Protein AF-A0A7W0KVX2-F1 (afdb_monomer)

Secondary structure (DSSP, 8-state):
-----EEEEHHHHHHHHHHHHHHHHHHHTT-GGGGHHHHHHHHHH-TTSTTHHHHHHHHHHHHHHTT-HHHHHHHHHHHHHHSTT-EETTEEHHHHHHHHHHHHHHHTT-HHHHHHHHHHHHHH--SSS-HHHHHHHHHHHHHHTT-HHHHHHHHHHHHHS---S--SSS-HHHHHHHHHHHHHS--TT-BSSHHHHHHHHHHHHHHT-HHHHHHHB-SSS-EEEETTEEEE--HHHHHHHHHHHHTT---EE-TT--B--TTEEEEEEEEEESSS-EEEEEEEEEEETTEEEEEEEEESS--HHHHHHH--S-PPP-PBP-S-BPPSS-TT-EEEE-BHHHHHHHHHHHHHHHTSTTTHHHHHHHHHHHHHTSTT--S--B--TT-TTTS-STTTTT-EEEE-B-TTSTT-B--TTPEEE-SS-EEEEEEE--SPTT-SS---EEEEEEEEEEEETTTEEEEEEEEEEEEEESBPPGGG----TT-EE-TTBEEEEBB--TTBSSSBEEEEEEEGGGTTEEEB--SBTTB---SS----EEEP--PPB-

Radius of gyration: 23.95 Å; Cα contacts (8 Å, |Δi|>4): 1329; chains: 1; bounding box: 67×44×77 Å

Structure (mmCIF, N/CA/C/O backbone):
data_AF-A0A7W0KVX2-F1
#
_entry.id   AF-A0A7W0KVX2-F1
#
loop_
_atom_site.group_PDB
_atom_site.id
_atom_site.type_symbol
_atom_site.label_atom_id
_atom_site.label_alt_id
_atom_site.label_comp_id
_atom_site.label_asym_id
_atom_site.label_entity_id
_atom_site.label_seq_id
_atom_site.pdbx_PDB_ins_code
_atom_site.Cartn_x
_atom_site.Cartn_y
_atom_site.Cartn_z
_atom_site.occupancy
_atom_site.B_iso_or_equiv
_atom_site.auth_seq_id
_atom_site.auth_comp_id
_atom_site.auth_asym_id
_atom_site.auth_atom_id
_atom_site.pdbx_PDB_model_num
ATOM 1 N N . MET A 1 1 ? -0.300 22.002 -28.749 1.00 34.28 1 MET A N 1
ATOM 2 C CA . MET A 1 1 ? 0.115 20.590 -28.669 1.00 34.28 1 MET A CA 1
ATOM 3 C C . MET A 1 1 ? 1.325 20.600 -27.766 1.00 34.28 1 MET A C 1
ATOM 5 O O . MET A 1 1 ? 2.244 21.333 -28.089 1.00 34.28 1 MET A O 1
ATOM 9 N N . ALA A 1 2 ? 1.251 19.981 -26.587 1.00 35.31 2 ALA A N 1
ATOM 10 C CA .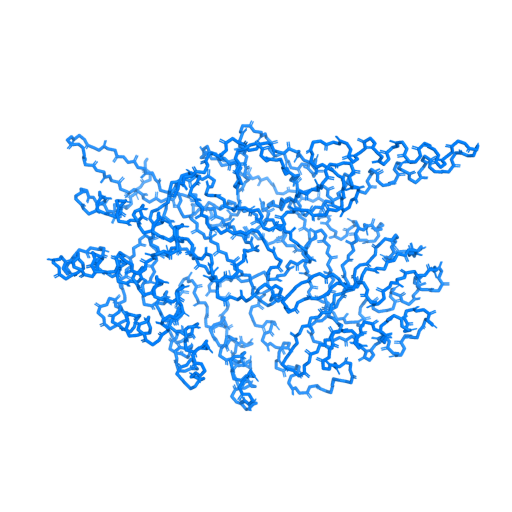 ALA A 1 2 ? 2.449 19.820 -25.768 1.00 35.31 2 ALA A CA 1
ATOM 11 C C . ALA A 1 2 ? 3.425 18.949 -26.565 1.00 35.31 2 ALA A C 1
ATOM 13 O O . ALA A 1 2 ? 2.970 18.001 -27.210 1.00 35.31 2 ALA A O 1
ATOM 14 N N . ASP A 1 3 ? 4.702 19.315 -26.570 1.00 39.50 3 ASP A N 1
ATOM 15 C CA . ASP A 1 3 ? 5.785 18.550 -27.182 1.00 39.50 3 ASP A CA 1
ATOM 16 C C . ASP A 1 3 ? 5.861 17.184 -26.487 1.00 39.50 3 ASP A C 1
ATOM 18 O O . ASP A 1 3 ? 6.514 17.011 -25.464 1.00 39.50 3 ASP A O 1
ATOM 22 N N . GLY A 1 4 ? 5.064 16.229 -26.968 1.00 54.75 4 GLY A N 1
ATOM 23 C CA . GLY A 1 4 ? 5.039 14.875 -26.442 1.00 54.75 4 GLY A CA 1
ATOM 24 C C . GLY A 1 4 ? 6.296 14.173 -26.911 1.00 54.75 4 GLY A C 1
ATOM 25 O O . GLY A 1 4 ? 6.394 13.836 -28.089 1.00 54.75 4 GLY A O 1
ATOM 26 N N . GLU A 1 5 ? 7.244 13.977 -26.001 1.00 64.38 5 GLU A N 1
ATOM 27 C CA . GLU A 1 5 ? 8.427 13.167 -26.257 1.00 64.38 5 GLU A CA 1
ATOM 28 C C . GLU A 1 5 ? 7.991 11.782 -26.754 1.00 64.38 5 GLU A C 1
ATOM 30 O O . GLU A 1 5 ? 7.102 11.138 -26.180 1.00 64.38 5 GLU A O 1
ATOM 35 N N . LEU A 1 6 ? 8.559 11.380 -27.890 1.00 62.22 6 LEU A N 1
ATOM 36 C CA . LEU A 1 6 ? 8.316 10.085 -28.502 1.00 62.22 6 LEU A CA 1
ATOM 37 C C . LEU A 1 6 ? 9.046 9.029 -27.677 1.00 62.22 6 LEU A C 1
ATOM 39 O O . LEU A 1 6 ? 10.269 8.964 -27.718 1.00 62.22 6 LEU A O 1
ATOM 43 N N . LEU A 1 7 ? 8.300 8.209 -26.938 1.00 77.06 7 LEU A N 1
ATOM 44 C CA . LEU A 1 7 ? 8.898 7.197 -26.063 1.00 77.06 7 LEU A CA 1
ATOM 45 C C . LEU A 1 7 ? 9.302 5.936 -26.829 1.00 77.06 7 LEU A C 1
ATOM 47 O O . LEU A 1 7 ? 10.381 5.395 -26.621 1.00 77.06 7 LEU A O 1
ATOM 51 N N . LEU A 1 8 ? 8.420 5.462 -27.709 1.00 83.50 8 LEU A N 1
ATOM 52 C CA . LEU A 1 8 ? 8.633 4.307 -28.577 1.00 83.50 8 LEU A CA 1
ATOM 53 C C . LEU A 1 8 ? 7.888 4.532 -29.891 1.00 83.50 8 LEU A C 1
ATOM 55 O O . LEU A 1 8 ? 6.769 5.062 -29.891 1.00 83.50 8 LEU A O 1
ATOM 59 N N . ASP A 1 9 ? 8.469 4.063 -30.991 1.00 82.38 9 ASP A N 1
ATOM 60 C CA . ASP A 1 9 ? 7.826 4.038 -32.296 1.00 82.38 9 ASP A CA 1
ATOM 61 C C . ASP A 1 9 ? 7.913 2.671 -32.983 1.00 82.38 9 ASP A C 1
ATOM 63 O O . ASP A 1 9 ? 8.680 1.770 -32.631 1.00 82.38 9 ASP A O 1
ATOM 67 N N . GLY A 1 10 ? 7.028 2.497 -33.961 1.00 86.69 10 GLY A N 1
ATOM 68 C CA . GLY A 1 10 ? 7.114 1.437 -34.953 1.00 86.69 10 GLY A CA 1
ATOM 69 C C . GLY A 1 10 ? 7.217 0.020 -34.393 1.00 86.69 10 GLY A C 1
ATOM 70 O O . GLY A 1 10 ? 6.385 -0.362 -33.566 1.00 86.69 10 GLY A O 1
ATOM 71 N N . PRO A 1 11 ? 8.170 -0.797 -34.884 1.00 88.19 11 PRO A N 1
ATOM 72 C CA . PRO A 1 11 ? 8.328 -2.177 -34.435 1.00 88.19 11 PRO A CA 1
ATOM 73 C C . PRO A 1 11 ? 8.564 -2.302 -32.927 1.00 88.19 11 PRO A C 1
ATOM 75 O O . PRO A 1 11 ? 8.039 -3.234 -32.322 1.00 88.19 11 PRO A O 1
ATOM 78 N N . ALA A 1 12 ? 9.283 -1.357 -32.311 1.00 88.75 12 ALA A N 1
ATOM 79 C CA . ALA A 1 12 ? 9.545 -1.378 -30.876 1.00 88.75 12 ALA A CA 1
ATOM 80 C C . ALA A 1 12 ? 8.257 -1.130 -30.079 1.00 88.75 12 ALA A C 1
ATOM 82 O O . ALA A 1 12 ? 7.934 -1.904 -29.186 1.00 88.75 12 ALA A O 1
ATOM 83 N N . ALA A 1 13 ? 7.448 -0.132 -30.448 1.00 88.00 13 ALA A N 1
ATOM 84 C CA . ALA A 1 13 ? 6.155 0.098 -29.794 1.00 88.00 13 ALA A CA 1
ATOM 85 C C . ALA A 1 13 ? 5.208 -1.115 -29.915 1.00 88.00 13 ALA A C 1
ATOM 87 O O . ALA A 1 13 ? 4.531 -1.480 -28.952 1.00 88.00 13 ALA A O 1
ATOM 88 N N . ALA A 1 14 ? 5.187 -1.775 -31.079 1.00 89.25 14 ALA A N 1
ATOM 89 C CA . ALA A 1 14 ? 4.385 -2.979 -31.293 1.00 89.25 14 ALA A CA 1
ATOM 90 C C . ALA A 1 14 ? 4.891 -4.178 -30.468 1.00 89.25 14 ALA A C 1
ATOM 92 O O . ALA A 1 14 ? 4.088 -4.886 -29.856 1.00 89.25 14 ALA A O 1
ATOM 93 N N . ALA A 1 15 ? 6.210 -4.393 -30.420 1.00 92.81 15 ALA A N 1
ATOM 94 C CA . ALA A 1 15 ? 6.830 -5.446 -29.618 1.00 92.81 15 ALA A CA 1
ATOM 95 C C . ALA A 1 15 ? 6.604 -5.220 -28.119 1.00 92.81 15 ALA A C 1
ATOM 97 O O . ALA A 1 15 ? 6.242 -6.154 -27.411 1.00 92.81 15 ALA A O 1
ATOM 98 N N . TRP A 1 16 ? 6.743 -3.981 -27.650 1.00 93.88 16 TRP A N 1
ATOM 99 C CA . TRP A 1 16 ? 6.494 -3.591 -26.265 1.00 93.88 16 TRP A CA 1
ATOM 100 C C . TRP A 1 16 ? 5.086 -3.962 -25.809 1.00 93.88 16 TRP A C 1
ATOM 102 O O . TRP A 1 16 ? 4.921 -4.635 -24.790 1.00 93.88 16 TRP A O 1
ATOM 112 N N . GLN A 1 17 ? 4.076 -3.574 -26.591 1.00 92.38 17 GLN A N 1
ATOM 113 C CA . GLN A 1 17 ? 2.685 -3.901 -26.305 1.00 92.38 17 GLN A CA 1
ATOM 114 C C . GLN A 1 17 ? 2.455 -5.419 -26.308 1.00 92.38 17 GLN A C 1
ATOM 116 O O . GLN A 1 17 ? 1.897 -5.954 -25.351 1.00 92.38 17 GLN A O 1
ATOM 121 N N . LEU A 1 18 ? 2.910 -6.114 -27.356 1.00 94.38 18 LEU A N 1
ATOM 122 C CA . LEU A 1 18 ? 2.714 -7.557 -27.500 1.00 94.38 18 LEU A CA 1
ATOM 123 C C . LEU A 1 18 ? 3.368 -8.344 -26.358 1.00 94.38 18 LEU A C 1
ATOM 125 O O . LEU A 1 18 ? 2.718 -9.188 -25.746 1.00 94.38 18 LEU A O 1
ATOM 129 N N . LEU A 1 19 ? 4.639 -8.065 -26.058 1.00 96.62 19 LEU A N 1
ATOM 130 C CA . LEU A 1 19 ? 5.380 -8.751 -25.001 1.00 96.62 19 LEU A CA 1
ATOM 131 C C . LEU A 1 19 ? 4.786 -8.446 -23.622 1.00 96.62 19 LEU A C 1
ATOM 133 O O . LEU A 1 19 ? 4.645 -9.363 -22.817 1.00 96.62 19 LEU A O 1
ATOM 137 N N . SER A 1 20 ? 4.373 -7.200 -23.363 1.00 95.94 20 SER A N 1
ATOM 138 C CA . SER A 1 20 ? 3.705 -6.847 -22.102 1.00 95.94 20 SER A CA 1
ATOM 139 C C . SER A 1 20 ? 2.419 -7.650 -21.903 1.00 95.94 20 SER A C 1
ATOM 141 O O . SER A 1 20 ? 2.188 -8.172 -20.814 1.00 95.94 20 SER A O 1
ATOM 143 N N . GLU A 1 21 ? 1.581 -7.764 -22.940 1.00 95.06 21 GLU A N 1
ATOM 144 C CA . GLU A 1 21 ? 0.323 -8.523 -22.886 1.00 95.06 21 GLU A CA 1
ATOM 145 C C . GLU A 1 21 ? 0.582 -10.021 -22.682 1.00 95.06 21 GLU A C 1
ATOM 147 O O . GLU A 1 21 ? -0.037 -10.643 -21.822 1.00 95.06 21 GLU A O 1
ATOM 152 N N . GLN A 1 22 ? 1.552 -10.596 -23.399 1.00 95.50 22 GLN A N 1
ATOM 153 C CA . GLN A 1 22 ? 1.912 -12.008 -23.244 1.00 95.50 22 GLN A CA 1
ATOM 154 C C . GLN A 1 22 ? 2.429 -12.330 -21.838 1.00 95.50 22 GLN A C 1
ATOM 156 O O . GLN A 1 22 ? 2.059 -13.360 -21.273 1.00 95.50 22 GLN A O 1
ATOM 161 N N . VAL A 1 23 ? 3.253 -11.455 -21.249 1.00 95.50 23 VAL A N 1
ATOM 162 C CA . VAL A 1 23 ? 3.746 -11.648 -19.879 1.00 95.50 23 VAL A CA 1
ATOM 163 C C . VAL A 1 23 ? 2.613 -11.523 -18.859 1.00 95.50 23 VAL A C 1
ATOM 165 O O . VAL A 1 23 ? 2.540 -12.347 -17.948 1.00 95.50 23 VAL A O 1
ATOM 168 N N . GLN A 1 24 ? 1.700 -10.560 -19.022 1.00 94.38 24 GLN A N 1
ATOM 169 C CA . GLN A 1 24 ? 0.514 -10.435 -18.164 1.00 94.38 24 GLN A CA 1
ATOM 170 C C . GLN A 1 24 ? -0.342 -11.704 -18.199 1.00 94.38 24 GLN A C 1
ATOM 172 O O . GLN A 1 24 ? -0.636 -12.267 -17.144 1.00 94.38 24 GLN A O 1
ATOM 177 N N . THR A 1 25 ? -0.652 -12.219 -19.392 1.00 93.12 25 THR A N 1
ATOM 178 C CA . THR A 1 25 ? -1.404 -13.471 -19.546 1.00 93.12 25 THR A CA 1
ATOM 179 C C . THR A 1 25 ? -0.655 -14.664 -18.932 1.00 93.12 25 THR A C 1
ATOM 181 O O . THR A 1 25 ? -1.250 -15.479 -18.225 1.00 93.12 25 THR A O 1
ATOM 184 N N . ALA A 1 26 ? 0.665 -14.771 -19.123 1.00 93.50 26 ALA A N 1
ATOM 185 C CA . ALA A 1 26 ? 1.466 -15.838 -18.514 1.00 93.50 26 ALA A CA 1
ATOM 186 C C . ALA A 1 26 ? 1.455 -15.772 -16.974 1.00 93.50 26 ALA A C 1
ATOM 188 O O . ALA A 1 26 ? 1.300 -16.800 -16.307 1.00 93.50 26 ALA A O 1
ATOM 189 N N . ARG A 1 27 ? 1.552 -14.567 -16.397 1.00 91.38 27 ARG A N 1
ATOM 190 C CA . ARG A 1 27 ? 1.455 -14.330 -14.946 1.00 91.38 27 ARG A CA 1
ATOM 191 C C . ARG A 1 27 ? 0.062 -14.633 -14.410 1.00 91.38 27 ARG A C 1
ATOM 193 O O . ARG A 1 27 ? -0.056 -15.272 -13.366 1.00 91.38 27 ARG A O 1
ATOM 200 N N . HIS A 1 28 ? -0.990 -14.272 -15.145 1.00 88.94 28 HIS A N 1
ATOM 201 C CA . HIS A 1 28 ? -2.366 -14.635 -14.807 1.00 88.94 28 HIS A CA 1
ATOM 202 C C . HIS A 1 28 ? -2.537 -16.156 -14.675 1.00 88.94 28 HIS A C 1
ATOM 204 O O . HIS A 1 28 ? -3.182 -16.639 -13.743 1.00 88.94 28 HIS A O 1
ATOM 210 N N . HIS A 1 29 ? -1.901 -16.918 -15.567 1.00 89.62 29 HIS A N 1
ATOM 211 C CA . HIS A 1 29 ? -1.910 -18.381 -15.556 1.00 89.62 29 HIS A CA 1
ATOM 212 C C . HIS A 1 29 ? -0.854 -19.023 -14.641 1.00 89.62 29 HIS A C 1
ATOM 214 O O . HIS A 1 29 ? -0.746 -20.248 -14.627 1.00 89.62 29 HIS A O 1
ATOM 220 N N . ARG A 1 30 ? -0.110 -18.233 -13.850 1.00 88.69 30 ARG A N 1
ATOM 221 C CA . ARG A 1 30 ? 0.950 -18.702 -12.935 1.00 88.69 30 ARG A CA 1
ATOM 222 C C . ARG A 1 30 ? 2.047 -19.521 -13.630 1.00 88.69 30 ARG A C 1
ATOM 224 O O . ARG A 1 30 ? 2.542 -20.501 -13.082 1.00 88.69 30 ARG A O 1
ATOM 231 N N . VAL A 1 31 ? 2.409 -19.116 -14.845 1.00 90.69 31 VAL A N 1
ATOM 232 C CA . VAL A 1 31 ? 3.482 -19.713 -15.661 1.00 90.69 31 VAL A CA 1
ATOM 233 C C . VAL A 1 31 ? 4.408 -18.620 -16.202 1.00 90.69 31 VAL A C 1
ATOM 235 O O . VAL A 1 31 ? 4.822 -18.646 -17.361 1.00 90.69 31 VAL A O 1
ATOM 238 N N . ALA A 1 32 ? 4.695 -17.614 -15.376 1.00 88.81 32 ALA A N 1
ATOM 239 C CA . ALA A 1 32 ? 5.360 -16.379 -15.775 1.00 88.81 32 ALA A CA 1
ATOM 240 C C . ALA A 1 32 ? 6.725 -16.634 -16.437 1.00 88.81 32 ALA A C 1
ATOM 242 O O . ALA A 1 32 ? 7.014 -16.073 -17.495 1.00 88.81 32 ALA A O 1
ATOM 243 N N . SER A 1 33 ? 7.537 -17.534 -15.873 1.00 92.62 33 SER A N 1
ATOM 244 C CA . SER A 1 33 ? 8.886 -17.812 -16.373 1.00 92.62 33 SER A CA 1
ATOM 245 C C . SER A 1 33 ? 8.920 -18.543 -17.716 1.00 92.62 33 SER A C 1
ATOM 247 O O . SER A 1 33 ? 9.963 -18.551 -18.371 1.00 92.62 33 SER A O 1
ATOM 249 N N . THR A 1 34 ? 7.795 -19.090 -18.195 1.00 94.94 34 THR A N 1
ATOM 250 C CA . THR A 1 34 ? 7.719 -19.698 -19.539 1.00 94.94 34 THR A CA 1
ATOM 251 C C . THR A 1 34 ? 7.959 -18.680 -20.657 1.00 94.94 34 THR A C 1
ATOM 253 O O . THR A 1 34 ? 8.422 -19.046 -21.735 1.00 94.94 34 THR A O 1
ATOM 256 N N . MET A 1 35 ? 7.727 -17.391 -20.388 1.00 96.44 35 MET A N 1
ATOM 257 C CA . MET A 1 35 ? 8.021 -16.308 -21.327 1.00 96.44 35 MET A CA 1
ATOM 258 C C . MET A 1 35 ? 9.491 -15.874 -21.316 1.00 96.44 35 MET A C 1
ATOM 260 O O . MET A 1 35 ? 9.917 -15.192 -22.249 1.00 96.44 35 MET A O 1
ATOM 264 N N . ASN A 1 36 ? 10.291 -16.272 -20.321 1.00 97.75 36 ASN A N 1
ATOM 265 C CA . ASN A 1 36 ? 11.648 -15.747 -20.148 1.00 97.75 36 ASN A CA 1
ATOM 266 C C . ASN A 1 36 ? 12.559 -16.057 -21.336 1.00 97.75 36 ASN A C 1
ATOM 268 O O . ASN A 1 36 ? 13.309 -15.183 -21.756 1.00 97.75 36 ASN A O 1
ATOM 272 N N . GLU A 1 37 ? 12.465 -17.249 -21.932 1.00 97.81 37 GLU A N 1
ATOM 273 C CA . GLU A 1 37 ? 13.243 -17.573 -23.136 1.00 97.81 37 GLU A CA 1
ATOM 274 C C . GLU A 1 37 ? 12.918 -16.608 -24.286 1.00 97.81 37 GLU A C 1
ATOM 276 O O . GLU A 1 37 ? 13.822 -16.110 -24.959 1.00 97.81 37 GLU A O 1
ATOM 281 N N . THR A 1 38 ? 11.636 -16.281 -24.472 1.00 97.81 38 THR A N 1
ATOM 282 C CA . THR A 1 38 ? 11.186 -15.333 -25.501 1.00 97.81 38 THR A CA 1
ATOM 283 C C . THR A 1 38 ? 11.702 -13.921 -25.216 1.00 97.81 38 THR A C 1
ATOM 285 O O . THR A 1 38 ? 12.260 -13.284 -26.112 1.00 97.81 38 THR A O 1
ATOM 288 N N . LEU A 1 39 ? 11.574 -13.450 -23.970 1.00 97.94 39 LEU A N 1
ATOM 289 C CA . LEU A 1 39 ? 12.035 -12.124 -23.544 1.00 97.94 39 LEU A CA 1
ATOM 290 C C . LEU A 1 39 ? 13.554 -11.972 -23.711 1.00 97.94 39 LEU A C 1
ATOM 292 O O . LEU A 1 39 ? 14.019 -11.028 -24.349 1.00 97.94 39 LEU A O 1
ATOM 296 N N . LEU A 1 40 ? 14.334 -12.933 -23.209 1.00 97.94 40 LEU A N 1
ATOM 297 C CA . LEU A 1 40 ? 15.798 -12.912 -23.285 1.00 97.94 40 LEU A CA 1
ATOM 298 C C . LEU A 1 40 ? 16.306 -13.088 -24.722 1.00 97.94 40 LEU A C 1
ATOM 300 O O . LEU A 1 40 ? 17.307 -12.478 -25.107 1.00 97.94 40 LEU A O 1
ATOM 304 N N . THR A 1 41 ? 15.594 -13.862 -25.548 1.00 97.81 41 THR A N 1
ATOM 305 C CA . THR A 1 41 ? 15.885 -13.975 -26.984 1.00 97.81 41 THR A CA 1
ATOM 306 C C . THR A 1 41 ? 15.666 -12.644 -27.696 1.00 97.81 41 THR A C 1
ATOM 308 O O . THR A 1 41 ? 16.513 -12.247 -28.497 1.00 97.81 41 THR A O 1
ATOM 311 N N . HIS A 1 42 ? 14.574 -11.929 -27.402 1.00 96.31 42 HIS A N 1
ATOM 312 C CA . HIS A 1 42 ? 14.340 -10.588 -27.947 1.00 96.31 42 HIS A CA 1
ATOM 313 C C . HIS A 1 42 ? 15.468 -9.628 -27.539 1.00 96.31 42 HIS A C 1
ATOM 315 O O . HIS A 1 42 ? 16.113 -9.029 -28.399 1.00 96.31 42 HIS A O 1
ATOM 321 N N . ALA A 1 43 ? 15.792 -9.589 -26.245 1.00 96.50 43 ALA A N 1
ATOM 322 C CA . ALA A 1 43 ? 16.824 -8.723 -25.678 1.00 96.50 43 ALA A CA 1
ATOM 323 C C . ALA A 1 43 ? 18.241 -9.001 -26.217 1.00 96.50 43 ALA A C 1
ATOM 325 O O . ALA A 1 43 ? 19.102 -8.120 -26.212 1.00 96.50 43 ALA A O 1
ATOM 326 N N . THR A 1 44 ? 18.510 -10.241 -26.634 1.00 97.00 44 THR A N 1
ATOM 327 C CA . THR A 1 44 ? 19.790 -10.658 -27.230 1.00 97.00 44 THR A CA 1
ATOM 328 C C . THR A 1 44 ? 19.848 -10.375 -28.730 1.00 97.00 44 THR A C 1
ATOM 330 O O . THR A 1 44 ? 20.905 -10.015 -29.243 1.00 97.00 44 THR A O 1
ATOM 333 N N . ARG A 1 45 ? 18.730 -10.536 -29.451 1.00 96.88 45 ARG A N 1
ATOM 334 C CA . ARG A 1 45 ? 18.656 -10.265 -30.898 1.00 96.88 45 ARG A CA 1
ATOM 335 C C . ARG A 1 45 ? 18.720 -8.775 -31.212 1.00 96.88 45 ARG A C 1
ATOM 337 O O . ARG A 1 45 ? 19.308 -8.401 -32.222 1.00 96.88 45 ARG A O 1
ATOM 344 N N . GLU A 1 46 ? 18.139 -7.946 -30.351 1.00 94.25 46 GLU A N 1
ATOM 345 C CA . GLU A 1 46 ? 18.071 -6.496 -30.525 1.00 94.25 46 GLU A CA 1
ATOM 346 C C . GLU A 1 46 ? 18.665 -5.772 -29.303 1.00 94.25 46 GLU A C 1
ATOM 348 O O . GLU A 1 46 ? 17.950 -5.082 -28.581 1.00 94.25 46 GLU A O 1
ATOM 353 N N . PRO A 1 47 ? 19.980 -5.896 -29.040 1.00 93.38 47 PRO A N 1
ATOM 354 C CA . PRO A 1 47 ? 20.591 -5.359 -27.821 1.00 93.38 47 PRO A CA 1
ATOM 355 C C . PRO A 1 47 ? 20.574 -3.825 -27.748 1.00 93.38 47 PRO A C 1
ATOM 357 O O . PRO A 1 47 ? 20.738 -3.275 -26.670 1.00 93.38 47 PRO A O 1
ATOM 360 N N . GLN A 1 48 ? 20.388 -3.149 -28.886 1.00 92.56 48 GLN A N 1
ATOM 361 C CA . GLN A 1 48 ? 20.265 -1.689 -28.987 1.00 92.56 48 GLN A CA 1
ATOM 362 C C . GLN A 1 48 ? 18.805 -1.212 -28.926 1.00 92.56 48 GLN A C 1
ATOM 364 O O . GLN A 1 48 ? 18.541 -0.019 -29.042 1.00 92.56 48 GLN A O 1
ATOM 369 N N . SER A 1 49 ? 17.842 -2.136 -28.825 1.00 92.44 49 SER A N 1
ATOM 370 C CA . SER A 1 49 ? 16.435 -1.775 -28.681 1.00 92.44 49 SER A CA 1
ATOM 371 C C . SER A 1 49 ? 16.209 -1.139 -27.308 1.00 92.44 49 SER A C 1
ATOM 373 O O . SER A 1 49 ? 16.690 -1.692 -26.317 1.00 92.44 49 SER A O 1
ATOM 375 N N . PRO A 1 50 ? 15.396 -0.070 -27.202 1.00 91.69 50 PRO A N 1
ATOM 376 C CA . PRO A 1 50 ? 14.992 0.491 -25.908 1.00 91.69 50 PRO A CA 1
ATOM 377 C C . PRO A 1 50 ? 14.211 -0.506 -25.031 1.00 91.69 50 PRO A C 1
ATOM 379 O O . PRO A 1 50 ? 13.952 -0.240 -23.862 1.00 91.69 50 PRO A O 1
ATOM 382 N N . LEU A 1 51 ? 13.820 -1.665 -25.578 1.00 94.75 51 LEU A N 1
ATOM 383 C CA . LEU A 1 51 ? 13.170 -2.745 -24.837 1.00 94.75 51 LEU A CA 1
ATOM 384 C C . LEU A 1 51 ? 14.132 -3.772 -24.249 1.00 94.75 51 LEU A C 1
ATOM 386 O O . LEU A 1 51 ? 13.694 -4.581 -23.436 1.00 94.75 51 LEU A O 1
ATOM 390 N N . ALA A 1 52 ? 15.413 -3.753 -24.620 1.00 96.06 52 ALA A N 1
ATOM 391 C CA . ALA A 1 52 ? 16.374 -4.765 -24.197 1.00 96.06 52 ALA A CA 1
ATOM 392 C C . ALA A 1 52 ? 16.510 -4.836 -22.662 1.00 96.06 52 ALA A C 1
ATOM 394 O O . ALA A 1 52 ? 16.451 -5.930 -22.097 1.00 96.06 52 ALA A O 1
ATOM 395 N N . GLY A 1 53 ? 16.628 -3.693 -21.984 1.00 96.31 53 GLY A N 1
ATOM 396 C CA . GLY A 1 53 ? 16.630 -3.617 -20.521 1.00 96.31 53 GLY A CA 1
ATOM 397 C C . GLY A 1 53 ? 15.279 -3.990 -19.884 1.00 96.31 53 GLY A C 1
ATOM 398 O O . GLY A 1 53 ? 15.237 -4.916 -19.070 1.00 96.31 53 GLY A O 1
ATOM 399 N N . PRO A 1 54 ? 14.151 -3.362 -20.279 1.00 96.25 54 PRO A N 1
ATOM 400 C CA . PRO A 1 54 ? 12.832 -3.653 -19.713 1.00 96.25 54 PRO A CA 1
ATOM 401 C C . PRO A 1 54 ? 12.423 -5.128 -19.787 1.00 96.25 54 PRO A C 1
ATOM 403 O O . PRO A 1 54 ? 11.957 -5.682 -18.797 1.00 96.25 54 PRO A O 1
ATOM 406 N N . VAL A 1 55 ? 12.633 -5.814 -20.915 1.00 97.44 55 VAL A N 1
ATOM 407 C CA . VAL A 1 55 ? 12.227 -7.229 -21.021 1.00 97.44 55 VAL A CA 1
ATOM 408 C C . VAL A 1 55 ? 13.094 -8.156 -20.159 1.00 97.44 55 VAL A C 1
ATOM 410 O O . VAL A 1 55 ? 12.597 -9.186 -19.702 1.00 97.44 55 VAL A O 1
ATOM 413 N N . ARG A 1 56 ? 14.361 -7.797 -19.888 1.00 97.81 56 ARG A N 1
ATOM 414 C CA . ARG A 1 56 ? 15.211 -8.505 -18.912 1.00 97.81 56 ARG A CA 1
ATOM 415 C C . ARG A 1 56 ? 14.696 -8.301 -17.492 1.00 97.81 56 ARG A C 1
ATOM 417 O O . ARG A 1 56 ? 14.549 -9.282 -16.765 1.00 97.81 56 ARG A O 1
ATOM 424 N N . LEU A 1 57 ? 14.331 -7.067 -17.138 1.00 96.88 57 LEU A N 1
ATOM 425 C CA . LEU A 1 57 ? 13.686 -6.757 -15.860 1.00 96.88 57 LEU A CA 1
ATOM 426 C C . LEU A 1 57 ? 12.400 -7.583 -15.673 1.00 96.88 57 LEU A C 1
ATOM 428 O O . LEU A 1 57 ? 12.183 -8.176 -14.620 1.00 96.88 57 LEU A O 1
ATOM 432 N N . TRP A 1 58 ? 11.565 -7.703 -16.708 1.00 97.12 58 TRP A N 1
ATOM 433 C CA . TRP A 1 58 ? 10.328 -8.493 -16.636 1.00 97.12 58 TRP A CA 1
ATOM 434 C C . TRP A 1 58 ? 10.580 -9.996 -16.497 1.00 97.12 58 TRP A C 1
ATOM 436 O O . TRP A 1 58 ? 9.799 -10.693 -15.840 1.00 97.12 58 TRP A O 1
ATOM 446 N N . ALA A 1 59 ? 11.652 -10.503 -17.109 1.00 97.75 59 ALA A N 1
ATOM 447 C CA . ALA A 1 59 ? 12.077 -11.887 -16.946 1.00 97.75 59 ALA A CA 1
ATOM 448 C C . ALA A 1 59 ? 12.559 -12.158 -15.509 1.00 97.75 59 ALA A C 1
ATOM 450 O O . ALA A 1 59 ? 12.189 -13.185 -14.932 1.00 97.75 59 ALA A O 1
ATOM 451 N N . ALA A 1 60 ? 13.308 -11.220 -14.917 1.00 96.69 60 ALA A N 1
ATOM 452 C CA . ALA A 1 60 ? 13.739 -11.268 -13.520 1.00 96.69 60 ALA A CA 1
ATOM 453 C C . ALA A 1 60 ? 12.540 -11.251 -12.556 1.00 96.69 60 ALA A C 1
ATOM 455 O O . ALA A 1 60 ? 12.394 -12.162 -11.744 1.00 96.69 60 ALA A O 1
ATOM 456 N N . ASP A 1 61 ? 11.604 -10.312 -12.736 1.00 95.00 61 ASP A N 1
ATOM 457 C CA . ASP A 1 61 ? 10.364 -10.238 -11.948 1.00 95.00 61 ASP A CA 1
ATOM 458 C C . ASP A 1 61 ? 9.528 -11.525 -12.053 1.00 95.00 61 ASP A C 1
ATOM 460 O O . ASP A 1 61 ? 8.927 -11.973 -11.077 1.00 95.00 61 ASP A O 1
ATOM 464 N N . SER A 1 62 ? 9.503 -12.161 -13.229 1.00 94.44 62 SER A N 1
ATOM 465 C CA . SER A 1 62 ? 8.791 -13.431 -13.420 1.00 94.44 62 SER A CA 1
ATOM 466 C C . SER A 1 62 ? 9.433 -14.570 -12.618 1.00 94.44 62 SER A C 1
ATOM 468 O O . SER A 1 62 ? 8.712 -15.352 -12.000 1.00 94.44 62 SER A O 1
ATOM 470 N N . LEU A 1 63 ? 10.769 -14.630 -12.542 1.00 94.38 63 LEU A N 1
ATOM 471 C CA . LEU A 1 63 ? 11.482 -15.578 -11.672 1.00 94.38 63 LEU A CA 1
ATOM 472 C C . LEU A 1 63 ? 11.229 -15.289 -10.191 1.00 94.38 63 LEU A C 1
ATOM 474 O O . LEU A 1 63 ? 10.951 -16.217 -9.432 1.00 94.38 63 LEU A O 1
ATOM 478 N N . ALA A 1 64 ? 11.280 -14.017 -9.787 1.00 92.19 64 ALA A N 1
ATOM 479 C CA . ALA A 1 64 ? 11.019 -13.602 -8.412 1.00 92.19 64 ALA A CA 1
ATOM 480 C C . ALA A 1 64 ? 9.594 -13.978 -7.965 1.00 92.19 64 ALA A C 1
ATOM 482 O O . ALA A 1 64 ? 9.409 -14.499 -6.865 1.00 92.19 64 ALA A O 1
ATOM 483 N N . SER A 1 65 ? 8.594 -13.805 -8.840 1.00 89.06 65 SER A N 1
ATOM 484 C CA . SER A 1 65 ? 7.199 -14.194 -8.569 1.00 89.06 65 SER A CA 1
ATOM 485 C C . SER A 1 65 ? 7.007 -15.706 -8.372 1.00 89.06 65 SER A C 1
ATOM 487 O O . SER A 1 65 ? 6.087 -16.132 -7.677 1.00 89.06 65 SER A O 1
ATOM 489 N N . GLU A 1 66 ? 7.910 -16.517 -8.930 1.00 90.56 66 GLU A N 1
ATOM 490 C CA . GLU A 1 66 ? 7.953 -17.978 -8.789 1.00 90.56 66 GLU A CA 1
ATOM 491 C C . GLU A 1 66 ? 8.951 -18.440 -7.711 1.00 90.56 66 GLU A C 1
ATOM 493 O O . GLU A 1 66 ? 9.305 -19.618 -7.657 1.00 90.56 66 GLU A O 1
ATOM 498 N N . ALA A 1 67 ? 9.420 -17.522 -6.857 1.00 91.19 67 ALA A N 1
ATOM 499 C CA . ALA A 1 67 ? 10.395 -17.769 -5.793 1.00 91.19 67 ALA A CA 1
ATOM 500 C C . ALA A 1 67 ? 11.752 -18.334 -6.270 1.00 91.19 67 ALA A C 1
ATOM 502 O O . ALA A 1 67 ? 12.465 -18.997 -5.519 1.00 91.19 67 ALA A O 1
ATOM 503 N N . ARG A 1 68 ? 12.153 -18.049 -7.516 1.00 93.12 68 ARG A N 1
ATOM 504 C CA . ARG A 1 68 ? 13.471 -18.405 -8.078 1.00 93.12 68 ARG A CA 1
ATOM 505 C C . ARG A 1 68 ? 14.477 -17.271 -7.854 1.00 93.12 68 ARG A C 1
ATOM 507 O O . ARG A 1 68 ? 15.035 -16.740 -8.813 1.00 93.12 68 ARG A O 1
ATOM 514 N N . PHE A 1 69 ? 14.671 -16.889 -6.591 1.00 93.44 69 PHE A N 1
ATOM 515 C CA . PHE A 1 69 ? 15.358 -15.651 -6.198 1.00 93.44 69 PHE A CA 1
ATOM 516 C C . PHE A 1 69 ? 16.806 -15.549 -6.691 1.00 93.44 69 PHE A C 1
ATOM 518 O O . PHE A 1 69 ? 17.149 -14.528 -7.268 1.00 93.44 69 PHE A O 1
ATOM 525 N N . GLU A 1 70 ? 17.610 -16.611 -6.593 1.00 94.56 70 GLU A N 1
ATOM 526 C CA . GLU A 1 70 ? 19.006 -16.619 -7.080 1.00 94.56 70 GLU A CA 1
ATOM 527 C C . GLU A 1 70 ? 19.105 -16.294 -8.586 1.00 94.56 70 GLU A C 1
ATOM 529 O O . GLU A 1 70 ? 19.952 -15.526 -9.038 1.00 94.56 70 GLU A O 1
ATOM 534 N N . GLN A 1 71 ? 18.194 -16.848 -9.390 1.00 96.25 71 GLN A N 1
ATOM 535 C CA . GLN A 1 71 ? 18.176 -16.603 -10.834 1.00 96.25 71 GLN A CA 1
ATOM 536 C C . GLN A 1 71 ? 17.602 -15.223 -11.171 1.00 96.25 71 GLN A C 1
ATOM 538 O O . GLN A 1 71 ? 18.016 -14.611 -12.154 1.00 96.25 71 GLN A O 1
ATOM 543 N N . ALA A 1 72 ? 16.644 -14.744 -10.373 1.00 96.06 72 ALA A N 1
ATOM 544 C CA . ALA A 1 72 ? 16.117 -13.392 -10.495 1.00 96.06 72 ALA A CA 1
ATOM 545 C C . ALA A 1 72 ? 17.210 -12.356 -10.191 1.00 96.06 72 ALA A C 1
ATOM 547 O O . ALA A 1 72 ? 17.420 -11.458 -10.998 1.00 96.06 72 ALA A O 1
ATOM 548 N N . GLU A 1 73 ? 17.949 -12.533 -9.091 1.00 96.69 73 GLU A N 1
ATOM 549 C CA . GLU A 1 73 ? 19.091 -11.705 -8.688 1.00 96.69 73 GLU A CA 1
ATOM 550 C C . GLU A 1 73 ? 20.131 -11.599 -9.805 1.00 96.69 73 GLU A C 1
ATOM 552 O O . GLU A 1 73 ? 20.495 -10.491 -10.193 1.00 96.69 73 GLU A O 1
ATOM 557 N N . ALA A 1 74 ? 20.531 -12.726 -10.403 1.00 97.06 74 ALA A N 1
ATOM 558 C CA . ALA A 1 74 ? 21.470 -12.722 -11.522 1.00 97.06 74 ALA A CA 1
ATOM 559 C C . ALA A 1 74 ? 20.971 -11.889 -12.722 1.00 97.06 74 ALA A C 1
ATOM 561 O O . ALA A 1 74 ? 21.755 -11.173 -13.347 1.00 97.06 74 ALA A O 1
ATOM 562 N N . LEU A 1 75 ? 19.670 -11.948 -13.041 1.00 97.94 75 LEU A N 1
ATOM 563 C CA . LEU A 1 75 ? 19.093 -11.134 -14.115 1.00 97.94 75 LEU A CA 1
ATOM 564 C C . LEU A 1 75 ? 18.955 -9.656 -13.733 1.00 97.94 75 LEU A C 1
ATOM 566 O O . LEU A 1 75 ? 19.193 -8.805 -14.588 1.00 97.94 75 LEU A O 1
ATOM 570 N N . TYR A 1 76 ? 18.602 -9.325 -12.487 1.00 98.00 76 TYR A N 1
ATOM 571 C CA . TYR A 1 76 ? 18.601 -7.930 -12.034 1.00 98.00 76 TYR A CA 1
ATOM 572 C C . TYR A 1 76 ? 20.007 -7.336 -12.105 1.00 98.00 76 TYR A C 1
ATOM 574 O O . TYR A 1 76 ? 20.168 -6.230 -12.616 1.00 98.00 76 TYR A O 1
ATOM 582 N N . GLN A 1 77 ? 21.025 -8.088 -11.680 1.00 98.06 77 GLN A N 1
ATOM 583 C CA . GLN A 1 77 ? 22.418 -7.670 -11.796 1.00 98.06 77 GLN A CA 1
ATOM 584 C C . GLN A 1 77 ? 22.821 -7.460 -13.264 1.00 98.06 77 GLN A C 1
ATOM 586 O O . GLN A 1 77 ? 23.460 -6.462 -13.578 1.00 98.06 77 GLN A O 1
ATOM 591 N N . GLU A 1 78 ? 22.384 -8.324 -14.191 1.00 97.44 78 GLU A N 1
ATOM 592 C CA . GLU A 1 78 ? 22.617 -8.115 -15.629 1.00 97.44 78 GLU A CA 1
ATOM 593 C C . GLU A 1 78 ? 21.989 -6.805 -16.136 1.00 97.44 78 GLU A C 1
ATOM 595 O O . GLU A 1 78 ? 22.602 -6.113 -16.953 1.00 97.44 78 GLU A O 1
ATOM 600 N N . VAL A 1 79 ? 20.787 -6.448 -15.665 1.00 97.44 79 VAL A N 1
ATOM 601 C CA . VAL A 1 79 ? 20.155 -5.164 -16.011 1.00 97.44 79 VAL A CA 1
ATOM 602 C C . VAL A 1 79 ? 20.972 -4.001 -15.460 1.00 97.44 79 VAL A C 1
ATOM 604 O O . VAL A 1 79 ? 21.282 -3.079 -16.208 1.00 97.44 79 VAL A O 1
ATOM 607 N N . VAL A 1 80 ? 21.378 -4.071 -14.193 1.00 97.19 80 VAL A N 1
ATOM 608 C CA . VAL A 1 80 ? 22.214 -3.048 -13.550 1.00 97.19 80 VAL A CA 1
ATOM 609 C C . VAL A 1 80 ? 23.550 -2.872 -14.280 1.00 97.19 80 VAL A C 1
ATOM 611 O O . VAL A 1 80 ? 23.978 -1.747 -14.502 1.00 97.19 80 VAL A O 1
ATOM 614 N N . ASP A 1 81 ? 24.200 -3.955 -14.701 1.00 96.81 81 ASP A N 1
ATOM 615 C CA . ASP A 1 81 ? 25.522 -3.887 -15.333 1.00 96.81 81 ASP A CA 1
ATOM 616 C C . ASP A 1 81 ? 25.477 -3.370 -16.776 1.00 96.81 81 ASP A C 1
ATOM 618 O O . ASP A 1 81 ? 26.427 -2.740 -17.244 1.00 96.81 81 ASP A O 1
ATOM 622 N N . ARG A 1 82 ? 24.404 -3.678 -17.517 1.00 95.94 82 ARG A N 1
ATOM 623 C CA . ARG A 1 82 ? 24.322 -3.407 -18.964 1.00 95.94 82 ARG A CA 1
ATOM 624 C C . ARG A 1 82 ? 23.463 -2.213 -19.334 1.00 95.94 82 ARG A C 1
ATOM 626 O O . ARG A 1 82 ? 23.670 -1.660 -20.408 1.00 95.94 82 ARG A O 1
ATOM 633 N N . HIS A 1 83 ? 22.514 -1.861 -18.478 1.00 93.88 83 HIS A N 1
ATOM 634 C CA . HIS A 1 83 ? 21.473 -0.875 -18.750 1.00 93.88 83 HIS A CA 1
ATOM 635 C C . HIS A 1 83 ? 21.429 0.217 -17.664 1.00 93.88 83 HIS A C 1
ATOM 637 O O . HIS A 1 83 ? 20.403 0.870 -17.476 1.00 93.88 83 HIS A O 1
ATOM 643 N N . ALA A 1 84 ? 22.538 0.427 -16.940 1.00 92.06 84 ALA A N 1
ATOM 644 C CA . ALA A 1 84 ? 22.685 1.545 -16.009 1.00 92.06 84 ALA A CA 1
ATOM 645 C C . ALA A 1 84 ? 22.447 2.890 -16.712 1.00 92.06 84 ALA A C 1
ATOM 647 O O . ALA A 1 84 ? 22.984 3.145 -17.793 1.00 92.06 84 ALA A O 1
ATOM 648 N N . GLY A 1 85 ? 21.645 3.755 -16.088 1.00 88.19 85 GLY A N 1
ATOM 649 C CA . GLY A 1 85 ? 21.258 5.055 -16.641 1.00 88.19 85 GLY A CA 1
ATOM 650 C C . GLY A 1 85 ? 20.269 5.007 -17.814 1.00 88.19 85 GLY A C 1
ATOM 651 O O . GLY A 1 85 ? 19.881 6.066 -18.311 1.00 88.19 85 GLY A O 1
ATOM 652 N N . GLU A 1 86 ? 19.835 3.825 -18.265 1.00 91.88 86 GLU A N 1
ATOM 653 C CA . GLU A 1 86 ? 18.737 3.717 -19.225 1.00 91.88 86 GLU A CA 1
ATOM 654 C C . GLU A 1 86 ? 17.388 3.942 -18.537 1.00 91.88 86 GLU A C 1
ATOM 656 O O . GLU A 1 86 ? 17.137 3.467 -17.424 1.00 91.88 86 GLU A O 1
ATOM 661 N N . ALA A 1 87 ? 16.479 4.619 -19.241 1.00 88.62 87 ALA A N 1
ATOM 662 C CA . ALA A 1 87 ? 15.119 4.819 -18.775 1.00 88.62 87 ALA A CA 1
ATOM 663 C C . ALA A 1 87 ? 14.090 4.580 -19.882 1.00 88.62 87 ALA A C 1
ATOM 665 O O . ALA A 1 87 ? 14.291 4.970 -21.032 1.00 88.62 87 ALA A O 1
ATOM 666 N N . LEU A 1 88 ? 12.945 3.997 -19.517 1.00 88.38 88 LEU A N 1
ATOM 667 C CA . LEU A 1 88 ? 11.783 3.874 -20.401 1.00 88.38 88 LEU A CA 1
ATOM 668 C C . LEU A 1 88 ? 10.579 4.577 -19.772 1.00 88.38 88 LEU A C 1
ATOM 670 O O . LEU A 1 88 ? 10.067 4.144 -18.743 1.00 88.38 88 LEU A O 1
ATOM 674 N N . GLY A 1 89 ? 10.144 5.688 -20.376 1.00 79.44 89 GLY A N 1
ATOM 675 C CA . GLY A 1 89 ? 8.994 6.481 -19.916 1.00 79.44 89 GLY A CA 1
ATOM 676 C C . GLY A 1 89 ? 9.080 6.914 -18.445 1.00 79.44 89 GLY A C 1
ATOM 677 O O . GLY A 1 89 ? 8.097 6.857 -17.705 1.00 79.44 89 GLY A O 1
ATOM 678 N N . GLY A 1 90 ? 10.278 7.309 -18.010 1.00 81.62 90 GLY A N 1
ATOM 679 C CA . GLY A 1 90 ? 10.561 7.704 -16.628 1.00 81.62 90 GLY A CA 1
ATOM 680 C C . GLY A 1 90 ? 10.742 6.532 -15.659 1.00 81.62 90 GLY A C 1
ATOM 681 O O . GLY A 1 90 ? 10.766 6.741 -14.449 1.00 81.62 90 GLY A O 1
ATOM 682 N N . VAL A 1 91 ? 10.812 5.284 -16.133 1.00 88.44 91 VAL A N 1
ATOM 683 C CA . VAL A 1 91 ? 11.295 4.140 -15.340 1.00 88.44 91 VAL A CA 1
ATOM 684 C C . VAL A 1 91 ? 12.804 4.070 -15.484 1.00 88.44 91 VAL A C 1
ATOM 686 O O . VAL A 1 91 ? 13.274 3.666 -16.539 1.00 88.44 91 VAL A O 1
ATOM 689 N N . ASP A 1 92 ? 13.537 4.438 -14.438 1.00 92.50 92 ASP A N 1
ATOM 690 C CA . ASP A 1 92 ? 14.972 4.168 -14.334 1.00 92.50 92 ASP A CA 1
ATOM 691 C C . ASP A 1 92 ? 15.190 2.679 -14.031 1.00 92.50 92 ASP A C 1
ATOM 693 O O . ASP A 1 92 ? 14.724 2.158 -13.011 1.00 92.50 92 ASP A O 1
ATOM 697 N N . LEU A 1 93 ? 15.847 1.983 -14.959 1.00 93.62 93 LEU A N 1
ATOM 698 C CA . LEU A 1 93 ? 16.019 0.536 -14.890 1.00 93.62 93 LEU A CA 1
ATOM 699 C C . LEU A 1 93 ? 17.038 0.119 -13.835 1.00 93.62 93 LEU A C 1
ATOM 701 O O . LEU A 1 93 ? 16.886 -0.966 -13.270 1.00 93.62 93 LEU A O 1
ATOM 705 N N . GLU A 1 94 ? 18.037 0.955 -13.542 1.00 95.12 94 GLU A N 1
ATOM 706 C CA . GLU A 1 94 ? 19.046 0.640 -12.532 1.00 95.12 94 GLU A CA 1
ATOM 707 C C . GLU A 1 94 ? 18.398 0.606 -11.153 1.00 95.12 94 GLU A C 1
ATOM 709 O O . GLU A 1 94 ? 18.428 -0.421 -10.474 1.00 95.12 94 GLU A O 1
ATOM 714 N N . SER A 1 95 ? 17.730 1.690 -10.761 1.00 93.56 95 SER A N 1
ATOM 715 C CA . SER A 1 95 ? 17.098 1.762 -9.445 1.00 93.56 95 SER A CA 1
ATOM 716 C C . SER A 1 95 ? 15.931 0.791 -9.279 1.00 93.56 95 SER A C 1
ATOM 718 O O . SER A 1 95 ? 15.795 0.179 -8.216 1.00 93.56 95 SER A O 1
ATOM 720 N N . ALA A 1 96 ? 15.125 0.576 -10.326 1.00 93.25 96 ALA A N 1
ATOM 721 C CA . ALA A 1 96 ? 14.073 -0.438 -10.304 1.00 93.25 96 ALA A CA 1
ATOM 722 C C . ALA A 1 96 ? 14.646 -1.848 -10.082 1.00 93.25 96 ALA A C 1
ATOM 724 O O . ALA A 1 96 ? 14.106 -2.606 -9.273 1.00 93.25 96 ALA A O 1
ATOM 725 N N . SER A 1 97 ? 15.754 -2.182 -10.753 1.00 95.81 97 SER A N 1
ATOM 726 C CA . SER A 1 97 ? 16.413 -3.486 -10.616 1.00 95.81 97 SER A CA 1
ATOM 727 C C . SER A 1 97 ? 17.089 -3.642 -9.258 1.00 95.81 97 SER A C 1
ATOM 729 O O . SER A 1 97 ? 16.904 -4.674 -8.626 1.00 95.81 97 SER A O 1
ATOM 731 N N . LEU A 1 98 ? 17.795 -2.620 -8.759 1.00 96.50 98 LEU A N 1
ATOM 732 C CA . LEU A 1 98 ? 18.405 -2.635 -7.423 1.00 96.50 98 LEU A CA 1
ATOM 733 C C . LEU A 1 98 ? 17.351 -2.842 -6.328 1.00 96.50 98 LEU A C 1
ATOM 735 O O . LEU A 1 98 ? 17.530 -3.688 -5.457 1.00 96.50 98 LEU A O 1
ATOM 739 N N . CYS A 1 99 ? 16.220 -2.130 -6.394 1.00 93.75 99 CYS A N 1
ATOM 740 C CA . CYS A 1 99 ? 15.133 -2.306 -5.429 1.00 93.75 99 CYS A CA 1
ATOM 741 C C . CYS A 1 99 ? 14.610 -3.752 -5.415 1.00 93.75 99 CYS A C 1
ATOM 743 O O . CYS A 1 99 ? 14.417 -4.327 -4.345 1.00 93.75 99 CYS A O 1
ATOM 745 N N . ARG A 1 100 ? 14.387 -4.350 -6.593 1.00 93.62 100 ARG A N 1
ATOM 746 C CA . ARG A 1 100 ? 13.876 -5.726 -6.713 1.00 93.62 100 ARG A CA 1
ATOM 747 C C . ARG A 1 100 ? 14.911 -6.786 -6.355 1.00 93.62 100 ARG A C 1
ATOM 749 O O . ARG A 1 100 ? 14.556 -7.825 -5.803 1.00 93.62 100 ARG A O 1
ATOM 756 N N . MET A 1 101 ? 16.177 -6.514 -6.644 1.00 96.12 101 MET A N 1
ATOM 757 C CA . MET A 1 101 ? 17.298 -7.357 -6.259 1.00 96.12 101 MET A CA 1
ATOM 758 C C . MET A 1 101 ? 17.427 -7.418 -4.737 1.00 96.12 101 MET A C 1
ATOM 760 O O . MET A 1 101 ? 17.483 -8.515 -4.191 1.00 96.12 101 MET A O 1
ATOM 764 N N . ALA A 1 102 ? 17.352 -6.270 -4.054 1.00 95.38 102 ALA A N 1
ATOM 765 C CA . ALA A 1 102 ? 17.339 -6.218 -2.596 1.00 95.38 102 ALA A CA 1
ATOM 766 C C . ALA A 1 102 ? 16.138 -6.982 -2.009 1.00 95.38 102 ALA A C 1
ATOM 768 O O . ALA A 1 102 ? 16.323 -7.808 -1.122 1.00 95.38 102 ALA A O 1
ATOM 769 N N . ASP A 1 103 ? 14.929 -6.804 -2.567 1.00 91.31 103 ASP A N 1
ATOM 770 C CA . ASP A 1 103 ? 13.742 -7.572 -2.150 1.00 91.31 103 ASP A CA 1
ATOM 771 C C . ASP A 1 103 ? 13.959 -9.104 -2.304 1.00 91.31 103 ASP A C 1
ATOM 773 O O . ASP A 1 103 ? 13.450 -9.893 -1.505 1.00 91.31 103 ASP A O 1
ATOM 777 N N . CYS A 1 104 ? 14.689 -9.551 -3.337 1.00 92.62 104 CYS A N 1
ATOM 778 C CA . CYS A 1 104 ? 15.029 -10.967 -3.533 1.00 92.62 104 CYS A CA 1
ATOM 779 C C . CYS A 1 104 ? 16.074 -11.457 -2.527 1.00 92.62 104 CYS A C 1
ATOM 781 O O . CYS A 1 104 ? 15.914 -12.551 -1.994 1.00 92.62 104 CYS A O 1
ATOM 783 N N . GLN A 1 105 ? 17.100 -10.652 -2.251 1.00 95.12 105 GLN A N 1
ATOM 784 C CA . GLN A 1 105 ? 18.155 -10.953 -1.278 1.00 95.12 105 GLN A CA 1
ATOM 785 C C . GLN A 1 105 ? 17.590 -11.049 0.150 1.00 95.12 105 GLN A C 1
ATOM 787 O O . GLN A 1 105 ? 17.904 -11.996 0.867 1.00 95.12 105 GLN A O 1
ATOM 792 N N . GLU A 1 106 ? 16.659 -10.160 0.528 1.00 91.06 106 GLU A N 1
ATOM 793 C CA . GLU A 1 106 ? 15.899 -10.269 1.786 1.00 91.06 106 GLU A CA 1
ATOM 794 C C . GLU A 1 106 ? 15.192 -11.632 1.897 1.00 91.06 106 GLU A C 1
ATOM 796 O O . GLU A 1 106 ? 15.256 -12.314 2.917 1.00 91.06 106 GLU A O 1
ATOM 801 N N . ARG A 1 107 ? 14.517 -12.064 0.825 1.00 88.06 107 ARG A N 1
ATOM 802 C CA . ARG A 1 107 ? 13.740 -13.318 0.807 1.00 88.06 107 ARG A CA 1
ATOM 803 C C . ARG A 1 107 ? 14.598 -14.572 0.701 1.00 88.06 107 ARG A C 1
ATOM 805 O O . ARG A 1 107 ? 14.125 -15.653 1.051 1.00 88.06 107 ARG A O 1
ATOM 812 N N . PHE A 1 108 ? 15.813 -14.436 0.183 1.00 88.56 108 PHE A N 1
ATOM 813 C CA . PHE A 1 108 ? 16.793 -15.508 0.073 1.00 88.56 108 PHE A CA 1
ATOM 814 C C . PHE A 1 108 ? 17.722 -15.587 1.295 1.00 88.56 108 PHE A C 1
ATOM 816 O O . PHE A 1 108 ? 18.628 -16.415 1.300 1.00 88.56 108 PHE A O 1
ATOM 823 N N . ASP A 1 109 ? 17.463 -14.782 2.336 1.00 89.88 109 ASP A N 1
ATOM 824 C CA . ASP A 1 109 ? 18.214 -14.763 3.598 1.00 89.88 109 ASP A CA 1
ATOM 825 C C . ASP A 1 109 ? 19.705 -14.416 3.395 1.00 89.88 109 ASP A C 1
ATOM 827 O O . ASP A 1 109 ? 20.601 -15.006 3.996 1.00 89.88 109 ASP A O 1
ATOM 831 N N . THR A 1 110 ? 19.983 -13.445 2.511 1.00 94.62 110 THR A N 1
ATOM 832 C CA . THR A 1 110 ? 21.330 -12.903 2.250 1.00 94.62 110 THR A CA 1
ATOM 833 C C . THR A 1 110 ? 21.439 -11.437 2.696 1.00 94.62 110 THR A C 1
ATOM 835 O O . THR A 1 110 ? 21.600 -10.538 1.863 1.00 94.62 110 THR A O 1
ATOM 838 N N . PRO A 1 111 ? 21.372 -11.155 4.016 1.00 95.50 111 PRO A N 1
ATOM 839 C CA . PRO A 1 111 ? 21.285 -9.791 4.536 1.00 95.50 111 PRO A CA 1
ATOM 840 C C . PRO A 1 111 ? 22.440 -8.899 4.083 1.00 95.50 111 PRO A C 1
ATOM 842 O O . PRO A 1 111 ? 22.188 -7.789 3.633 1.00 95.50 111 PRO A O 1
ATOM 845 N N . ASP A 1 112 ? 23.686 -9.378 4.092 1.00 97.44 112 ASP A N 1
ATOM 846 C CA . ASP A 1 112 ? 24.843 -8.575 3.663 1.00 97.44 112 ASP A CA 1
ATOM 847 C C . ASP A 1 112 ? 24.708 -8.063 2.220 1.00 97.44 112 ASP A C 1
ATOM 849 O O . ASP A 1 112 ? 25.054 -6.918 1.919 1.00 97.44 112 ASP A O 1
ATOM 853 N N . ALA A 1 113 ? 24.165 -8.898 1.327 1.00 97.56 113 ALA A N 1
ATOM 854 C CA . ALA A 1 113 ? 23.920 -8.527 -0.061 1.00 97.56 113 ALA A CA 1
ATOM 855 C C . ALA A 1 113 ? 22.784 -7.498 -0.161 1.00 97.56 113 ALA A C 1
ATOM 857 O O . ALA A 1 113 ? 22.944 -6.479 -0.833 1.00 97.56 113 ALA A O 1
ATOM 858 N N . ALA A 1 114 ? 21.682 -7.710 0.569 1.00 97.19 114 ALA A N 1
ATOM 859 C CA . ALA A 1 114 ? 20.565 -6.767 0.630 1.00 97.19 114 ALA A CA 1
ATOM 860 C C . ALA A 1 114 ? 20.997 -5.393 1.172 1.00 97.19 114 ALA A C 1
ATOM 862 O O . ALA A 1 114 ? 20.661 -4.363 0.584 1.00 97.19 114 ALA A O 1
ATOM 863 N N . LEU A 1 115 ? 21.789 -5.367 2.250 1.00 98.06 115 LEU A N 1
ATOM 864 C CA . LEU A 1 115 ? 22.336 -4.141 2.836 1.00 98.06 115 LEU A CA 1
ATOM 865 C C . LEU A 1 115 ? 23.219 -3.394 1.828 1.00 98.06 115 LEU A C 1
ATOM 867 O O . LEU A 1 115 ? 23.041 -2.192 1.633 1.00 98.06 115 LEU A O 1
ATOM 871 N N . ALA A 1 116 ? 24.120 -4.097 1.132 1.00 98.19 116 ALA A N 1
ATOM 872 C CA . ALA A 1 116 ? 24.966 -3.498 0.099 1.00 98.19 116 ALA A CA 1
ATOM 873 C C . ALA A 1 116 ? 24.143 -2.929 -1.072 1.00 98.19 116 ALA A C 1
ATOM 875 O O . ALA A 1 116 ? 24.424 -1.832 -1.563 1.00 98.19 116 ALA A O 1
ATOM 876 N N . THR A 1 117 ? 23.097 -3.640 -1.498 1.00 98.19 117 THR A N 1
ATOM 877 C CA . THR A 1 117 ? 22.203 -3.194 -2.572 1.00 98.19 117 THR A CA 1
ATOM 878 C C . THR A 1 117 ? 21.402 -1.954 -2.170 1.00 98.19 117 THR A C 1
ATOM 880 O O . THR A 1 117 ? 21.318 -1.004 -2.953 1.00 98.19 117 THR A O 1
ATOM 883 N N . TYR A 1 118 ? 20.854 -1.904 -0.949 1.00 97.56 118 TYR A N 1
ATOM 884 C CA . TYR A 1 118 ? 20.156 -0.713 -0.452 1.00 97.56 118 TYR A CA 1
ATOM 885 C C . TYR A 1 118 ? 21.090 0.477 -0.250 1.00 97.56 118 TYR A C 1
ATOM 887 O O . TYR A 1 118 ? 20.702 1.598 -0.575 1.00 97.56 118 TYR A O 1
ATOM 895 N N . GLN A 1 119 ? 22.321 0.249 0.208 1.00 97.94 119 GLN A N 1
ATOM 896 C CA . GLN A 1 119 ? 23.338 1.295 0.295 1.00 97.94 119 GLN A CA 1
ATOM 897 C C . GLN A 1 119 ? 23.622 1.903 -1.088 1.00 97.94 119 GLN A C 1
ATOM 899 O O . GLN A 1 119 ? 23.571 3.122 -1.245 1.00 97.94 119 GLN A O 1
ATOM 904 N N . ARG A 1 120 ? 23.817 1.067 -2.119 1.00 97.19 120 ARG A N 1
ATOM 905 C CA . ARG A 1 120 ? 23.987 1.539 -3.505 1.00 97.19 120 ARG A CA 1
ATOM 906 C C . ARG A 1 120 ? 22.771 2.326 -3.996 1.00 97.19 120 ARG A C 1
ATOM 908 O O . ARG A 1 120 ? 22.926 3.351 -4.653 1.00 97.19 120 ARG A O 1
ATOM 915 N N . LEU A 1 121 ? 21.559 1.870 -3.680 1.00 95.12 121 LEU A N 1
ATOM 916 C CA . LEU A 1 121 ? 20.332 2.573 -4.058 1.00 95.12 121 LEU A CA 1
ATOM 917 C C . LEU A 1 121 ? 20.202 3.936 -3.353 1.00 95.12 121 LEU A C 1
ATOM 919 O O . LEU A 1 121 ? 19.754 4.900 -3.973 1.00 95.12 121 LEU A O 1
ATOM 923 N N . ALA A 1 122 ? 20.620 4.028 -2.087 1.00 95.88 122 ALA A N 1
ATOM 924 C CA . ALA A 1 122 ? 20.654 5.279 -1.335 1.00 95.88 122 ALA A CA 1
ATOM 925 C C . ALA A 1 122 ? 21.654 6.282 -1.928 1.00 95.88 122 ALA A C 1
ATOM 927 O O . ALA A 1 122 ? 21.344 7.468 -2.025 1.00 95.88 122 ALA A O 1
ATOM 928 N N . GLU A 1 123 ? 22.829 5.806 -2.349 1.00 95.44 123 GLU A N 1
ATOM 929 C CA . GLU A 1 123 ? 23.857 6.611 -3.019 1.00 95.44 123 GLU A CA 1
ATOM 930 C C . GLU A 1 123 ? 23.415 7.090 -4.403 1.00 95.44 123 GLU A C 1
ATOM 932 O O . GLU A 1 123 ? 23.728 8.217 -4.787 1.00 95.44 123 GLU A O 1
ATOM 937 N N . LEU A 1 124 ? 22.677 6.249 -5.136 1.00 93.06 124 LEU A N 1
ATOM 938 C CA . LEU A 1 124 ? 22.173 6.580 -6.465 1.00 93.06 124 LEU A CA 1
ATOM 939 C C . LEU A 1 124 ? 21.171 7.740 -6.421 1.00 93.06 124 LEU A C 1
ATOM 941 O O . LEU A 1 124 ? 21.237 8.600 -7.291 1.00 93.06 124 LEU A O 1
ATOM 945 N N . GLY A 1 125 ? 20.274 7.763 -5.423 1.00 84.06 125 GLY A N 1
ATOM 946 C CA . GLY A 1 125 ? 19.313 8.846 -5.174 1.00 84.06 125 GLY A CA 1
ATOM 947 C C . GLY A 1 125 ? 18.496 9.243 -6.410 1.00 84.06 125 GLY A C 1
ATOM 948 O O . GLY A 1 125 ? 18.901 10.095 -7.194 1.00 84.06 125 GLY A O 1
ATOM 949 N N . THR A 1 126 ? 17.309 8.664 -6.585 1.00 83.44 126 THR A N 1
ATOM 950 C CA . THR A 1 126 ? 16.555 8.810 -7.846 1.00 83.44 126 THR A CA 1
ATOM 951 C C . THR A 1 126 ? 15.247 9.565 -7.673 1.00 83.44 126 THR A C 1
ATOM 953 O O . THR A 1 126 ? 14.737 9.715 -6.566 1.00 83.44 126 THR A O 1
ATOM 956 N N . GLU A 1 127 ? 14.623 9.948 -8.791 1.00 74.06 127 GLU A N 1
ATOM 957 C CA . GLU A 1 127 ? 13.270 10.527 -8.823 1.00 74.06 127 GLU A CA 1
ATOM 958 C C . GLU A 1 127 ? 12.170 9.590 -8.287 1.00 74.06 127 GLU A C 1
ATOM 960 O O . GLU A 1 127 ? 10.997 9.953 -8.309 1.00 74.06 127 GLU A O 1
ATOM 965 N N . ARG A 1 128 ? 12.517 8.375 -7.842 1.00 78.62 128 ARG A N 1
ATOM 966 C CA . ARG A 1 128 ? 11.588 7.342 -7.354 1.00 78.62 128 ARG A CA 1
ATOM 967 C C . ARG A 1 128 ? 11.954 6.789 -5.988 1.00 78.62 128 ARG A C 1
ATOM 969 O O . ARG A 1 128 ? 11.066 6.432 -5.218 1.00 78.62 128 ARG A O 1
ATOM 976 N N . PHE A 1 129 ? 13.247 6.692 -5.709 1.00 87.44 129 PHE A N 1
ATOM 977 C CA . PHE A 1 129 ? 13.777 6.142 -4.473 1.00 87.44 129 PHE A CA 1
ATOM 978 C C . PHE A 1 129 ? 14.607 7.222 -3.788 1.00 87.44 129 PHE A C 1
ATOM 980 O O . PHE A 1 129 ? 15.721 7.521 -4.225 1.00 87.44 129 PHE A O 1
ATOM 987 N N . SER A 1 130 ? 14.040 7.808 -2.730 1.00 91.38 130 SER A N 1
ATOM 988 C CA . SER A 1 130 ? 14.759 8.757 -1.888 1.00 91.38 130 SER A CA 1
ATOM 989 C C . SER A 1 130 ? 15.870 8.035 -1.109 1.00 91.38 130 SER A C 1
ATOM 991 O O . SER A 1 130 ? 15.700 6.866 -0.733 1.00 91.38 130 SER A O 1
ATOM 993 N N . PRO A 1 131 ? 16.998 8.707 -0.817 1.00 94.88 131 PRO A N 1
ATOM 994 C CA . PRO A 1 131 ? 18.024 8.152 0.062 1.00 94.88 131 PRO A CA 1
ATOM 995 C C . PRO A 1 131 ? 17.464 7.746 1.432 1.00 94.88 131 PRO A C 1
ATOM 997 O O . PRO A 1 131 ? 17.793 6.670 1.930 1.00 94.88 131 PRO A O 1
ATOM 1000 N N . ALA A 1 132 ? 16.555 8.551 2.002 1.00 94.81 132 ALA A N 1
ATOM 1001 C CA . ALA A 1 132 ? 15.885 8.234 3.263 1.00 94.81 132 ALA A CA 1
ATOM 1002 C C . ALA A 1 132 ? 15.115 6.907 3.197 1.00 94.81 132 ALA A C 1
ATOM 1004 O O . ALA A 1 132 ? 15.225 6.085 4.106 1.00 94.81 132 ALA A O 1
ATOM 1005 N N . TRP A 1 133 ? 14.388 6.653 2.103 1.00 92.44 133 TRP A N 1
ATOM 1006 C CA . TRP A 1 133 ? 13.668 5.394 1.914 1.00 92.44 133 TRP A CA 1
ATOM 1007 C C . TRP A 1 133 ? 14.611 4.188 1.865 1.00 92.44 133 TRP A C 1
ATOM 1009 O O . TRP A 1 133 ? 14.360 3.193 2.546 1.00 92.44 133 TRP A O 1
ATOM 1019 N N . ALA A 1 134 ? 15.685 4.263 1.074 1.00 94.56 134 ALA A N 1
ATOM 1020 C CA . ALA A 1 134 ? 16.616 3.148 0.898 1.00 94.56 134 ALA A CA 1
ATOM 1021 C C . ALA A 1 134 ? 17.383 2.831 2.195 1.00 94.56 134 ALA A C 1
ATOM 1023 O O . ALA A 1 134 ? 17.481 1.668 2.582 1.00 94.56 134 ALA A O 1
ATOM 1024 N N . LEU A 1 135 ? 17.837 3.859 2.919 1.00 96.75 135 LEU A N 1
ATOM 1025 C CA . LEU A 1 135 ? 18.482 3.703 4.228 1.00 96.75 135 LEU A CA 1
ATOM 1026 C C . LEU A 1 135 ? 17.515 3.157 5.287 1.00 96.75 135 LEU A C 1
ATOM 1028 O O . LEU A 1 135 ? 17.906 2.330 6.109 1.00 96.75 135 LEU A O 1
ATOM 1032 N N . TYR A 1 136 ? 16.239 3.555 5.248 1.00 94.50 136 TYR A N 1
ATOM 1033 C CA . TYR A 1 136 ? 15.223 2.977 6.125 1.00 94.50 136 TYR A CA 1
ATOM 1034 C C . TYR A 1 136 ? 15.017 1.482 5.839 1.00 94.50 136 TYR A C 1
ATOM 1036 O O . TYR A 1 136 ? 14.941 0.690 6.779 1.00 94.50 136 TYR A O 1
ATOM 1044 N N . GLN A 1 137 ? 14.991 1.065 4.563 1.00 93.50 137 GLN A N 1
ATOM 1045 C CA . GLN A 1 137 ? 14.944 -0.365 4.227 1.00 93.50 137 GLN A CA 1
ATOM 1046 C C . GLN A 1 137 ? 16.178 -1.107 4.733 1.00 93.50 137 GLN A C 1
ATOM 1048 O O . GLN A 1 137 ? 16.036 -2.171 5.326 1.00 93.50 137 GLN A O 1
ATOM 1053 N N . MET A 1 138 ? 17.366 -0.522 4.570 1.00 96.38 138 MET A N 1
ATOM 1054 C CA . MET A 1 138 ? 18.609 -1.082 5.097 1.00 96.38 138 MET A CA 1
ATOM 1055 C C . MET A 1 138 ? 18.530 -1.303 6.616 1.00 96.38 138 MET A C 1
ATOM 1057 O O . MET A 1 138 ? 18.886 -2.376 7.097 1.00 96.38 138 MET A O 1
ATOM 1061 N N . GLY A 1 139 ? 17.995 -0.332 7.365 1.00 96.06 139 GLY A N 1
ATOM 1062 C CA . GLY A 1 139 ? 17.785 -0.464 8.808 1.00 96.06 139 GLY A CA 1
ATOM 1063 C C . GLY A 1 139 ? 16.812 -1.580 9.174 1.00 96.06 139 GLY A C 1
ATOM 1064 O O . GLY A 1 139 ? 17.091 -2.359 10.081 1.00 96.06 139 GLY A O 1
ATOM 1065 N N . ARG A 1 140 ? 15.720 -1.716 8.415 1.00 93.75 140 ARG A N 1
ATOM 1066 C CA . ARG A 1 140 ? 14.726 -2.782 8.594 1.00 93.75 140 ARG A CA 1
ATOM 1067 C C . ARG A 1 140 ? 15.307 -4.168 8.344 1.00 93.75 140 ARG A C 1
ATOM 1069 O O . ARG A 1 140 ? 15.051 -5.069 9.135 1.00 93.75 140 ARG A O 1
ATOM 1076 N N . VAL A 1 141 ? 16.083 -4.340 7.272 1.00 94.38 141 VAL A N 1
ATOM 1077 C CA . VAL A 1 141 ? 16.774 -5.607 6.989 1.00 94.38 141 VAL A CA 1
ATOM 1078 C C . VAL A 1 141 ? 17.731 -5.933 8.123 1.00 94.38 141 VAL A C 1
ATOM 1080 O O . VAL A 1 141 ? 17.635 -7.003 8.709 1.00 94.38 141 VAL A O 1
ATOM 1083 N N . ALA A 1 142 ? 18.606 -4.999 8.489 1.00 96.06 142 ALA A N 1
ATOM 1084 C CA . ALA A 1 142 ? 19.547 -5.219 9.578 1.00 96.06 142 ALA A CA 1
ATOM 1085 C C . ALA A 1 142 ? 18.835 -5.583 10.895 1.00 96.06 142 ALA A C 1
ATOM 1087 O O . ALA A 1 142 ? 19.253 -6.519 11.570 1.00 96.06 142 ALA A O 1
ATOM 1088 N N . GLU A 1 143 ? 17.729 -4.909 11.229 1.00 94.00 143 GLU A N 1
ATOM 1089 C CA . GLU A 1 143 ? 16.937 -5.216 12.424 1.00 94.00 143 GLU A CA 1
ATOM 1090 C C . GLU A 1 143 ? 16.376 -6.641 12.367 1.00 94.00 143 GLU A C 1
ATOM 1092 O O . GLU A 1 143 ? 16.484 -7.356 13.352 1.00 94.00 143 GLU A O 1
ATOM 1097 N N . TRP A 1 144 ? 15.845 -7.077 11.219 1.00 91.19 144 TRP A N 1
ATOM 1098 C CA . TRP A 1 144 ? 15.262 -8.417 11.037 1.00 91.19 144 TRP A CA 1
ATOM 1099 C C . TRP A 1 144 ? 16.267 -9.569 11.084 1.00 91.19 144 TRP A C 1
ATOM 1101 O O . TRP A 1 144 ? 15.861 -10.714 11.272 1.00 91.19 144 TRP A O 1
ATOM 1111 N N . HIS A 1 145 ? 17.553 -9.275 10.899 1.00 93.62 145 HIS A N 1
ATOM 1112 C CA . HIS A 1 145 ? 18.639 -10.252 10.954 1.00 93.62 145 HIS A CA 1
ATOM 1113 C C . HIS A 1 145 ? 19.532 -10.059 12.192 1.00 93.62 145 HIS A C 1
ATOM 1115 O O . HIS A 1 145 ? 20.699 -10.447 12.171 1.00 93.62 145 HIS A O 1
ATOM 1121 N N . ASP A 1 146 ? 19.003 -9.457 13.265 1.00 94.56 146 ASP A N 1
ATOM 1122 C CA . ASP A 1 146 ? 19.699 -9.253 14.546 1.00 94.56 146 ASP A CA 1
ATOM 1123 C C . ASP A 1 146 ? 21.003 -8.418 14.451 1.00 94.56 146 ASP A C 1
ATOM 1125 O O . ASP A 1 146 ? 21.867 -8.466 15.333 1.00 94.56 146 ASP A O 1
ATOM 1129 N N . LEU A 1 147 ? 21.154 -7.591 13.411 1.00 95.44 147 LEU A N 1
ATOM 1130 C CA . LEU A 1 147 ? 22.302 -6.701 13.191 1.00 95.44 147 LEU A CA 1
ATOM 1131 C C . LEU A 1 147 ? 22.042 -5.323 13.818 1.00 95.44 147 LEU A C 1
ATOM 1133 O O . LEU A 1 147 ? 21.853 -4.312 13.137 1.00 95.44 147 LEU A O 1
ATOM 1137 N N . ALA A 1 148 ? 21.969 -5.283 15.150 1.00 94.31 148 ALA A N 1
ATOM 1138 C CA . ALA A 1 148 ? 21.480 -4.114 15.884 1.00 94.31 148 ALA A CA 1
ATOM 1139 C C . ALA A 1 148 ? 22.306 -2.830 15.657 1.00 94.31 148 ALA A C 1
ATOM 1141 O O . ALA A 1 148 ? 21.744 -1.733 15.593 1.00 94.31 148 ALA A O 1
ATOM 1142 N N . GLU A 1 149 ? 23.632 -2.926 15.530 1.00 95.44 149 GLU A N 1
ATOM 1143 C CA . GLU A 1 149 ? 24.455 -1.736 15.295 1.00 95.44 149 GLU A CA 1
ATOM 1144 C C . GLU A 1 149 ? 24.249 -1.176 13.883 1.00 95.44 149 GLU A C 1
ATOM 1146 O O . GLU A 1 149 ? 24.101 0.036 13.709 1.00 95.44 149 GLU A O 1
ATOM 1151 N N . GLU A 1 150 ? 24.213 -2.048 12.876 1.00 97.06 150 GLU A N 1
ATOM 1152 C CA . GLU A 1 150 ? 23.922 -1.709 11.484 1.00 97.06 150 GLU A CA 1
ATOM 1153 C C . GLU A 1 150 ? 22.539 -1.071 11.360 1.00 97.06 150 GLU A C 1
ATOM 1155 O O . GLU A 1 150 ? 22.413 -0.006 10.753 1.00 97.06 150 GLU A O 1
ATOM 1160 N N . ALA A 1 151 ? 21.528 -1.669 11.994 1.00 96.75 151 ALA A N 1
ATOM 1161 C CA . ALA A 1 151 ? 20.159 -1.171 11.993 1.00 96.75 151 ALA A CA 1
ATOM 1162 C C . ALA A 1 151 ? 20.066 0.231 12.602 1.00 96.75 151 ALA A C 1
ATOM 1164 O O . ALA A 1 151 ? 19.530 1.150 11.979 1.00 96.75 151 ALA A O 1
ATOM 1165 N N . GLY A 1 152 ? 20.670 0.433 13.778 1.00 95.88 152 GLY A N 1
ATOM 1166 C CA . GLY A 1 152 ? 20.704 1.735 14.439 1.00 95.88 152 GLY A CA 1
ATOM 1167 C C . GLY A 1 152 ? 21.396 2.809 13.595 1.00 95.88 152 GLY A C 1
ATOM 1168 O O . GLY A 1 152 ? 20.881 3.923 13.477 1.00 95.88 152 GLY A O 1
ATOM 1169 N N . ARG A 1 153 ? 22.533 2.480 12.960 1.00 96.81 153 ARG A N 1
ATOM 1170 C CA . ARG A 1 153 ? 23.242 3.403 12.055 1.00 96.81 153 ARG A CA 1
ATOM 1171 C C . ARG A 1 153 ? 22.408 3.747 10.822 1.00 96.81 153 ARG A C 1
ATOM 1173 O O . ARG A 1 153 ? 22.332 4.916 10.457 1.00 96.81 153 ARG A O 1
ATOM 1180 N N . ALA A 1 154 ? 21.786 2.751 10.199 1.00 97.75 154 ALA A N 1
ATOM 1181 C CA . ALA A 1 154 ? 20.974 2.931 9.003 1.00 97.75 154 ALA A CA 1
ATOM 1182 C C . ALA A 1 154 ? 19.727 3.786 9.279 1.00 97.75 154 ALA A C 1
ATOM 1184 O O . ALA A 1 154 ? 19.454 4.724 8.532 1.00 97.75 154 ALA A O 1
ATOM 1185 N N . TYR A 1 155 ? 19.018 3.533 10.384 1.00 97.25 155 TYR A N 1
ATOM 1186 C CA . TYR A 1 155 ? 17.875 4.353 10.787 1.00 97.25 155 TYR A CA 1
ATOM 1187 C C . TYR A 1 155 ? 18.274 5.786 11.143 1.00 97.25 155 TYR A C 1
ATOM 1189 O O . TYR A 1 155 ? 17.596 6.721 10.726 1.00 97.25 155 TYR A O 1
ATOM 1197 N N . ALA A 1 156 ? 19.386 5.990 11.853 1.00 96.88 156 ALA A N 1
ATOM 1198 C CA . ALA A 1 156 ? 19.885 7.339 12.116 1.00 96.88 156 ALA A CA 1
ATOM 1199 C C . ALA A 1 156 ? 20.221 8.080 10.809 1.00 96.88 156 ALA A C 1
ATOM 1201 O O . ALA A 1 156 ? 19.797 9.214 10.616 1.00 96.88 156 ALA A O 1
ATOM 1202 N N . ALA A 1 157 ? 20.902 7.414 9.871 1.00 97.44 157 ALA A N 1
ATOM 1203 C CA . ALA A 1 157 ? 21.212 7.993 8.567 1.00 97.44 157 ALA A CA 1
ATOM 1204 C C . ALA A 1 157 ? 19.946 8.315 7.752 1.00 97.44 157 ALA A C 1
ATOM 1206 O O . ALA A 1 157 ? 19.878 9.362 7.114 1.00 97.44 157 ALA A O 1
ATOM 1207 N N . ALA A 1 158 ? 18.929 7.449 7.792 1.00 96.69 158 ALA A N 1
ATOM 1208 C CA . ALA A 1 158 ? 17.646 7.683 7.133 1.00 96.69 158 ALA A CA 1
ATOM 1209 C C . ALA A 1 158 ? 16.873 8.871 7.735 1.00 96.69 158 ALA A C 1
ATOM 1211 O O . ALA A 1 158 ? 16.227 9.607 6.992 1.00 96.69 158 ALA A O 1
ATOM 1212 N N . ALA A 1 159 ? 16.965 9.080 9.053 1.00 96.31 159 ALA A N 1
ATOM 1213 C CA . ALA A 1 159 ? 16.350 10.210 9.752 1.00 96.31 159 ALA A CA 1
ATOM 1214 C C . ALA A 1 159 ? 16.941 11.574 9.346 1.00 96.31 159 ALA A C 1
ATOM 1216 O O . ALA A 1 159 ? 16.242 12.583 9.386 1.00 96.31 159 ALA A O 1
ATOM 1217 N N . ASP A 1 160 ? 18.202 11.600 8.912 1.00 96.31 160 ASP A N 1
ATOM 1218 C CA . ASP A 1 160 ? 18.890 12.820 8.470 1.00 96.31 160 ASP A CA 1
ATOM 1219 C C . ASP A 1 160 ? 18.901 12.989 6.935 1.00 96.31 160 ASP A C 1
ATOM 1221 O O . ASP A 1 160 ? 19.338 14.020 6.413 1.00 96.31 160 ASP A O 1
ATOM 1225 N N . ALA A 1 161 ? 18.442 11.981 6.189 1.00 94.75 161 ALA A N 1
ATOM 1226 C CA . ALA A 1 161 ? 18.532 11.949 4.736 1.00 94.75 161 ALA A CA 1
ATOM 1227 C C . ALA A 1 161 ? 17.382 12.706 4.036 1.00 94.75 161 ALA A C 1
ATOM 1229 O O . ALA A 1 161 ? 16.265 12.789 4.554 1.00 94.75 161 ALA A O 1
ATOM 1230 N N . PRO A 1 162 ? 17.605 13.225 2.811 1.00 92.31 162 PRO A N 1
ATOM 1231 C CA . PRO A 1 162 ? 16.538 13.808 2.003 1.00 92.31 162 PRO A CA 1
ATOM 1232 C C . PRO A 1 162 ? 15.446 12.785 1.667 1.00 92.31 16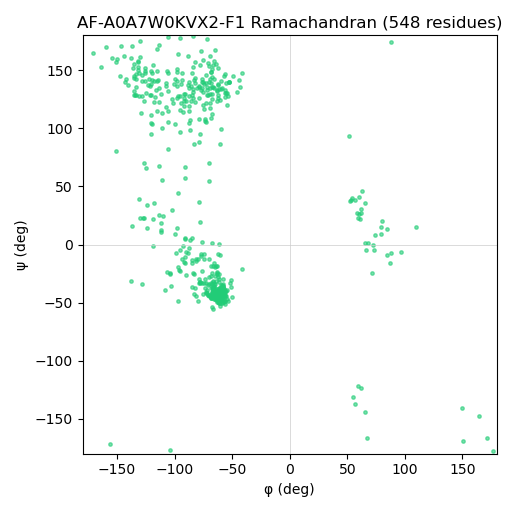2 PRO A C 1
ATOM 1234 O O . PRO A 1 162 ? 15.738 11.688 1.187 1.00 92.31 162 PRO A O 1
ATOM 1237 N N . ASP A 1 163 ? 14.185 13.188 1.840 1.00 85.94 163 ASP A N 1
ATOM 1238 C CA . ASP A 1 163 ? 13.006 12.370 1.531 1.00 85.94 163 ASP A CA 1
ATOM 1239 C C . ASP A 1 163 ? 12.230 12.907 0.325 1.00 85.94 163 ASP A C 1
ATOM 1241 O O . ASP A 1 163 ? 11.054 13.263 0.394 1.00 85.94 163 ASP A O 1
ATOM 1245 N N . GLN A 1 164 ? 12.941 13.059 -0.789 1.00 81.12 164 GLN A N 1
ATOM 1246 C CA . GLN A 1 164 ? 12.355 13.420 -2.073 1.00 81.12 164 GLN A CA 1
ATOM 1247 C C . GLN A 1 164 ? 12.758 12.371 -3.121 1.00 81.12 164 GLN A C 1
ATOM 1249 O O . GLN A 1 164 ? 13.947 12.057 -3.207 1.00 81.12 164 GLN A O 1
ATOM 1254 N N . PRO A 1 165 ? 11.801 11.835 -3.901 1.00 73.31 165 PRO A N 1
ATOM 1255 C CA . PRO A 1 165 ? 10.354 12.034 -3.752 1.00 73.31 165 PRO A CA 1
ATOM 1256 C C . PRO A 1 165 ? 9.812 11.384 -2.465 1.00 73.31 165 PRO A C 1
ATOM 1258 O O . PRO A 1 165 ? 10.320 10.360 -2.010 1.00 73.31 165 PRO A O 1
ATOM 1261 N N . VAL A 1 166 ? 8.733 11.944 -1.915 1.00 71.19 166 VAL A N 1
ATOM 1262 C CA . VAL A 1 166 ? 7.973 11.286 -0.843 1.00 71.19 166 VAL A CA 1
ATOM 1263 C C . VAL A 1 166 ? 7.267 10.070 -1.436 1.00 71.19 166 VAL A C 1
ATOM 1265 O O . VAL A 1 166 ? 6.444 10.205 -2.343 1.00 71.19 166 VAL A O 1
ATOM 1268 N N . ARG A 1 167 ? 7.613 8.876 -0.948 1.00 68.56 167 ARG A N 1
ATOM 1269 C CA . ARG A 1 167 ? 7.016 7.626 -1.427 1.00 68.56 167 ARG A CA 1
ATOM 1270 C C . ARG A 1 167 ? 5.881 7.161 -0.534 1.00 68.56 167 ARG A C 1
ATOM 1272 O O . ARG A 1 167 ? 4.823 6.831 -1.054 1.00 68.56 167 ARG A O 1
ATOM 1279 N N . ASN A 1 168 ? 6.065 7.114 0.779 1.00 67.31 168 ASN A N 1
ATOM 1280 C CA . ASN A 1 168 ? 5.024 6.593 1.665 1.00 67.31 168 ASN A CA 1
ATOM 1281 C C . ASN A 1 168 ? 4.195 7.731 2.244 1.00 67.31 168 ASN A C 1
ATOM 1283 O O . ASN A 1 168 ? 4.590 8.893 2.212 1.00 67.31 168 ASN A O 1
ATOM 1287 N N . HIS A 1 169 ? 3.039 7.365 2.790 1.00 68.75 169 HIS A N 1
ATOM 1288 C CA . HIS A 1 169 ? 2.177 8.320 3.463 1.00 68.75 169 HIS A CA 1
ATOM 1289 C C . HIS A 1 169 ? 2.901 9.035 4.619 1.00 68.75 169 HIS A C 1
ATOM 1291 O O . HIS A 1 169 ? 2.760 10.241 4.808 1.00 68.75 169 HIS A O 1
ATOM 1297 N N . PHE A 1 170 ? 3.735 8.287 5.344 1.00 75.12 170 PHE A N 1
ATOM 1298 C CA . PHE A 1 170 ? 4.613 8.827 6.369 1.00 75.12 170 PHE A CA 1
ATOM 1299 C C . PHE A 1 170 ? 5.958 9.260 5.779 1.00 75.12 170 PHE A C 1
ATOM 1301 O O . PHE A 1 170 ? 6.539 8.490 5.007 1.00 75.12 170 PHE A O 1
ATOM 1308 N N . PRO A 1 171 ? 6.495 10.428 6.181 1.00 83.56 171 PRO A N 1
ATOM 1309 C CA . PRO A 1 171 ? 7.866 10.806 5.861 1.00 83.56 171 PRO A CA 1
ATOM 1310 C C . PRO A 1 171 ? 8.853 9.738 6.347 1.00 83.56 171 PRO A C 1
ATOM 1312 O O . PRO A 1 171 ? 8.813 9.334 7.513 1.00 83.56 171 PRO A O 1
ATOM 1315 N N . MET A 1 172 ? 9.760 9.295 5.474 1.00 88.19 172 MET A N 1
ATOM 1316 C CA . MET A 1 172 ? 10.775 8.290 5.823 1.00 88.19 172 MET A CA 1
ATOM 1317 C C . MET A 1 172 ? 11.660 8.721 6.995 1.00 88.19 172 MET A C 1
ATOM 1319 O O . MET A 1 172 ? 11.920 7.878 7.854 1.00 88.19 172 MET A O 1
ATOM 1323 N N . PRO A 1 173 ? 12.074 9.998 7.105 1.00 91.44 173 PRO A N 1
ATOM 1324 C CA . PRO A 1 173 ? 12.874 10.448 8.231 1.00 91.44 173 PRO A CA 1
ATOM 1325 C C . PRO A 1 173 ? 12.184 10.282 9.588 1.00 91.44 173 PRO A C 1
ATOM 1327 O O . PRO A 1 173 ? 12.823 9.862 10.550 1.00 91.44 173 PRO A O 1
ATOM 1330 N N . ASP A 1 174 ? 10.876 10.553 9.667 1.00 89.06 174 ASP A N 1
ATOM 1331 C CA . ASP A 1 174 ? 10.112 10.387 10.912 1.00 89.06 174 ASP A CA 1
ATOM 1332 C C . ASP A 1 174 ? 9.987 8.905 11.285 1.00 89.06 174 ASP A C 1
ATOM 1334 O O . ASP A 1 174 ? 10.286 8.508 12.412 1.00 89.06 174 ASP A O 1
ATOM 1338 N N . LEU A 1 175 ? 9.649 8.055 10.308 1.00 88.81 175 LEU A N 1
ATOM 1339 C CA . LEU A 1 175 ? 9.626 6.602 10.493 1.00 88.81 175 LEU A CA 1
ATOM 1340 C C . LEU A 1 175 ? 10.979 6.054 10.962 1.00 88.81 175 LEU A C 1
ATOM 1342 O O . LEU A 1 175 ? 11.033 5.215 11.862 1.00 88.81 175 LEU A O 1
ATOM 1346 N N . ALA A 1 176 ? 12.071 6.533 10.373 1.00 93.12 176 ALA A N 1
ATOM 1347 C CA . ALA A 1 176 ? 13.417 6.129 10.737 1.00 93.12 176 ALA A CA 1
ATOM 1348 C C . ALA A 1 176 ? 13.804 6.598 12.145 1.00 93.12 176 ALA A C 1
ATOM 1350 O O . ALA A 1 176 ? 14.336 5.810 12.925 1.00 93.12 176 ALA A O 1
ATOM 1351 N N . ALA A 1 177 ? 13.471 7.836 12.518 1.00 93.75 177 ALA A N 1
ATOM 1352 C CA . ALA A 1 177 ? 13.694 8.348 13.868 1.00 93.75 177 ALA A CA 1
ATOM 1353 C C . ALA A 1 177 ? 12.916 7.535 14.919 1.00 93.75 177 ALA A C 1
ATOM 1355 O O . ALA A 1 177 ? 13.460 7.175 15.968 1.00 93.75 177 ALA A O 1
ATOM 1356 N N . ARG A 1 178 ? 11.660 7.176 14.619 1.00 91.88 178 ARG A N 1
ATOM 1357 C CA . ARG A 1 178 ? 10.827 6.304 15.464 1.00 91.88 178 ARG A CA 1
ATOM 1358 C C . ARG A 1 178 ? 11.416 4.900 15.586 1.00 91.88 178 ARG A C 1
ATOM 1360 O O . ARG A 1 178 ? 11.466 4.367 16.694 1.00 91.88 178 ARG A O 1
ATOM 1367 N N . ALA A 1 179 ? 11.906 4.315 14.493 1.00 92.44 179 ALA A N 1
ATOM 1368 C CA . ALA A 1 179 ? 12.579 3.017 14.506 1.00 92.44 179 ALA A CA 1
ATOM 1369 C C . ALA A 1 179 ? 13.891 3.053 15.313 1.00 92.44 179 ALA A C 1
ATOM 1371 O O . ALA A 1 179 ? 14.092 2.214 16.189 1.00 92.44 179 ALA A O 1
ATOM 1372 N N . ALA A 1 180 ? 14.726 4.081 15.138 1.00 93.19 180 ALA A N 1
ATOM 1373 C CA . ALA A 1 180 ? 15.935 4.275 15.939 1.00 93.19 180 ALA A CA 1
ATOM 1374 C C . ALA A 1 180 ? 15.619 4.411 17.442 1.00 93.19 180 ALA A C 1
ATOM 1376 O O . ALA A 1 180 ? 16.268 3.776 18.276 1.00 93.19 180 ALA A O 1
ATOM 1377 N N . LYS A 1 181 ? 14.578 5.182 17.799 1.00 92.00 181 LYS A N 1
ATOM 1378 C CA . LYS A 1 181 ? 14.081 5.292 19.183 1.00 92.00 181 LYS A CA 1
ATOM 1379 C C . LYS A 1 181 ? 13.583 3.938 19.703 1.00 92.00 181 LYS A C 1
ATOM 1381 O O . LYS A 1 181 ? 13.853 3.601 20.854 1.00 92.00 181 LYS A O 1
ATOM 1386 N N . ARG A 1 182 ? 12.901 3.141 18.868 1.00 90.06 182 ARG A N 1
ATOM 1387 C CA . ARG A 1 182 ? 12.371 1.811 19.229 1.00 90.06 182 ARG A CA 1
ATOM 1388 C C . ARG A 1 182 ? 13.489 0.865 19.644 1.00 90.06 182 ARG A C 1
ATOM 1390 O O . ARG A 1 182 ? 13.354 0.186 20.657 1.00 90.06 182 ARG A O 1
ATOM 1397 N N . MET A 1 183 ? 14.591 0.866 18.899 1.00 88.62 183 MET A N 1
ATOM 1398 C CA . MET A 1 183 ? 15.753 0.020 19.182 1.00 88.62 183 MET A CA 1
ATOM 1399 C C . MET A 1 183 ? 16.421 0.334 20.529 1.00 88.62 183 MET A C 1
ATOM 1401 O O . MET A 1 183 ? 17.053 -0.535 21.119 1.00 88.62 183 MET A O 1
ATOM 1405 N N . GLN A 1 184 ? 16.276 1.565 21.026 1.00 87.81 184 GLN A N 1
ATOM 1406 C CA . GLN A 1 184 ? 16.873 2.017 22.289 1.00 87.81 184 GLN A CA 1
ATOM 1407 C C . GLN A 1 184 ? 15.900 1.945 23.476 1.00 87.81 184 GLN A C 1
ATOM 1409 O O . GLN A 1 184 ? 16.325 1.977 24.633 1.00 87.81 184 GLN A O 1
ATOM 1414 N N . ALA A 1 185 ? 14.594 1.889 23.212 1.00 85.69 185 ALA A N 1
ATOM 1415 C CA . ALA A 1 185 ? 13.559 1.939 24.234 1.00 85.69 185 ALA A CA 1
ATOM 1416 C C . ALA A 1 185 ? 13.317 0.571 24.890 1.00 85.69 185 ALA A C 1
ATOM 1418 O O . ALA A 1 185 ? 13.279 -0.470 24.232 1.00 85.69 185 ALA A O 1
ATOM 1419 N N . SER A 1 186 ? 13.049 0.586 26.200 1.00 84.62 186 SER A N 1
ATOM 1420 C CA . SER A 1 186 ? 12.436 -0.561 26.872 1.00 84.62 186 SER A CA 1
ATOM 1421 C C . SER A 1 186 ? 11.014 -0.756 26.350 1.00 84.62 186 SER A C 1
ATOM 1423 O O . SER A 1 186 ? 10.255 0.209 26.243 1.00 84.62 186 SER A O 1
ATOM 1425 N N . ARG A 1 187 ? 10.649 -2.001 26.039 1.00 86.56 187 ARG A N 1
ATOM 1426 C CA . ARG A 1 187 ? 9.343 -2.349 25.466 1.00 86.56 187 ARG A CA 1
ATOM 1427 C C . ARG A 1 187 ? 8.647 -3.438 26.284 1.00 86.56 187 ARG A C 1
ATOM 1429 O O . ARG A 1 187 ? 8.513 -4.572 25.827 1.00 86.56 187 ARG A O 1
ATOM 1436 N N . PRO A 1 188 ? 8.186 -3.108 27.504 1.00 89.00 188 PRO A N 1
ATOM 1437 C CA . PRO A 1 188 ? 7.528 -4.074 28.382 1.00 89.00 188 PRO A CA 1
ATOM 1438 C C . PRO A 1 188 ? 6.185 -4.576 27.825 1.00 89.00 188 PRO A C 1
ATOM 1440 O O . PRO A 1 188 ? 5.681 -5.595 28.298 1.00 89.00 188 PRO A O 1
ATOM 1443 N N . GLY A 1 189 ? 5.609 -3.895 26.829 1.00 91.44 189 GLY A N 1
ATOM 1444 C CA . GLY A 1 189 ? 4.367 -4.277 26.154 1.00 91.44 189 GLY A CA 1
ATOM 1445 C C . GLY A 1 189 ? 4.499 -5.339 25.055 1.00 91.44 189 GLY A C 1
ATOM 1446 O O . GLY A 1 189 ? 3.482 -5.886 24.643 1.00 91.44 189 GLY A O 1
ATOM 1447 N N . VAL A 1 190 ? 5.714 -5.671 24.598 1.00 95.62 190 VAL A N 1
ATOM 1448 C CA . VAL A 1 190 ? 5.921 -6.629 23.492 1.00 95.62 190 VAL A CA 1
ATOM 1449 C C . VAL A 1 190 ? 5.622 -8.060 23.933 1.00 95.62 190 VAL A C 1
ATOM 1451 O O . VAL A 1 190 ? 6.121 -8.505 24.971 1.00 95.62 190 VAL A O 1
ATOM 1454 N N . ARG A 1 191 ? 4.861 -8.820 23.139 1.00 97.19 191 ARG A N 1
ATOM 1455 C CA . ARG A 1 191 ? 4.604 -10.251 23.389 1.00 97.19 191 ARG A CA 1
ATOM 1456 C C . ARG A 1 191 ? 4.950 -11.139 22.196 1.00 97.19 191 ARG A C 1
ATOM 1458 O O . ARG A 1 191 ? 4.828 -10.696 21.063 1.00 97.19 191 ARG A O 1
ATOM 1465 N N . PRO A 1 192 ? 5.313 -12.415 22.402 1.00 96.56 192 PRO A N 1
ATOM 1466 C CA . PRO A 1 192 ? 5.595 -13.325 21.291 1.00 96.56 192 PRO A CA 1
ATOM 1467 C C . PRO A 1 192 ? 4.386 -13.609 20.389 1.00 96.56 192 PRO A C 1
ATOM 1469 O O . PRO A 1 192 ? 4.567 -13.843 19.194 1.00 96.56 192 PRO A O 1
ATOM 1472 N N . GLN A 1 193 ? 3.168 -13.610 20.945 1.00 96.88 193 GLN A N 1
ATOM 1473 C CA . GLN A 1 193 ? 1.926 -13.868 20.212 1.00 96.88 193 GLN A CA 1
ATOM 1474 C C . GLN A 1 193 ? 0.970 -12.671 20.296 1.00 96.88 193 GLN A C 1
ATOM 1476 O O . GLN A 1 193 ? 0.930 -11.989 21.324 1.00 96.88 193 GLN A O 1
ATOM 1481 N N . PRO A 1 194 ? 0.166 -12.417 19.247 1.00 96.88 194 PRO A N 1
ATOM 1482 C CA . PRO A 1 194 ? -0.807 -11.330 19.268 1.00 96.88 194 PRO A CA 1
ATOM 1483 C C . PRO A 1 194 ? -1.929 -11.585 20.282 1.00 96.88 194 PRO A C 1
ATOM 1485 O O . PRO A 1 194 ? -2.419 -10.637 20.890 1.00 96.88 194 PRO A O 1
ATOM 1488 N N . ASP A 1 195 ? -2.301 -12.849 20.504 1.00 97.56 195 ASP A N 1
ATOM 1489 C CA . ASP A 1 195 ? -3.311 -13.262 21.483 1.00 97.56 195 ASP A CA 1
ATOM 1490 C C . ASP A 1 195 ? -2.938 -12.844 22.913 1.00 97.56 195 ASP A C 1
ATOM 1492 O O . ASP A 1 195 ? -3.809 -12.444 23.684 1.00 97.56 195 ASP A O 1
ATOM 1496 N N . ASP A 1 196 ? -1.644 -12.855 23.251 1.00 98.00 196 ASP A N 1
ATOM 1497 C CA . ASP A 1 196 ? -1.155 -12.412 24.560 1.00 98.00 196 ASP A CA 1
ATOM 1498 C C . ASP A 1 196 ? -1.333 -10.894 24.728 1.00 98.00 196 ASP A C 1
ATOM 1500 O O . ASP A 1 196 ? -1.832 -10.433 25.756 1.00 98.00 196 ASP A O 1
ATOM 1504 N N . VAL A 1 197 ? -0.985 -10.106 23.698 1.00 98.00 197 VAL A N 1
ATOM 1505 C CA . VAL A 1 197 ? -1.224 -8.649 23.693 1.00 98.00 197 VAL A CA 1
ATOM 1506 C C . VAL A 1 197 ? -2.717 -8.370 23.825 1.00 98.00 197 VAL A C 1
ATOM 1508 O O . VAL A 1 197 ? -3.124 -7.541 24.636 1.00 98.00 197 VAL A O 1
ATOM 1511 N N . ALA A 1 198 ? -3.541 -9.086 23.058 1.00 98.19 198 ALA A N 1
ATOM 1512 C CA . ALA A 1 198 ? -4.986 -8.921 23.058 1.00 98.19 198 ALA A CA 1
ATOM 1513 C C . ALA A 1 198 ? -5.604 -9.265 24.415 1.00 98.19 198 ALA A C 1
ATOM 1515 O O . ALA A 1 198 ? -6.448 -8.514 24.898 1.00 98.19 198 ALA A O 1
ATOM 1516 N N . ALA A 1 199 ? -5.178 -10.359 25.053 1.00 98.12 199 ALA A N 1
ATOM 1517 C CA . ALA A 1 199 ? -5.655 -10.772 26.369 1.00 98.12 199 ALA A CA 1
ATOM 1518 C C . ALA A 1 199 ? -5.305 -9.746 27.458 1.00 98.12 199 ALA A C 1
ATOM 1520 O O . ALA A 1 199 ? -6.139 -9.426 28.310 1.00 98.12 199 ALA A O 1
ATOM 1521 N N . GLU A 1 200 ? -4.093 -9.194 27.424 1.00 98.31 200 GLU A N 1
ATOM 1522 C CA . GLU A 1 200 ? -3.669 -8.178 28.385 1.00 98.31 200 GLU A CA 1
ATOM 1523 C C . GLU A 1 200 ? -4.342 -6.827 28.145 1.00 98.31 200 GLU A C 1
ATOM 1525 O O . GLU A 1 200 ? -4.808 -6.199 29.098 1.00 98.31 200 GLU A O 1
ATOM 1530 N N . LEU A 1 201 ? -4.465 -6.408 26.885 1.00 97.75 201 LEU A N 1
ATOM 1531 C CA . LEU A 1 201 ? -5.188 -5.199 26.498 1.00 97.75 201 LEU A CA 1
ATOM 1532 C C . LEU A 1 201 ? -6.665 -5.302 26.897 1.00 97.75 201 LEU A C 1
ATOM 1534 O O . LEU A 1 201 ? -7.225 -4.388 27.495 1.00 97.75 201 LEU A O 1
ATOM 1538 N N . ALA A 1 202 ? -7.277 -6.460 26.658 1.00 97.25 202 ALA A N 1
ATOM 1539 C CA . ALA A 1 202 ? -8.627 -6.797 27.081 1.00 97.25 202 ALA A CA 1
ATOM 1540 C C . ALA A 1 202 ? -8.839 -6.702 28.594 1.00 97.25 202 ALA A C 1
ATOM 1542 O O . ALA A 1 202 ? -9.899 -6.261 29.045 1.00 97.25 202 ALA A O 1
ATOM 1543 N N . ALA A 1 203 ? -7.873 -7.175 29.383 1.00 97.19 203 ALA A N 1
ATOM 1544 C CA . ALA A 1 203 ? -7.923 -7.083 30.836 1.00 97.19 203 ALA A CA 1
ATOM 1545 C C . ALA A 1 203 ? -7.763 -5.628 31.298 1.00 97.19 203 ALA A C 1
ATOM 1547 O O . ALA A 1 203 ? -8.531 -5.171 32.143 1.00 97.19 203 ALA A O 1
ATOM 1548 N N . ALA A 1 204 ? -6.822 -4.890 30.705 1.00 96.81 204 ALA A N 1
ATOM 1549 C CA . ALA A 1 204 ? -6.569 -3.493 31.033 1.00 96.81 204 ALA A CA 1
ATOM 1550 C C . ALA A 1 204 ? -7.781 -2.599 30.724 1.00 96.81 204 ALA A C 1
ATOM 1552 O O . ALA A 1 204 ? -8.206 -1.834 31.586 1.00 96.81 204 ALA A O 1
ATOM 1553 N N . LEU A 1 205 ? -8.401 -2.759 29.548 1.00 96.38 205 LEU A N 1
ATOM 1554 C CA . LEU A 1 205 ? -9.617 -2.034 29.161 1.00 96.38 205 LEU A CA 1
ATOM 1555 C C . LEU A 1 205 ? -10.789 -2.340 30.104 1.00 96.38 205 LEU A C 1
ATOM 1557 O O . LEU A 1 205 ? -11.451 -1.420 30.572 1.00 96.38 205 LEU A O 1
ATOM 1561 N N . ARG A 1 206 ? -11.021 -3.619 30.438 1.00 93.69 206 ARG A N 1
ATOM 1562 C CA . ARG A 1 206 ? -12.112 -4.018 31.349 1.00 93.69 206 ARG A CA 1
ATOM 1563 C C . ARG A 1 206 ? -11.936 -3.497 32.772 1.00 93.69 206 ARG A C 1
ATOM 1565 O O . ARG A 1 206 ? -12.925 -3.207 33.436 1.00 93.69 206 ARG A O 1
ATOM 1572 N N . ASN A 1 207 ? -10.694 -3.395 33.234 1.00 93.88 207 ASN A N 1
ATOM 1573 C CA . ASN A 1 207 ? -10.379 -2.939 34.585 1.00 93.88 207 ASN A CA 1
ATOM 1574 C C . ASN A 1 207 ? -10.172 -1.419 34.678 1.00 93.88 207 ASN A C 1
ATOM 1576 O O . ASN A 1 207 ? -9.986 -0.915 35.784 1.00 93.88 207 ASN A O 1
ATOM 1580 N N . GLY A 1 208 ? -10.164 -0.695 33.552 1.00 92.94 208 GLY A N 1
ATOM 1581 C CA . GLY A 1 208 ? -9.773 0.716 33.520 1.00 92.94 208 GLY A CA 1
ATOM 1582 C C . GLY A 1 208 ? -8.320 0.947 33.961 1.00 92.94 208 GLY A C 1
ATOM 1583 O O . GLY A 1 208 ? -8.013 1.975 34.559 1.00 92.94 208 GLY A O 1
ATOM 1584 N N . ASP A 1 209 ? -7.424 -0.016 33.723 1.00 95.19 209 ASP A N 1
ATOM 1585 C CA . ASP A 1 209 ? -6.031 0.037 34.179 1.00 95.19 209 ASP A CA 1
ATOM 1586 C C . ASP A 1 209 ? -5.161 0.857 33.215 1.00 95.19 209 ASP A C 1
ATOM 1588 O O . ASP A 1 209 ? -4.524 0.328 32.298 1.00 95.19 209 ASP A O 1
ATOM 1592 N N . LEU A 1 210 ? -5.124 2.175 33.427 1.00 90.56 210 LEU A N 1
ATOM 1593 C CA . LEU A 1 210 ? -4.330 3.087 32.604 1.00 90.56 210 LEU A CA 1
ATOM 1594 C C . LEU A 1 210 ? -2.830 2.792 32.661 1.00 90.56 210 LEU A C 1
ATOM 1596 O O . LEU A 1 210 ? -2.137 2.944 31.653 1.00 90.56 210 LEU A O 1
ATOM 1600 N N . GLY A 1 211 ? -2.321 2.411 33.836 1.00 93.75 211 GLY A N 1
ATOM 1601 C CA . GLY A 1 211 ? -0.909 2.079 34.002 1.00 93.75 211 GLY A CA 1
ATOM 1602 C C . GLY A 1 211 ? -0.532 0.965 33.038 1.00 93.75 211 GLY A C 1
ATOM 1603 O O . GLY A 1 211 ? 0.409 1.110 32.256 1.00 93.75 211 GLY A O 1
ATOM 1604 N N . ARG A 1 212 ? -1.363 -0.082 32.995 1.00 95.94 212 ARG A N 1
ATOM 1605 C CA . ARG A 1 212 ? -1.164 -1.192 32.072 1.00 95.94 212 ARG A CA 1
ATOM 1606 C C . ARG A 1 212 ? -1.366 -0.811 30.609 1.00 95.94 212 ARG A C 1
ATOM 1608 O O . ARG A 1 212 ? -0.573 -1.236 29.774 1.00 95.94 212 ARG A O 1
ATOM 1615 N N . LEU A 1 213 ? -2.368 0.006 30.279 1.00 95.38 213 LEU A N 1
ATOM 1616 C CA . LEU A 1 213 ? -2.549 0.504 28.908 1.00 95.38 213 LEU A CA 1
ATOM 1617 C C . LEU A 1 213 ? -1.304 1.256 28.420 1.00 95.38 213 LEU A C 1
ATOM 1619 O O . LEU A 1 213 ? -0.812 0.994 27.325 1.00 95.38 213 LEU A O 1
ATOM 1623 N N . ARG A 1 214 ? -0.743 2.139 29.250 1.00 94.31 214 ARG A N 1
ATOM 1624 C CA . ARG A 1 214 ? 0.456 2.912 28.905 1.00 94.31 214 ARG A CA 1
ATOM 1625 C C . ARG A 1 214 ? 1.693 2.024 28.734 1.00 94.31 214 ARG A C 1
ATOM 1627 O O . ARG A 1 214 ? 2.515 2.311 27.875 1.00 94.31 214 ARG A O 1
ATOM 1634 N N . GLU A 1 215 ? 1.816 0.944 29.505 1.00 94.50 215 GLU A N 1
ATOM 1635 C CA . GLU A 1 215 ? 2.889 -0.048 29.332 1.00 94.50 215 GLU A CA 1
ATOM 1636 C C . GLU A 1 215 ? 2.744 -0.893 28.058 1.00 94.50 215 GLU A C 1
ATOM 1638 O O . GLU A 1 215 ? 3.751 -1.307 27.481 1.00 94.50 215 GLU A O 1
ATOM 1643 N N . LEU A 1 216 ? 1.505 -1.183 27.648 1.00 95.88 216 LEU A N 1
ATOM 1644 C CA . LEU A 1 216 ? 1.199 -1.968 26.451 1.00 95.88 216 LEU A CA 1
ATOM 1645 C C . LEU A 1 216 ? 1.345 -1.158 25.157 1.00 95.88 216 LEU A C 1
ATOM 1647 O O . LEU A 1 216 ? 1.703 -1.729 24.127 1.00 95.88 216 LEU A O 1
ATOM 1651 N N . ALA A 1 217 ? 1.048 0.142 25.200 1.00 95.38 217 ALA A N 1
ATOM 1652 C CA . ALA A 1 217 ? 1.116 1.025 24.044 1.00 95.38 217 ALA A CA 1
ATOM 1653 C C . ALA A 1 217 ? 2.555 1.142 23.518 1.00 95.38 217 ALA A C 1
ATOM 1655 O O . ALA A 1 217 ? 3.494 1.401 24.272 1.00 95.38 217 ALA A O 1
ATOM 1656 N N . SER A 1 218 ? 2.731 0.989 22.205 1.00 93.25 218 SER A N 1
ATOM 1657 C CA . SER A 1 218 ? 4.039 1.154 21.575 1.00 93.25 218 SER A CA 1
ATOM 1658 C C . SER A 1 218 ? 4.538 2.596 21.751 1.00 93.25 218 SER A C 1
ATOM 1660 O O . SER A 1 218 ? 3.885 3.524 21.284 1.00 93.25 218 SER A O 1
ATOM 1662 N N . PRO A 1 219 ? 5.722 2.837 22.341 1.00 88.00 219 PRO A N 1
ATOM 1663 C CA . PRO A 1 219 ? 6.211 4.193 22.632 1.00 88.00 219 PRO A CA 1
ATOM 1664 C C . PRO A 1 219 ? 6.741 4.949 21.400 1.00 88.00 219 PRO A C 1
ATOM 1666 O O . PRO A 1 219 ? 7.320 6.033 21.513 1.00 88.00 219 PRO A O 1
ATOM 1669 N N . THR A 1 220 ? 6.661 4.330 20.222 1.00 87.00 220 THR A N 1
ATOM 1670 C CA . THR A 1 220 ? 7.304 4.826 18.997 1.00 87.00 220 THR A CA 1
ATOM 1671 C C . THR A 1 220 ? 6.422 4.707 17.767 1.00 87.00 220 THR A C 1
ATOM 1673 O O . THR A 1 220 ? 6.514 5.560 16.889 1.00 87.00 220 THR A O 1
ATOM 1676 N N . HIS A 1 221 ? 5.555 3.692 17.716 1.00 89.06 221 HIS A N 1
ATOM 1677 C CA . HIS A 1 221 ? 4.719 3.383 16.557 1.00 89.06 221 HIS A CA 1
ATOM 1678 C C . HIS A 1 221 ? 3.232 3.355 16.924 1.00 89.06 221 HIS A C 1
ATOM 1680 O O . HIS A 1 221 ? 2.478 2.549 16.388 1.00 89.06 221 HIS A O 1
ATOM 1686 N N . PHE A 1 222 ? 2.809 4.204 17.862 1.00 92.81 222 PHE A N 1
ATOM 1687 C CA . PHE A 1 222 ? 1.398 4.335 18.201 1.00 92.81 222 PHE A CA 1
ATOM 1688 C C . PHE A 1 222 ? 0.672 5.193 17.171 1.00 92.81 222 PHE A C 1
ATOM 1690 O O . PHE A 1 222 ? 1.182 6.223 16.731 1.00 92.81 222 PHE A O 1
ATOM 1697 N N . THR A 1 223 ? -0.512 4.754 16.766 1.00 92.31 223 THR A N 1
ATOM 1698 C CA . THR A 1 223 ? -1.263 5.367 15.674 1.00 92.31 223 THR A CA 1
ATOM 1699 C C . THR A 1 223 ? -2.716 5.620 16.041 1.00 92.31 223 THR A C 1
ATOM 1701 O O . THR A 1 223 ? -3.313 4.915 16.857 1.00 92.31 223 THR A O 1
ATOM 1704 N N . LEU A 1 224 ? -3.297 6.628 15.401 1.00 91.81 224 LEU A N 1
ATOM 1705 C CA . LEU A 1 224 ? -4.726 6.878 15.384 1.00 91.81 224 LEU A CA 1
ATOM 1706 C C . LEU A 1 224 ? -5.249 6.666 13.965 1.00 91.81 224 LEU A C 1
ATOM 1708 O O . LEU A 1 224 ? -4.796 7.308 13.021 1.00 91.81 224 LEU A O 1
ATOM 1712 N N . GLY A 1 225 ? -6.210 5.763 13.828 1.00 88.44 225 GLY A N 1
ATOM 1713 C CA . GLY A 1 225 ? -6.873 5.437 12.583 1.00 88.44 225 GLY A CA 1
ATOM 1714 C C . GLY A 1 225 ? -8.196 6.167 12.425 1.00 88.44 225 GLY A C 1
ATOM 1715 O O . GLY A 1 225 ? -9.065 6.055 13.289 1.00 88.44 225 GLY A O 1
ATOM 1716 N N . ILE A 1 226 ? -8.383 6.856 11.303 1.00 85.44 226 ILE A N 1
ATOM 1717 C CA . ILE A 1 226 ? -9.659 7.462 10.923 1.00 85.44 226 ILE A CA 1
ATOM 1718 C C . ILE A 1 226 ? -9.946 7.163 9.451 1.00 85.44 226 ILE A C 1
ATOM 1720 O O . ILE A 1 226 ? -9.103 7.379 8.586 1.00 85.44 226 ILE A O 1
ATOM 1724 N N . GLY A 1 227 ? -11.147 6.646 9.168 1.00 76.94 227 GLY A N 1
ATOM 1725 C CA . GLY A 1 227 ? -11.611 6.413 7.796 1.00 76.94 227 GLY A CA 1
ATOM 1726 C C . GLY A 1 227 ? -10.772 5.411 7.001 1.00 76.94 227 GLY A C 1
ATOM 1727 O O . GLY A 1 227 ? -10.729 5.499 5.782 1.00 76.94 227 GLY A O 1
ATOM 1728 N N . GLY A 1 228 ? -10.112 4.468 7.673 1.00 78.00 228 GLY A N 1
ATOM 1729 C CA . GLY A 1 228 ? -9.296 3.442 7.018 1.00 78.00 228 GLY A CA 1
ATOM 1730 C C . GLY A 1 228 ? -7.805 3.748 6.955 1.00 78.00 228 GLY A C 1
ATOM 1731 O O . GLY A 1 228 ? -7.049 2.842 6.625 1.00 78.00 228 GLY A O 1
ATOM 1732 N N . HIS A 1 229 ? -7.361 4.940 7.357 1.00 83.12 229 HIS A N 1
ATOM 1733 C CA . HIS A 1 229 ? -5.941 5.277 7.391 1.00 83.12 229 HIS A CA 1
ATOM 1734 C C . HIS A 1 229 ? -5.435 5.651 8.778 1.00 83.12 229 HIS A C 1
ATOM 1736 O O . HIS A 1 229 ? -6.165 6.229 9.579 1.00 83.12 229 HIS A O 1
ATOM 1742 N N . LEU A 1 230 ? -4.163 5.348 9.021 1.00 84.94 230 LEU A N 1
ATOM 1743 C CA . LEU A 1 230 ? -3.442 5.587 10.266 1.00 84.94 230 LEU A CA 1
ATOM 1744 C C . LEU A 1 230 ? -2.576 6.852 10.182 1.00 84.94 230 LEU A C 1
ATOM 1746 O O . LEU A 1 230 ? -1.928 7.086 9.160 1.00 84.94 230 LEU A O 1
ATOM 1750 N N . GLU A 1 231 ? -2.501 7.595 11.288 1.00 87.19 231 GLU A N 1
ATOM 1751 C CA . GLU A 1 231 ? -1.495 8.629 11.556 1.00 87.19 231 GLU A CA 1
ATOM 1752 C C . GLU A 1 231 ? -0.724 8.317 12.841 1.00 87.19 231 GLU A C 1
ATOM 1754 O O . GLU A 1 231 ? -1.322 7.839 13.805 1.00 87.19 231 GLU A O 1
ATOM 1759 N N . PHE A 1 232 ? 0.586 8.584 12.879 1.00 88.25 232 PHE A N 1
ATOM 1760 C CA . PHE A 1 232 ? 1.353 8.470 14.119 1.00 88.25 232 PHE A CA 1
ATOM 1761 C C . PHE A 1 232 ? 0.964 9.552 15.111 1.00 88.25 232 PHE A C 1
ATOM 1763 O O . PHE A 1 232 ? 0.896 10.731 14.776 1.00 88.25 232 PHE A O 1
ATOM 1770 N N . ILE A 1 233 ? 0.782 9.139 16.356 1.00 90.56 233 ILE A N 1
ATOM 1771 C CA . ILE A 1 233 ? 0.535 10.039 17.472 1.00 90.56 233 ILE A CA 1
ATOM 1772 C C . ILE A 1 233 ? 1.397 9.602 18.652 1.00 90.56 233 ILE A C 1
ATOM 1774 O O . ILE A 1 233 ? 1.751 8.426 18.772 1.00 90.56 233 ILE A O 1
ATOM 1778 N N . GLU A 1 234 ? 1.709 10.521 19.557 1.00 90.12 234 GLU A N 1
ATOM 1779 C CA . GLU A 1 234 ? 2.329 10.119 20.813 1.00 90.12 234 GLU A CA 1
ATOM 1780 C C . GLU A 1 234 ? 1.244 9.517 21.732 1.00 90.12 234 GLU A C 1
ATOM 1782 O O . GLU A 1 234 ? 0.153 10.090 21.854 1.00 90.12 234 GLU A O 1
ATOM 1787 N N . PRO A 1 235 ? 1.478 8.351 22.370 1.00 90.50 235 PRO A N 1
ATOM 1788 C CA . PRO A 1 235 ? 0.504 7.737 23.276 1.00 90.50 235 PRO A CA 1
ATOM 1789 C C . PRO A 1 235 ? -0.005 8.696 24.357 1.00 90.50 235 PRO A C 1
ATOM 1791 O O . PRO A 1 235 ? -1.165 8.631 24.762 1.00 90.50 235 PRO A O 1
ATOM 1794 N N . GLU A 1 236 ? 0.848 9.606 24.818 1.00 90.31 236 GLU A N 1
ATOM 1795 C CA . GLU A 1 236 ? 0.544 10.617 25.825 1.00 90.31 236 GLU A CA 1
ATOM 1796 C C . GLU A 1 236 ? -0.560 11.588 25.392 1.00 90.31 236 GLU A C 1
ATOM 1798 O O . GLU A 1 236 ? -1.260 12.109 26.261 1.00 90.31 236 GLU A O 1
ATOM 1803 N N . ASP A 1 237 ? -0.760 11.779 24.085 1.00 90.88 237 ASP A N 1
ATOM 1804 C CA . ASP A 1 237 ? -1.783 12.671 23.538 1.00 90.88 237 ASP A CA 1
ATOM 1805 C C . ASP A 1 237 ? -3.169 12.004 23.460 1.00 90.88 237 ASP A C 1
ATOM 1807 O O . ASP A 1 237 ? -4.190 12.696 23.510 1.00 90.88 237 ASP A O 1
ATOM 1811 N N . LEU A 1 238 ? -3.239 10.667 23.362 1.00 91.88 238 LEU A N 1
ATOM 1812 C CA . LEU A 1 238 ? -4.507 9.930 23.218 1.00 91.88 238 LEU A CA 1
ATOM 1813 C C . LEU A 1 238 ? -4.916 9.144 24.463 1.00 91.88 238 LEU A C 1
ATOM 1815 O O . LEU A 1 238 ? -6.099 9.137 24.797 1.00 91.88 238 LEU A O 1
ATOM 1819 N N . LEU A 1 239 ? -3.983 8.506 25.174 1.00 93.50 239 LEU A N 1
ATOM 1820 C CA . LEU A 1 239 ? -4.300 7.672 26.341 1.00 93.50 239 LEU A CA 1
ATOM 1821 C C . LEU A 1 239 ? -5.127 8.399 27.422 1.00 93.50 239 LEU A C 1
ATOM 1823 O O . LEU A 1 239 ? -6.051 7.771 27.937 1.00 93.50 239 LEU A O 1
ATOM 1827 N N . PRO A 1 240 ? -4.902 9.694 27.738 1.00 92.50 240 PRO A N 1
ATOM 1828 C CA . PRO A 1 240 ? -5.774 10.425 28.665 1.00 92.50 240 PRO A CA 1
ATOM 1829 C C . PRO A 1 240 ? -7.229 10.542 28.181 1.00 92.50 240 PRO A C 1
ATOM 1831 O O . PRO A 1 240 ? -8.156 10.549 28.987 1.00 92.50 240 PRO A O 1
ATOM 1834 N N . SER A 1 241 ? -7.443 10.611 26.865 1.00 92.69 241 SER A N 1
ATOM 1835 C CA . SER A 1 241 ? -8.786 10.639 26.272 1.00 92.69 241 SER A CA 1
ATOM 1836 C C . SER A 1 241 ? -9.463 9.269 26.372 1.00 92.69 241 SER A C 1
ATOM 1838 O O . SER A 1 241 ? -10.636 9.187 26.725 1.00 92.69 241 SER A O 1
ATOM 1840 N N . ILE A 1 242 ? -8.706 8.188 26.141 1.00 93.06 242 ILE A N 1
ATOM 1841 C CA . ILE A 1 242 ? -9.185 6.809 26.337 1.00 93.06 242 ILE A CA 1
ATOM 1842 C C . ILE A 1 242 ? -9.577 6.583 27.801 1.00 93.06 242 ILE A C 1
ATOM 1844 O O . ILE A 1 242 ? -10.628 6.012 28.072 1.00 93.06 242 ILE A O 1
ATOM 1848 N N . GLU A 1 243 ? -8.763 7.054 28.746 1.00 91.44 243 GLU A N 1
ATOM 1849 C CA . GLU A 1 243 ? -9.038 6.959 30.183 1.00 91.44 243 GLU A CA 1
ATOM 1850 C C . GLU A 1 243 ? -10.350 7.647 30.570 1.00 91.44 243 GLU A C 1
ATOM 1852 O O . GLU A 1 243 ? -11.196 7.044 31.234 1.00 91.44 243 GLU A O 1
ATOM 1857 N N . ALA A 1 244 ? -10.523 8.900 30.138 1.00 91.94 244 ALA A N 1
ATOM 1858 C CA . ALA A 1 244 ? -11.724 9.674 30.427 1.00 91.94 244 ALA A CA 1
ATOM 1859 C C . ALA A 1 244 ? -12.988 8.944 29.949 1.00 91.94 244 ALA A C 1
ATOM 1861 O O . ALA A 1 244 ? -13.994 8.898 30.659 1.00 91.94 244 ALA A O 1
ATOM 1862 N N . ASP A 1 245 ? -12.906 8.317 28.778 1.00 95.31 245 ASP A N 1
ATOM 1863 C CA . ASP A 1 245 ? -14.023 7.611 28.167 1.00 95.31 245 ASP A CA 1
ATOM 1864 C C . ASP A 1 245 ? -14.269 6.225 28.768 1.00 95.31 245 ASP A C 1
ATOM 1866 O O . ASP A 1 245 ? -15.423 5.806 28.884 1.00 95.31 245 ASP A O 1
ATOM 1870 N N . LEU A 1 246 ? -13.221 5.524 29.211 1.00 94.44 246 LEU A N 1
ATOM 1871 C CA . LEU A 1 246 ? -13.353 4.262 29.946 1.00 94.44 246 LEU A CA 1
ATOM 1872 C C . LEU A 1 246 ? -14.165 4.441 31.232 1.00 94.44 246 LEU A C 1
ATOM 1874 O O . LEU A 1 246 ? -14.948 3.563 31.581 1.00 94.44 246 LEU A O 1
ATOM 1878 N N . GLY A 1 247 ? -14.043 5.591 31.904 1.00 92.19 247 GLY A N 1
ATOM 1879 C CA . GLY A 1 247 ? -14.789 5.890 33.131 1.00 92.19 247 GLY A CA 1
ATOM 1880 C C . GLY A 1 247 ? -16.313 5.955 32.961 1.00 92.19 247 GLY A C 1
ATOM 1881 O O . GLY A 1 247 ? -17.042 5.848 33.948 1.00 92.19 247 GLY A O 1
ATOM 1882 N N . VAL A 1 248 ? -16.802 6.119 31.728 1.00 94.00 248 VAL A N 1
ATOM 1883 C CA . VAL A 1 248 ? -18.236 6.209 31.400 1.00 94.00 248 VAL A CA 1
ATOM 1884 C C . VAL A 1 248 ? -18.718 5.098 30.461 1.00 94.00 248 VAL A C 1
ATOM 1886 O O . VAL A 1 248 ? -19.903 5.044 30.140 1.00 94.00 248 VAL A O 1
ATOM 1889 N N . SER A 1 249 ? -17.823 4.210 30.024 1.00 94.62 249 SER A N 1
ATOM 1890 C CA . SER A 1 249 ? -18.110 3.174 29.028 1.00 94.62 249 SER A CA 1
ATOM 1891 C C . SER A 1 249 ? -18.214 1.785 29.657 1.00 94.62 249 SER A C 1
ATOM 1893 O O . SER A 1 249 ? -17.497 1.451 30.595 1.00 94.62 249 SER A O 1
ATOM 1895 N N . GLU A 1 250 ? -19.066 0.932 29.087 1.00 94.19 250 GLU A N 1
ATOM 1896 C CA . GLU A 1 250 ? -19.084 -0.505 29.381 1.00 94.19 250 GLU A CA 1
ATOM 1897 C C . GLU A 1 250 ? -18.464 -1.240 28.188 1.00 94.19 250 GLU A C 1
ATOM 1899 O O . GLU A 1 250 ? -19.173 -1.708 27.295 1.00 94.19 250 GLU A O 1
ATOM 1904 N N . VAL A 1 251 ? -17.130 -1.292 28.141 1.00 94.19 251 VAL A N 1
ATOM 1905 C CA . VAL A 1 251 ? -16.417 -1.819 26.971 1.00 94.19 251 VAL A CA 1
ATOM 1906 C C . VAL A 1 251 ? -16.541 -3.342 26.890 1.00 94.19 251 VAL A C 1
ATOM 1908 O O . VAL A 1 251 ? -16.126 -4.079 27.789 1.00 94.19 251 VAL A O 1
ATOM 1911 N N . ARG A 1 252 ? -17.091 -3.820 25.774 1.00 93.62 252 ARG A N 1
ATOM 1912 C CA . ARG A 1 252 ? -17.271 -5.236 25.437 1.00 93.62 252 ARG A CA 1
ATOM 1913 C C . ARG A 1 252 ? -16.289 -5.627 24.350 1.00 93.62 252 ARG A C 1
ATOM 1915 O O . ARG A 1 252 ? -16.109 -4.891 23.386 1.00 93.62 252 ARG A O 1
ATOM 1922 N N . LEU A 1 253 ? -15.669 -6.789 24.496 1.00 95.12 253 LEU A N 1
ATOM 1923 C CA . LEU A 1 253 ? -14.689 -7.299 23.541 1.00 95.12 253 LEU A CA 1
ATOM 1924 C C . LEU A 1 253 ? -14.446 -8.797 23.762 1.00 95.12 253 LEU A C 1
ATOM 1926 O O . LEU A 1 253 ? -14.566 -9.293 24.888 1.00 95.12 253 LEU A O 1
ATOM 1930 N N . ASP A 1 254 ? -14.061 -9.496 22.697 1.00 93.81 254 ASP A N 1
ATOM 1931 C CA . ASP A 1 254 ? -13.593 -10.881 22.744 1.00 93.81 254 ASP A CA 1
ATOM 1932 C C . ASP A 1 254 ? -12.157 -10.958 22.216 1.00 93.81 254 ASP A C 1
ATOM 1934 O O . ASP A 1 254 ? -11.906 -10.896 21.017 1.00 93.81 254 ASP A O 1
ATOM 1938 N N . HIS A 1 255 ? -11.203 -11.095 23.136 1.00 93.69 255 HIS A N 1
ATOM 1939 C CA . HIS A 1 255 ? -9.779 -11.194 22.816 1.00 93.69 255 HIS A CA 1
ATOM 1940 C C . HIS A 1 255 ? -9.401 -12.439 22.005 1.00 93.69 255 HIS A C 1
ATOM 1942 O O . HIS A 1 255 ? -8.336 -12.438 21.400 1.00 93.69 255 HIS A O 1
ATOM 1948 N N . ALA A 1 256 ? -10.244 -13.478 21.977 1.00 93.69 256 ALA A N 1
ATOM 1949 C CA . ALA A 1 256 ? -10.015 -14.663 21.151 1.00 93.69 256 ALA A CA 1
ATOM 1950 C C . ALA A 1 256 ? -10.527 -14.487 19.708 1.00 93.69 256 ALA A C 1
ATOM 1952 O O . ALA A 1 256 ? -10.191 -15.280 18.831 1.00 93.69 256 ALA A O 1
ATOM 1953 N N . ALA A 1 257 ? -11.330 -13.452 19.448 1.00 92.94 257 ALA A N 1
ATOM 1954 C CA . ALA A 1 257 ? -11.917 -13.156 18.144 1.00 92.94 257 ALA A CA 1
ATOM 1955 C C . ALA A 1 257 ? -11.098 -12.108 17.371 1.00 92.94 257 ALA A C 1
ATOM 1957 O O . ALA A 1 257 ? -11.655 -11.170 16.802 1.00 92.94 257 ALA A O 1
ATOM 1958 N N . LEU A 1 258 ? -9.767 -12.248 17.359 1.00 93.12 258 LEU A N 1
ATOM 1959 C CA . LEU A 1 258 ? -8.903 -11.363 16.577 1.00 93.12 258 LEU A CA 1
ATOM 1960 C C . LEU A 1 258 ? -9.183 -11.507 15.076 1.00 93.12 258 LEU A C 1
ATOM 1962 O O . LEU A 1 258 ? -9.221 -12.618 14.543 1.00 93.12 258 LEU A O 1
ATOM 1966 N N . THR A 1 259 ? -9.314 -10.375 14.387 1.00 89.88 259 THR A N 1
ATOM 1967 C CA . THR A 1 259 ? -9.389 -10.319 12.920 1.00 89.88 259 THR A CA 1
ATOM 1968 C C . THR A 1 259 ? -8.074 -9.784 12.337 1.00 89.88 259 THR A C 1
ATOM 1970 O O . THR A 1 259 ? -7.124 -9.492 13.070 1.00 89.88 259 THR A O 1
ATOM 1973 N N . GLY A 1 260 ? -7.974 -9.704 11.008 1.00 85.25 260 GLY A N 1
ATOM 1974 C CA . GLY A 1 260 ? -6.754 -9.299 10.300 1.00 85.25 260 GLY A CA 1
ATOM 1975 C C . GLY A 1 260 ? -5.800 -10.457 9.993 1.00 85.25 260 GLY A C 1
ATOM 1976 O O . GLY A 1 260 ? -6.014 -11.604 10.392 1.00 85.25 260 GLY A O 1
ATOM 1977 N N . HIS A 1 261 ? -4.738 -10.168 9.243 1.00 83.50 261 HIS A N 1
ATOM 1978 C CA . HIS A 1 261 ? -3.798 -11.176 8.754 1.00 83.50 261 HIS A CA 1
ATOM 1979 C C . HIS A 1 261 ? -2.360 -10.664 8.650 1.00 83.50 261 HIS A C 1
ATOM 1981 O O . HIS A 1 261 ? -2.069 -9.481 8.808 1.00 83.50 261 HIS A O 1
ATOM 1987 N N . GLY A 1 262 ? -1.429 -11.589 8.394 1.00 86.62 262 GLY A N 1
ATOM 1988 C CA . GLY A 1 262 ? -0.012 -11.265 8.258 1.00 86.62 262 GLY A CA 1
ATOM 1989 C C . GLY A 1 262 ? 0.529 -10.608 9.526 1.00 86.62 262 GLY A C 1
ATOM 1990 O O . GLY A 1 262 ? 0.434 -11.217 10.595 1.00 86.62 262 GLY A O 1
ATOM 1991 N N . ALA A 1 263 ? 1.064 -9.391 9.406 1.00 88.38 263 ALA A N 1
ATOM 1992 C CA . ALA A 1 263 ? 1.675 -8.628 10.499 1.00 88.38 263 ALA A CA 1
ATOM 1993 C C . ALA A 1 263 ? 0.711 -7.691 11.261 1.00 88.38 263 ALA A C 1
ATOM 1995 O O . ALA A 1 263 ? 1.161 -6.989 12.165 1.00 88.38 263 ALA A O 1
ATOM 1996 N N . LYS A 1 264 ? -0.595 -7.703 10.952 1.00 90.94 264 LYS A N 1
ATOM 1997 C CA . LYS A 1 264 ? -1.636 -6.938 11.661 1.00 90.94 264 LYS A CA 1
ATOM 1998 C C . LYS A 1 264 ? -2.698 -7.849 12.259 1.00 90.94 264 LYS A C 1
ATOM 2000 O O . LYS A 1 264 ? -3.106 -8.842 11.655 1.00 90.94 264 LYS A O 1
ATOM 2005 N N . ARG A 1 265 ? -3.161 -7.500 13.452 1.00 93.00 265 ARG A N 1
ATOM 2006 C CA . ARG A 1 265 ? -4.364 -8.035 14.083 1.00 93.00 265 ARG A CA 1
ATOM 2007 C C . ARG A 1 265 ? -5.216 -6.888 14.593 1.00 93.00 265 ARG A C 1
ATOM 2009 O O . ARG A 1 265 ? -4.700 -5.856 15.024 1.00 93.00 265 ARG A O 1
ATOM 2016 N N . TYR A 1 266 ? -6.517 -7.105 14.561 1.00 93.12 266 TYR A N 1
ATOM 2017 C CA . TYR A 1 266 ? -7.510 -6.151 15.012 1.00 93.12 266 TYR A CA 1
ATOM 2018 C C . TYR A 1 266 ? -8.273 -6.763 16.178 1.00 93.12 266 TYR A C 1
ATOM 2020 O O . TYR A 1 266 ? -8.848 -7.847 16.061 1.00 93.12 266 TYR A O 1
ATOM 2028 N N . LEU A 1 267 ? -8.255 -6.067 17.310 1.00 95.44 267 LEU A N 1
ATOM 2029 C CA . LEU A 1 267 ? -9.114 -6.370 18.444 1.00 95.44 267 LEU A CA 1
ATOM 2030 C C . LEU A 1 267 ? -10.291 -5.399 18.410 1.00 95.44 267 LEU A C 1
ATOM 2032 O O . LEU A 1 267 ? -10.153 -4.222 18.743 1.00 95.44 267 LEU A O 1
ATOM 2036 N N . GLU A 1 268 ? -11.445 -5.895 17.980 1.00 93.56 268 GLU A N 1
ATOM 2037 C CA . GLU A 1 268 ? -12.674 -5.112 17.944 1.00 93.56 268 GLU A CA 1
ATOM 2038 C C . GLU A 1 268 ? -13.253 -4.964 19.355 1.00 93.56 268 GLU A C 1
ATOM 2040 O O . GLU A 1 268 ? -13.400 -5.931 20.107 1.00 93.56 268 GLU A O 1
ATOM 2045 N N . THR A 1 269 ? -13.586 -3.730 19.714 1.00 94.69 269 THR A N 1
ATOM 2046 C CA . THR A 1 269 ? -14.201 -3.375 20.994 1.00 94.69 269 THR A CA 1
ATOM 2047 C C . THR A 1 269 ? -15.480 -2.589 20.732 1.00 94.69 269 THR A C 1
ATOM 2049 O O . THR A 1 269 ? -15.565 -1.870 19.741 1.00 94.69 269 THR A O 1
ATOM 2052 N N . ASP A 1 270 ? -16.478 -2.722 21.596 1.00 91.62 270 ASP A N 1
ATOM 2053 C CA . ASP A 1 270 ? -17.780 -2.056 21.489 1.00 91.62 270 ASP A CA 1
ATOM 2054 C C . ASP A 1 270 ? -18.216 -1.514 22.859 1.00 91.62 270 ASP A C 1
ATOM 2056 O O . ASP A 1 270 ? -17.601 -1.817 23.879 1.00 91.62 270 ASP A O 1
ATOM 2060 N N . GLY A 1 271 ? -19.287 -0.725 22.905 1.00 89.75 271 GLY A N 1
ATOM 2061 C CA . GLY A 1 271 ? -19.858 -0.197 24.146 1.00 89.75 271 GLY A CA 1
ATOM 2062 C C . GLY A 1 271 ? -19.198 1.087 24.653 1.00 89.75 271 GLY A C 1
ATOM 2063 O O . GLY A 1 271 ? -19.461 1.497 25.787 1.00 89.75 271 GLY A O 1
ATOM 2064 N N . TRP A 1 272 ? -18.386 1.744 23.820 1.00 94.12 272 TRP A N 1
ATOM 2065 C CA . TRP A 1 272 ? -17.824 3.060 24.119 1.00 94.12 272 TRP A CA 1
ATOM 2066 C C . TRP A 1 272 ? -18.917 4.140 24.110 1.00 94.12 272 TRP A C 1
ATOM 2068 O O . TRP A 1 272 ? -19.703 4.241 23.166 1.00 94.12 272 TRP A O 1
ATOM 2078 N N . GLN A 1 273 ? -18.979 4.949 25.167 1.00 92.19 273 GLN A N 1
ATOM 2079 C CA . GLN A 1 273 ? -19.974 6.019 25.375 1.00 92.19 273 GLN A CA 1
ATOM 2080 C C . GLN A 1 273 ? -19.309 7.348 25.758 1.00 92.19 273 GLN A C 1
ATOM 2082 O O . GLN A 1 273 ? -19.912 8.207 26.401 1.00 92.19 273 GLN A O 1
ATOM 2087 N N . GLY A 1 274 ? -18.040 7.485 25.395 1.00 91.81 274 GLY A N 1
ATOM 2088 C CA . GLY A 1 274 ? -17.206 8.614 25.742 1.00 91.81 274 GLY A CA 1
ATOM 2089 C C . GLY A 1 274 ? -17.354 9.815 24.817 1.00 91.81 274 GLY A C 1
ATOM 2090 O O . GLY A 1 274 ? -18.108 9.811 23.841 1.00 91.81 274 GLY A O 1
ATOM 2091 N N . GLN A 1 275 ? -16.596 10.861 25.135 1.00 91.75 275 GLN A N 1
ATOM 2092 C CA . GLN A 1 275 ? -16.504 12.067 24.317 1.00 91.75 275 GLN A CA 1
ATOM 2093 C C . GLN A 1 275 ? -15.595 11.855 23.096 1.00 91.75 275 GLN A C 1
ATOM 2095 O O . GLN A 1 275 ? -15.826 12.454 22.044 1.00 91.75 275 GLN A O 1
ATOM 2100 N N . TRP A 1 276 ? -14.560 11.025 23.216 1.00 90.62 276 TRP A N 1
ATOM 2101 C CA . TRP A 1 276 ? -13.568 10.779 22.167 1.00 90.62 276 TRP A CA 1
ATOM 2102 C C . TRP A 1 276 ? -13.792 9.441 21.464 1.00 90.62 276 TRP A C 1
ATOM 2104 O O . TRP A 1 276 ? -13.594 9.333 20.260 1.00 90.62 276 TRP A O 1
ATOM 2114 N N . LEU A 1 277 ? -14.230 8.424 22.186 1.00 92.44 277 LEU A N 1
ATOM 2115 C CA . LEU A 1 277 ? -14.475 7.076 21.713 1.00 92.44 277 LEU A CA 1
ATOM 2116 C C . LEU A 1 277 ? -15.959 6.757 21.878 1.00 92.44 277 LEU A C 1
ATOM 2118 O O . LEU A 1 277 ? -16.521 6.880 22.966 1.00 92.44 277 LEU A O 1
ATOM 2122 N N . SER A 1 278 ? -16.598 6.322 20.793 1.00 89.12 278 SER A N 1
ATOM 2123 C CA . SER A 1 278 ? -18.020 5.984 20.785 1.00 89.12 278 SER A CA 1
ATOM 2124 C C . SER A 1 278 ? -18.305 4.767 19.910 1.00 89.12 278 SER A C 1
ATOM 2126 O O . SER A 1 278 ? -17.705 4.606 18.847 1.00 89.12 278 SER A O 1
ATOM 2128 N N . GLY A 1 279 ? -19.234 3.922 20.361 1.00 87.56 279 GLY A N 1
ATOM 2129 C CA . GLY A 1 279 ? -19.641 2.694 19.684 1.00 87.56 279 GLY A CA 1
ATOM 2130 C C . GLY A 1 279 ? -18.489 1.706 19.551 1.00 87.56 279 GLY A C 1
ATOM 2131 O O . GLY A 1 279 ? -17.884 1.331 20.555 1.00 87.56 279 GLY A O 1
ATOM 2132 N N . GLN A 1 280 ? -18.200 1.292 18.315 1.00 89.00 280 GLN A N 1
ATOM 2133 C CA . GLN A 1 280 ? -17.135 0.340 18.023 1.00 89.00 280 GLN A CA 1
ATOM 2134 C C . GLN A 1 280 ? -15.785 1.049 17.835 1.00 89.00 280 GLN A C 1
ATOM 2136 O O . GLN A 1 280 ? -15.664 2.035 17.102 1.00 89.00 280 GLN A O 1
ATOM 2141 N N . VAL A 1 281 ? -14.739 0.509 18.449 1.00 91.94 281 VAL A N 1
ATOM 2142 C CA . VAL A 1 281 ? -13.358 0.983 18.328 1.00 91.94 281 VAL A CA 1
ATOM 2143 C C . VAL A 1 281 ? -12.451 -0.217 18.083 1.00 91.94 281 VAL A C 1
ATOM 2145 O O . VAL A 1 281 ? -12.595 -1.254 18.729 1.00 91.94 281 VAL A O 1
ATOM 2148 N N . ILE A 1 282 ? -11.517 -0.093 17.147 1.00 93.44 282 ILE A N 1
ATOM 2149 C CA . ILE A 1 282 ? -10.596 -1.170 16.785 1.00 93.44 282 ILE A CA 1
ATOM 2150 C C . ILE A 1 282 ? -9.243 -0.890 17.428 1.00 93.44 282 ILE A C 1
ATOM 2152 O O . ILE A 1 282 ? -8.661 0.166 17.200 1.00 93.44 282 ILE A O 1
ATOM 2156 N N . MET A 1 283 ? -8.708 -1.834 18.194 1.00 95.88 283 MET A N 1
ATOM 2157 C CA . MET A 1 283 ? -7.330 -1.755 18.674 1.00 95.88 283 MET A CA 1
ATOM 2158 C C . MET A 1 283 ? -6.399 -2.445 17.677 1.00 95.88 283 MET A C 1
ATOM 2160 O O . MET A 1 283 ? -6.649 -3.578 17.261 1.00 95.88 283 MET A O 1
ATOM 2164 N N . LEU A 1 284 ? -5.330 -1.751 17.291 1.00 94.94 284 LEU A N 1
ATOM 2165 C CA . LEU A 1 284 ? -4.353 -2.202 16.302 1.00 94.94 284 LEU A CA 1
ATOM 2166 C C . LEU A 1 284 ? -3.218 -2.937 17.010 1.00 94.94 284 LEU A C 1
ATOM 2168 O O . LEU A 1 284 ? -2.516 -2.344 17.827 1.00 94.94 284 LEU A O 1
ATOM 2172 N N . ILE A 1 285 ? -3.018 -4.210 16.688 1.00 95.75 285 ILE A N 1
ATOM 2173 C CA . ILE A 1 285 ? -1.906 -5.009 17.205 1.00 95.75 285 ILE A CA 1
ATOM 2174 C C . ILE A 1 285 ? -1.021 -5.374 16.016 1.00 95.75 285 ILE A C 1
ATOM 2176 O O . ILE A 1 285 ? -1.467 -6.084 15.113 1.00 95.75 285 ILE A O 1
ATOM 2180 N N . THR A 1 286 ? 0.218 -4.888 15.979 1.00 93.06 286 THR A N 1
ATOM 2181 C CA . THR A 1 286 ? 1.136 -5.158 14.861 1.00 93.06 286 THR A CA 1
ATOM 2182 C C . THR A 1 286 ? 2.376 -5.906 15.316 1.00 93.06 286 THR A C 1
ATOM 2184 O O . THR A 1 286 ? 2.772 -5.868 16.483 1.00 93.06 286 THR A O 1
ATOM 2187 N N . ARG A 1 287 ? 2.974 -6.635 14.376 1.00 91.81 287 ARG A N 1
ATOM 2188 C CA . ARG A 1 287 ? 4.215 -7.370 14.586 1.00 91.81 287 ARG A CA 1
ATOM 2189 C C . ARG A 1 287 ? 5.422 -6.449 14.386 1.00 91.81 287 ARG A C 1
ATOM 2191 O O . ARG A 1 287 ? 5.574 -5.851 13.324 1.00 91.81 287 ARG A O 1
ATOM 2198 N N . SER A 1 288 ? 6.295 -6.392 15.384 1.00 89.44 288 SER A N 1
ATOM 2199 C CA . SER A 1 288 ? 7.652 -5.850 15.318 1.00 89.44 288 SER A CA 1
ATOM 2200 C C . SER A 1 288 ? 8.687 -6.989 15.279 1.00 89.44 288 SER A C 1
ATOM 2202 O O . SER A 1 288 ? 8.322 -8.167 15.209 1.00 89.44 288 SER A O 1
ATOM 2204 N N . HIS A 1 289 ? 9.979 -6.645 15.292 1.00 87.12 289 HIS A N 1
ATOM 2205 C CA . HIS A 1 289 ? 11.066 -7.630 15.313 1.00 87.12 289 HIS A CA 1
ATOM 2206 C C . HIS A 1 289 ? 10.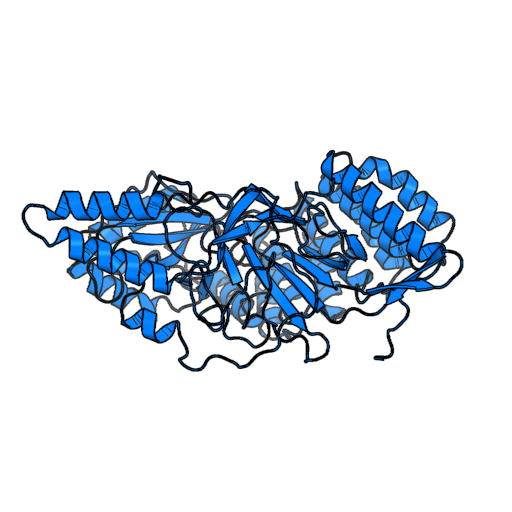921 -8.573 16.512 1.00 87.12 289 HIS A C 1
ATOM 2208 O O . HIS A 1 289 ? 10.937 -9.795 16.390 1.00 87.12 289 HIS A O 1
ATOM 2214 N N . ASP A 1 290 ? 10.706 -7.968 17.678 1.00 89.62 290 ASP A N 1
ATOM 2215 C CA . ASP A 1 290 ? 10.798 -8.628 18.977 1.00 89.62 290 ASP A CA 1
ATOM 2216 C C . ASP A 1 290 ? 9.485 -9.284 19.417 1.00 89.62 290 ASP A C 1
ATOM 2218 O O . ASP A 1 290 ? 9.426 -9.920 20.471 1.00 89.62 290 ASP A O 1
ATOM 2222 N N . GLY A 1 291 ? 8.418 -9.134 18.628 1.00 93.81 291 GLY A N 1
ATOM 2223 C CA . GLY A 1 291 ? 7.115 -9.718 18.914 1.00 93.81 291 GLY A CA 1
ATOM 2224 C C . GLY A 1 291 ? 5.960 -8.880 18.380 1.00 93.81 291 GLY A C 1
ATOM 2225 O O . GLY A 1 291 ? 6.006 -8.355 17.278 1.00 93.81 291 GLY A O 1
ATOM 2226 N N . TRP A 1 292 ? 4.893 -8.791 19.156 1.00 95.94 292 TRP A N 1
ATOM 2227 C CA . TRP A 1 292 ? 3.659 -8.083 18.855 1.00 95.94 292 TRP A CA 1
ATOM 2228 C C . TRP A 1 292 ? 3.443 -6.970 19.869 1.00 95.94 292 TRP A C 1
ATOM 2230 O O . TRP A 1 292 ? 3.700 -7.153 21.059 1.00 95.94 292 TRP A O 1
ATOM 2240 N N . GLU A 1 293 ? 2.956 -5.829 19.398 1.00 95.69 293 GLU A N 1
ATOM 2241 C CA . GLU A 1 293 ? 2.766 -4.614 20.188 1.00 95.69 293 GLU A CA 1
ATOM 2242 C C . GLU A 1 293 ? 1.366 -4.040 19.950 1.00 95.69 293 GLU A C 1
ATOM 2244 O O . GLU A 1 293 ? 0.814 -4.169 18.856 1.00 95.69 293 GLU A O 1
ATOM 2249 N N . TRP A 1 294 ? 0.797 -3.360 20.952 1.00 96.75 294 TRP A N 1
ATOM 2250 C CA . TRP A 1 294 ? -0.379 -2.518 20.737 1.00 96.75 294 TRP A CA 1
ATOM 2251 C C . TRP A 1 294 ? 0.067 -1.190 20.120 1.00 96.75 294 TRP A C 1
ATOM 2253 O O . TRP A 1 294 ? 0.693 -0.355 20.772 1.00 96.75 294 TRP A O 1
ATOM 2263 N N . THR A 1 295 ? -0.239 -0.992 18.843 1.00 94.75 295 THR A N 1
ATOM 2264 C CA . THR A 1 295 ? 0.300 0.108 18.031 1.00 94.75 295 THR A CA 1
ATOM 2265 C C . THR A 1 295 ? -0.735 1.145 17.650 1.00 94.75 295 THR A C 1
ATOM 2267 O O . THR A 1 295 ? -0.479 1.974 16.781 1.00 94.75 295 THR A O 1
ATOM 2270 N N . GLY A 1 296 ? -1.913 1.132 18.263 1.00 94.94 296 GLY A N 1
ATOM 2271 C CA . GLY A 1 296 ? -2.859 2.216 18.060 1.00 94.94 296 GLY A CA 1
ATOM 2272 C C . GLY A 1 296 ? -4.319 1.844 18.172 1.00 94.94 296 GLY A C 1
ATOM 2273 O O . GLY A 1 296 ? -4.699 0.748 18.590 1.00 94.94 296 GLY A O 1
ATOM 2274 N N . VAL A 1 297 ? -5.140 2.798 17.764 1.00 94.94 297 VAL A N 1
ATOM 2275 C CA . VAL A 1 297 ? -6.594 2.736 17.830 1.00 94.94 297 VAL A CA 1
ATOM 2276 C C . VAL A 1 297 ? -7.158 3.240 16.512 1.00 94.94 297 VAL A C 1
ATOM 2278 O O . VAL A 1 297 ? -6.756 4.303 16.066 1.00 94.94 297 VAL A O 1
ATOM 2281 N N . ALA A 1 298 ? -8.099 2.529 15.900 1.00 91.75 298 ALA A N 1
ATOM 2282 C CA . ALA A 1 298 ? -8.853 2.995 14.745 1.00 91.75 298 ALA A CA 1
ATOM 2283 C C . ALA A 1 298 ? -10.326 3.222 15.112 1.00 91.75 298 ALA A C 1
ATOM 2285 O O . ALA A 1 298 ? -10.992 2.365 15.700 1.00 91.75 298 ALA A O 1
ATOM 2286 N N . LEU A 1 299 ? -10.827 4.405 14.768 1.00 89.75 299 LEU A N 1
ATOM 2287 C CA . LEU A 1 299 ? -12.181 4.850 15.065 1.00 89.75 299 LEU A CA 1
ATOM 2288 C C . LEU A 1 299 ? -13.133 4.401 13.959 1.00 89.75 299 LEU A C 1
ATOM 2290 O O . LEU A 1 299 ? -12.905 4.686 12.782 1.00 89.75 299 LEU A O 1
ATOM 2294 N N . THR A 1 300 ? -14.231 3.744 14.336 1.00 79.62 300 THR A N 1
ATOM 2295 C CA . THR A 1 300 ? -15.307 3.430 13.382 1.00 79.62 300 THR A CA 1
ATOM 2296 C C . THR A 1 300 ? -16.355 4.542 13.317 1.00 79.62 300 THR A C 1
ATOM 2298 O O . THR A 1 300 ? -16.989 4.720 12.281 1.00 79.62 300 THR A O 1
ATOM 2301 N N . LEU A 1 301 ? -16.505 5.323 14.393 1.00 78.62 301 LEU A N 1
ATOM 2302 C CA . LEU A 1 301 ? -17.379 6.492 14.498 1.00 78.62 301 LEU A CA 1
ATOM 2303 C C . LEU A 1 301 ? -16.553 7.720 14.883 1.00 78.62 301 LEU A C 1
ATOM 2305 O O . LEU A 1 301 ? -15.708 7.641 15.773 1.00 78.62 301 LEU A O 1
ATOM 2309 N N . LEU A 1 302 ? -16.821 8.863 14.246 1.00 80.12 302 LEU A N 1
ATOM 2310 C CA . LEU A 1 302 ? -16.251 10.138 14.683 1.00 80.12 302 LEU A CA 1
ATOM 2311 C C . LEU A 1 302 ? -17.205 10.811 15.657 1.00 80.12 302 LEU A C 1
ATOM 2313 O O . LEU A 1 302 ? -18.357 11.085 15.319 1.00 80.12 302 LEU A O 1
ATOM 2317 N N . THR A 1 303 ? -16.699 11.109 16.845 1.00 82.56 303 THR A N 1
ATOM 2318 C CA . THR A 1 303 ? -17.322 12.067 17.755 1.00 82.56 303 THR A CA 1
ATOM 2319 C C . THR A 1 303 ? -17.022 13.497 17.292 1.00 82.56 303 THR A C 1
ATOM 2321 O O . THR A 1 303 ? -16.142 13.709 16.450 1.00 82.56 303 THR A O 1
ATOM 2324 N N . ASP A 1 304 ? -17.736 14.489 17.833 1.00 80.38 304 ASP A N 1
ATOM 2325 C CA . ASP A 1 304 ? -17.561 15.900 17.451 1.00 80.38 304 ASP A CA 1
ATOM 2326 C C . ASP A 1 304 ? -16.084 16.363 17.487 1.00 80.38 304 ASP A C 1
ATOM 2328 O O . ASP A 1 304 ? -15.630 16.931 16.488 1.00 80.38 304 ASP A O 1
ATOM 2332 N N . PRO A 1 305 ? -15.276 16.045 18.529 1.00 84.06 305 PRO A N 1
ATOM 2333 C CA . PRO A 1 305 ? -13.855 16.406 18.558 1.00 84.06 305 PRO A CA 1
ATOM 2334 C C . PRO A 1 305 ? -13.031 15.867 17.383 1.00 84.06 305 PRO A C 1
ATOM 2336 O O . PRO A 1 305 ? -12.092 16.523 16.932 1.00 84.06 305 PRO A O 1
ATOM 2339 N N . TRP A 1 306 ? -13.358 14.674 16.876 1.00 82.94 306 TRP A N 1
ATOM 2340 C CA . TRP A 1 306 ? -12.664 14.092 15.726 1.00 82.94 306 TRP A CA 1
ATOM 2341 C C . TRP A 1 306 ? -13.197 14.631 14.407 1.00 82.94 306 TRP A C 1
ATOM 2343 O O . TRP A 1 306 ? -12.420 14.878 13.487 1.00 82.94 306 TRP A O 1
ATOM 2353 N N . ALA A 1 307 ? -14.506 14.863 14.312 1.00 78.56 307 ALA A N 1
ATOM 2354 C CA . ALA A 1 307 ? -15.126 15.416 13.115 1.00 78.56 307 ALA A CA 1
ATOM 2355 C C . ALA A 1 307 ? -14.555 16.800 12.754 1.00 78.56 307 ALA A C 1
ATOM 2357 O O . ALA A 1 307 ? -14.361 17.086 11.570 1.00 78.56 307 ALA A O 1
ATOM 2358 N N . GLU A 1 308 ? -14.232 17.620 13.761 1.00 78.12 308 GLU A N 1
ATOM 2359 C CA . GLU A 1 308 ? -13.557 18.913 13.584 1.00 78.12 308 GLU A CA 1
ATOM 2360 C C . GLU A 1 308 ? -12.118 18.780 13.066 1.00 78.12 308 GLU A C 1
ATOM 2362 O O . GLU A 1 308 ? -11.653 19.642 12.323 1.00 78.12 308 GLU A O 1
ATOM 2367 N N . ARG A 1 309 ? -11.410 17.698 13.416 1.00 77.38 309 ARG A N 1
ATOM 2368 C CA . ARG A 1 309 ? -10.039 17.441 12.939 1.00 77.38 309 ARG A CA 1
ATOM 2369 C C . ARG A 1 309 ? -10.000 16.889 11.514 1.00 77.38 309 ARG A C 1
ATOM 2371 O O . ARG A 1 309 ? -9.033 17.131 10.799 1.00 77.38 309 ARG A O 1
ATOM 2378 N N . VAL A 1 310 ? -11.034 16.151 11.103 1.00 75.06 310 VAL A N 1
ATOM 2379 C CA . VAL A 1 310 ? -11.045 15.412 9.829 1.00 75.06 310 VAL A CA 1
ATOM 2380 C C . VAL A 1 310 ? -11.319 16.292 8.613 1.00 75.06 310 VAL A C 1
ATOM 2382 O O . VAL A 1 310 ? -10.790 16.014 7.539 1.00 75.06 310 VAL A O 1
ATOM 2385 N N . ASP A 1 311 ? -12.121 17.351 8.750 1.00 73.25 311 ASP A N 1
ATOM 2386 C CA . ASP A 1 311 ? -12.440 18.252 7.636 1.00 73.25 311 ASP A CA 1
ATOM 2387 C C . ASP A 1 311 ? -11.812 19.635 7.835 1.00 73.25 311 ASP A C 1
ATOM 2389 O O . ASP A 1 311 ? -12.265 20.392 8.695 1.00 73.25 311 ASP A O 1
ATOM 2393 N N . PRO A 1 312 ? -10.843 20.032 6.997 1.00 63.59 312 PRO A N 1
ATOM 2394 C CA . PRO A 1 312 ? -10.200 21.336 7.081 1.00 63.59 312 PRO A CA 1
ATOM 2395 C C . PRO A 1 312 ? -11.133 22.511 6.727 1.00 63.59 312 PRO A C 1
ATOM 2397 O O . PRO A 1 312 ? -10.676 23.655 6.680 1.00 63.59 312 PRO A O 1
ATOM 2400 N N . GLY A 1 313 ? -12.416 22.277 6.416 1.00 65.31 313 GLY A N 1
ATOM 2401 C CA . GLY A 1 313 ? -13.436 23.298 6.139 1.00 65.31 313 GLY A CA 1
ATOM 2402 C C . GLY A 1 313 ? -13.259 24.020 4.795 1.00 65.31 313 GLY A C 1
ATOM 2403 O O . GLY A 1 313 ? -14.231 24.487 4.203 1.00 65.31 313 GLY A O 1
ATOM 2404 N N . ASN A 1 314 ? -12.033 24.055 4.264 1.00 69.50 314 ASN A N 1
ATOM 2405 C CA . ASN A 1 314 ? -11.656 24.650 2.988 1.00 69.50 314 ASN A CA 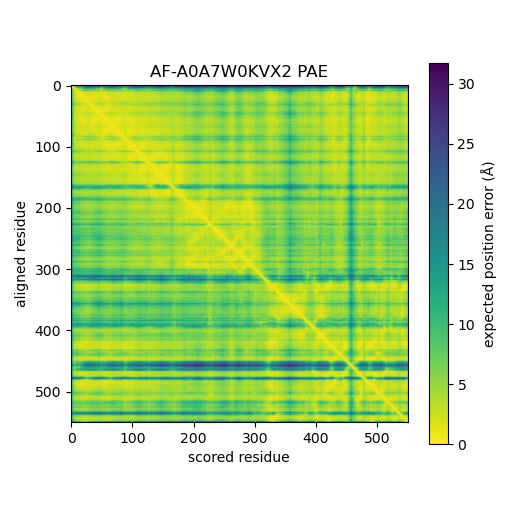1
ATOM 2406 C C . ASN A 1 314 ? -11.262 23.567 1.976 1.00 69.50 314 ASN A C 1
ATOM 2408 O O . ASN A 1 314 ? -10.126 23.088 1.958 1.00 69.50 314 ASN A O 1
ATOM 2412 N N . LYS A 1 315 ? -12.194 23.229 1.083 1.00 71.62 315 LYS A N 1
ATOM 2413 C CA . LYS A 1 315 ? -11.961 22.263 -0.000 1.00 71.62 315 LYS A CA 1
ATOM 2414 C C . LYS A 1 315 ? -11.203 22.902 -1.153 1.00 71.62 315 LYS A C 1
ATOM 2416 O O . LYS A 1 315 ? -11.545 24.010 -1.578 1.00 71.62 315 LYS A O 1
ATOM 2421 N N . ALA A 1 316 ? -10.201 22.216 -1.697 1.00 68.69 316 ALA A N 1
ATOM 2422 C CA . ALA A 1 316 ? -9.451 22.785 -2.808 1.00 68.69 316 ALA A CA 1
ATOM 2423 C C . ALA A 1 316 ? -10.285 22.807 -4.101 1.00 68.69 316 ALA A C 1
ATOM 2425 O O . ALA A 1 316 ? -10.922 21.811 -4.475 1.00 68.69 316 ALA A O 1
ATOM 2426 N N . PRO A 1 317 ? -10.254 23.923 -4.852 1.00 68.62 317 PRO A N 1
ATOM 2427 C CA . PRO A 1 317 ? -10.700 23.907 -6.232 1.00 68.62 317 PRO A CA 1
ATOM 2428 C C . PRO A 1 317 ? -9.728 23.033 -7.023 1.00 68.62 317 PRO A C 1
ATOM 2430 O O . PRO A 1 317 ? -8.515 23.129 -6.847 1.00 68.62 317 PRO A O 1
ATOM 2433 N N . ASN A 1 318 ? -10.244 22.164 -7.888 1.00 69.25 318 ASN A N 1
ATOM 2434 C CA . ASN A 1 318 ? -9.366 21.295 -8.654 1.00 69.25 318 ASN A CA 1
ATOM 2435 C C . ASN A 1 318 ? -9.933 20.898 -10.003 1.00 69.25 318 ASN A C 1
ATOM 2437 O O . ASN A 1 318 ? -11.147 20.909 -10.229 1.00 69.25 318 ASN A O 1
ATOM 2441 N N . GLN A 1 319 ? -8.997 20.546 -10.869 1.00 74.38 319 GLN A N 1
ATOM 2442 C CA . GLN A 1 319 ? -9.192 20.109 -12.221 1.00 74.38 319 GLN A CA 1
ATOM 2443 C C . GLN A 1 319 ? -9.853 18.726 -12.279 1.00 74.38 319 GLN A C 1
ATOM 2445 O O . GLN A 1 319 ? -9.592 17.827 -11.479 1.00 74.38 319 GLN A O 1
ATOM 2450 N N . ILE A 1 320 ? -10.724 18.586 -13.273 1.00 76.50 320 ILE A N 1
ATOM 2451 C CA . ILE A 1 320 ? -11.372 17.335 -13.648 1.00 76.50 320 ILE A CA 1
ATOM 2452 C C . ILE A 1 320 ? -10.426 16.562 -14.572 1.00 76.50 320 ILE A C 1
ATOM 2454 O O . ILE A 1 320 ? -9.864 17.137 -15.514 1.00 76.50 320 ILE A O 1
ATOM 2458 N N . VAL A 1 321 ? -10.259 15.266 -14.314 1.00 83.56 321 VAL A N 1
ATOM 2459 C CA . VAL A 1 321 ? -9.507 14.378 -15.203 1.00 83.56 321 VAL A CA 1
ATOM 2460 C C . VAL A 1 321 ? -10.201 14.313 -16.564 1.00 83.56 321 VAL A C 1
ATOM 2462 O O . VAL A 1 321 ? -11.400 14.075 -16.668 1.00 83.56 321 VAL A O 1
ATOM 2465 N N . THR A 1 322 ? -9.445 14.544 -17.637 1.00 85.50 322 THR A N 1
ATOM 2466 C CA . THR A 1 322 ? -9.985 14.525 -19.011 1.00 85.50 322 THR A CA 1
ATOM 2467 C C . THR A 1 322 ? -9.947 13.139 -19.654 1.00 85.50 322 THR A C 1
ATOM 2469 O O . THR A 1 322 ? -10.455 12.956 -20.758 1.00 85.50 322 THR A O 1
ATOM 2472 N N . LEU A 1 323 ? -9.319 12.172 -18.985 1.00 86.38 323 LEU A N 1
ATOM 2473 C CA . LEU A 1 323 ? -9.235 10.780 -19.406 1.00 86.38 323 LEU A CA 1
ATOM 2474 C C . LEU A 1 323 ? -10.534 10.042 -19.027 1.00 86.38 323 LEU A C 1
ATOM 2476 O O . LEU A 1 323 ? -10.992 10.192 -17.896 1.00 86.38 323 LEU A O 1
ATOM 2480 N N . PRO A 1 324 ? -11.137 9.231 -19.917 1.00 89.38 324 PRO A N 1
ATOM 2481 C CA . PRO A 1 324 ? -12.261 8.384 -19.537 1.00 89.38 324 PRO A CA 1
ATOM 2482 C C . PRO A 1 324 ? -11.787 7.283 -18.577 1.00 89.38 324 PRO A C 1
ATOM 2484 O O . PRO A 1 324 ? -11.094 6.350 -18.986 1.00 89.38 324 PRO A O 1
ATOM 2487 N N . LEU A 1 325 ? -12.173 7.390 -17.305 1.00 93.62 325 LEU A N 1
ATOM 2488 C CA . LEU A 1 325 ? -11.804 6.434 -16.264 1.00 93.62 325 LEU A CA 1
ATOM 2489 C C . LEU A 1 325 ? -12.888 5.370 -16.075 1.00 93.62 325 LEU A C 1
ATOM 2491 O O . LEU A 1 325 ? -14.085 5.671 -16.028 1.00 93.62 325 LEU A O 1
ATOM 2495 N N . LYS A 1 326 ? -12.454 4.122 -15.915 1.00 96.56 326 LYS A N 1
ATOM 2496 C CA . LYS A 1 326 ? -13.274 3.026 -15.391 1.00 96.56 326 LYS A CA 1
ATOM 2497 C C . LYS A 1 326 ? -12.989 2.829 -13.915 1.00 96.56 326 LYS A C 1
ATOM 2499 O O . LYS A 1 326 ? -11.875 3.082 -13.465 1.00 96.56 326 LYS A O 1
ATOM 2504 N N . ALA A 1 327 ? -13.977 2.343 -13.180 1.00 97.19 327 ALA A N 1
ATOM 2505 C CA . ALA A 1 327 ? -13.760 1.912 -11.818 1.00 97.19 327 ALA A CA 1
ATOM 2506 C C . ALA A 1 327 ? -12.697 0.791 -11.787 1.00 97.19 327 ALA A C 1
ATOM 2508 O O . ALA A 1 327 ? -12.739 -0.129 -12.614 1.00 97.19 327 ALA A O 1
ATOM 2509 N N . PRO A 1 328 ? -11.720 0.854 -10.873 1.00 97.00 328 PRO A N 1
ATOM 2510 C CA . PRO A 1 328 ? -10.553 -0.031 -10.862 1.00 97.00 328 PRO A CA 1
ATOM 2511 C C . PRO A 1 328 ? -10.823 -1.430 -10.280 1.00 97.00 328 PRO A C 1
ATOM 2513 O O . PRO A 1 328 ? -9.970 -2.023 -9.630 1.00 97.00 328 PRO A O 1
ATOM 2516 N N . TRP A 1 329 ? -12.007 -1.988 -10.523 1.00 97.38 329 TRP A N 1
ATOM 2517 C CA . TRP A 1 329 ? -12.409 -3.330 -10.094 1.00 97.38 329 TRP A CA 1
ATOM 2518 C C . TRP A 1 329 ? -13.302 -3.992 -11.157 1.00 97.38 329 TRP A C 1
ATOM 2520 O O . TRP A 1 329 ? -13.832 -3.285 -12.016 1.00 97.38 329 TRP A O 1
ATOM 2530 N N . PRO A 1 330 ? -13.490 -5.326 -11.146 1.00 97.50 330 PRO A N 1
ATOM 2531 C CA . PRO A 1 330 ? -14.258 -6.030 -12.172 1.00 97.50 330 PRO A CA 1
ATOM 2532 C C . PRO A 1 330 ? -15.696 -5.537 -12.364 1.00 97.50 330 PRO A C 1
ATOM 2534 O O . PRO A 1 330 ? -16.387 -5.165 -11.412 1.00 97.50 330 PRO A O 1
ATOM 2537 N N . ALA A 1 331 ? -16.160 -5.606 -13.612 1.00 97.62 331 ALA A N 1
ATOM 2538 C CA . ALA A 1 331 ? -17.521 -5.269 -14.001 1.00 97.62 331 ALA A CA 1
ATOM 2539 C C . ALA A 1 331 ? -18.565 -6.018 -13.157 1.00 97.62 331 ALA A C 1
ATOM 2541 O O . ALA A 1 331 ? -18.415 -7.201 -12.848 1.00 97.62 331 ALA A O 1
ATOM 2542 N N . GLY A 1 332 ? -19.644 -5.321 -12.795 1.00 96.19 332 GLY A N 1
ATOM 2543 C CA . GLY A 1 332 ? -20.714 -5.872 -11.958 1.00 96.19 332 GLY A CA 1
ATOM 2544 C C . GLY A 1 332 ? -20.475 -5.736 -10.451 1.00 96.19 332 GLY A C 1
ATOM 2545 O O . GLY A 1 332 ? -21.429 -5.840 -9.681 1.00 96.19 332 GLY A O 1
ATOM 2546 N N . ILE A 1 333 ? -19.246 -5.445 -10.013 1.00 96.19 333 ILE A N 1
ATOM 2547 C CA . ILE A 1 333 ? -18.957 -5.153 -8.605 1.00 96.19 333 ILE A CA 1
ATOM 2548 C C . ILE A 1 333 ? -19.268 -3.684 -8.307 1.00 96.19 333 ILE A C 1
ATOM 2550 O O . ILE A 1 333 ? -19.011 -2.781 -9.115 1.00 96.19 333 ILE A O 1
ATOM 2554 N N . ARG A 1 334 ? -19.828 -3.455 -7.118 1.00 95.69 334 ARG A N 1
ATOM 2555 C CA . ARG A 1 334 ? -20.142 -2.133 -6.589 1.00 95.69 334 ARG A CA 1
ATOM 2556 C C . ARG A 1 334 ? -19.279 -1.821 -5.378 1.00 95.69 334 ARG A C 1
ATOM 2558 O O . ARG A 1 334 ? -19.150 -2.674 -4.500 1.00 95.69 334 ARG A O 1
ATOM 2565 N N . MET A 1 335 ? -18.732 -0.612 -5.334 1.00 95.19 335 MET A N 1
ATOM 2566 C CA . MET A 1 335 ? -17.960 -0.113 -4.196 1.00 95.19 335 MET A CA 1
ATOM 2567 C C . MET A 1 335 ? -18.399 1.293 -3.819 1.00 95.19 335 MET A C 1
ATOM 2569 O O . MET A 1 335 ? -18.814 2.082 -4.671 1.00 95.19 335 MET A O 1
ATOM 2573 N N . ARG A 1 336 ? -18.338 1.579 -2.524 1.00 94.06 336 ARG A N 1
ATOM 2574 C CA . ARG A 1 336 ? -18.628 2.887 -1.952 1.00 94.06 336 ARG A CA 1
ATOM 2575 C C . ARG A 1 336 ? -17.362 3.737 -2.019 1.00 94.06 336 ARG A C 1
ATOM 2577 O O . ARG A 1 336 ? -16.315 3.280 -1.577 1.00 94.06 336 ARG A O 1
ATOM 2584 N N . ALA A 1 337 ? -17.480 4.938 -2.570 1.00 92.06 337 ALA A N 1
ATOM 2585 C CA . ALA A 1 337 ? -16.442 5.960 -2.587 1.00 92.06 337 ALA A CA 1
ATOM 2586 C C . ALA A 1 337 ? -16.547 6.806 -1.311 1.00 92.06 337 ALA A C 1
ATOM 2588 O O . ALA A 1 337 ? -17.565 7.478 -1.121 1.00 92.06 337 ALA A O 1
ATOM 2589 N N . GLY A 1 338 ? -15.539 6.756 -0.441 1.00 86.00 338 GLY A N 1
ATOM 2590 C CA . GLY A 1 338 ? -15.566 7.469 0.837 1.00 86.00 338 GLY A CA 1
ATOM 2591 C C . GLY A 1 338 ? -16.769 7.107 1.716 1.00 86.00 338 GLY A C 1
ATOM 2592 O O . GLY A 1 338 ? -17.206 5.955 1.814 1.00 86.00 338 GLY A O 1
ATOM 2593 N N . GLY A 1 339 ? -17.355 8.130 2.319 1.00 83.62 339 GLY A N 1
ATOM 2594 C CA . GLY A 1 339 ? -18.658 8.118 2.963 1.00 83.62 339 GLY A CA 1
ATOM 2595 C C . GLY A 1 339 ? -18.618 8.216 4.478 1.00 83.62 339 GLY A C 1
ATOM 2596 O O . GLY A 1 339 ? -19.622 7.879 5.105 1.00 83.62 339 GLY A O 1
ATOM 2597 N N . LEU A 1 340 ? -17.492 8.602 5.082 1.00 84.31 340 LEU A N 1
ATOM 2598 C CA . LEU A 1 340 ? -17.331 8.606 6.537 1.00 84.31 340 LEU A CA 1
ATOM 2599 C C . LEU A 1 340 ? -18.357 9.522 7.221 1.00 84.31 340 LEU A C 1
ATOM 2601 O O . LEU A 1 340 ? -18.992 9.128 8.198 1.00 84.31 340 LEU A O 1
ATOM 2605 N N . ARG A 1 341 ? -18.609 10.710 6.666 1.00 81.38 341 ARG A N 1
ATOM 2606 C CA . ARG A 1 341 ? -19.612 11.653 7.189 1.00 81.38 341 ARG A CA 1
ATOM 2607 C C . ARG A 1 341 ? -21.032 11.157 7.016 1.00 81.38 341 ARG A C 1
ATOM 2609 O O . ARG A 1 341 ? -21.831 11.230 7.945 1.00 81.38 341 ARG A O 1
ATOM 2616 N N . ASN A 1 342 ? -21.345 10.641 5.833 1.00 84.94 342 ASN A N 1
ATOM 2617 C CA . ASN A 1 342 ? -22.663 10.075 5.572 1.00 84.94 342 ASN A CA 1
ATOM 2618 C C . ASN A 1 342 ? -22.941 8.877 6.476 1.00 84.94 342 ASN A C 1
ATOM 2620 O O . ASN A 1 342 ? -24.046 8.751 6.993 1.00 84.94 342 ASN A O 1
ATOM 2624 N N . TYR A 1 343 ? -21.931 8.049 6.728 1.00 86.12 343 TYR A N 1
ATOM 2625 C CA . TYR A 1 343 ? -22.024 6.955 7.677 1.00 86.12 343 TYR A CA 1
ATOM 2626 C C . TYR A 1 343 ? -22.342 7.448 9.096 1.00 86.12 343 TYR A C 1
ATOM 2628 O O . TYR A 1 343 ? -23.244 6.909 9.732 1.00 86.12 343 TYR A O 1
ATOM 2636 N N . ILE A 1 344 ? -21.685 8.509 9.575 1.00 82.38 344 ILE A N 1
ATOM 2637 C CA . ILE A 1 344 ? -21.984 9.105 10.890 1.00 82.38 344 ILE A CA 1
ATOM 2638 C C . ILE A 1 344 ? -23.436 9.590 10.964 1.00 82.38 344 ILE A C 1
ATOM 2640 O O . ILE A 1 344 ? -24.135 9.313 11.938 1.00 82.38 344 ILE A O 1
ATOM 2644 N N . LEU A 1 345 ? -23.925 10.268 9.921 1.00 85.12 345 LEU A N 1
ATOM 2645 C CA . LEU A 1 345 ? -25.319 10.718 9.855 1.00 85.12 345 LEU A CA 1
ATOM 2646 C C . LEU A 1 345 ? -26.305 9.539 9.838 1.00 85.12 345 LEU A C 1
ATOM 2648 O O . LEU A 1 345 ? -27.345 9.583 10.498 1.00 85.12 345 LEU A O 1
ATOM 2652 N N . GLU A 1 346 ? -25.977 8.470 9.112 1.00 89.06 346 GLU A N 1
ATOM 2653 C CA . GLU A 1 346 ? -26.759 7.232 9.089 1.00 89.06 346 GLU A CA 1
ATOM 2654 C C . GLU A 1 346 ? -26.815 6.587 10.478 1.00 89.06 346 GLU A C 1
ATOM 2656 O O . GLU A 1 346 ? -27.896 6.217 10.936 1.00 89.06 346 GLU A O 1
ATOM 2661 N N . GLN A 1 347 ? -25.695 6.538 11.193 1.00 85.00 347 GLN A N 1
ATOM 2662 C CA . GLN A 1 347 ? -25.618 6.002 12.552 1.00 85.00 347 GLN A CA 1
ATOM 2663 C C . GLN A 1 347 ? -26.408 6.836 13.557 1.00 85.00 347 GLN A C 1
ATOM 2665 O O . GLN A 1 347 ? -27.190 6.289 14.336 1.00 85.00 347 GLN A O 1
ATOM 2670 N N . ALA A 1 348 ? -26.305 8.164 13.479 1.00 85.19 348 ALA A N 1
ATOM 2671 C CA . ALA A 1 348 ? -27.127 9.063 14.282 1.00 85.19 348 ALA A CA 1
ATOM 2672 C C . ALA A 1 348 ? -28.627 8.818 14.038 1.00 85.19 348 ALA A C 1
ATOM 2674 O O . ALA A 1 348 ? -29.418 8.801 14.981 1.00 85.19 348 ALA A O 1
ATOM 2675 N N . SER A 1 349 ? -29.029 8.555 12.789 1.00 86.56 349 SER A N 1
ATOM 2676 C CA . SER A 1 349 ? -30.425 8.241 12.465 1.00 86.56 349 SER A CA 1
ATOM 2677 C C . SER A 1 349 ? -30.898 6.909 13.067 1.00 86.56 349 SER A C 1
ATOM 2679 O O . SER A 1 349 ? -32.021 6.839 13.570 1.00 86.56 349 SER A O 1
ATOM 2681 N N . ILE A 1 350 ? -30.040 5.880 13.091 1.00 86.81 350 ILE A N 1
ATOM 2682 C CA . ILE A 1 350 ? -30.325 4.595 13.752 1.00 86.81 350 ILE A CA 1
ATOM 2683 C C . ILE A 1 350 ? -30.475 4.807 15.262 1.00 86.81 350 ILE A C 1
ATOM 2685 O O . ILE A 1 350 ? -31.433 4.312 15.858 1.00 86.81 350 ILE A O 1
ATOM 2689 N N . ALA A 1 351 ? -29.573 5.574 15.879 1.00 83.94 351 ALA A N 1
ATOM 2690 C CA . ALA A 1 351 ? -29.618 5.876 17.307 1.00 83.94 351 ALA A CA 1
ATOM 2691 C C . ALA A 1 351 ? -30.896 6.642 17.693 1.00 83.94 351 ALA A C 1
ATOM 2693 O O . ALA A 1 351 ? -31.575 6.282 18.656 1.00 83.94 351 ALA A O 1
ATOM 2694 N N . VAL A 1 352 ? -31.285 7.647 16.900 1.00 86.88 352 VAL A N 1
ATOM 2695 C CA . VAL A 1 352 ? -32.551 8.376 17.085 1.00 86.88 352 VAL A CA 1
ATOM 2696 C C . VAL A 1 352 ? -33.748 7.436 16.946 1.00 86.88 352 VAL A C 1
ATOM 2698 O O . VAL A 1 352 ? -34.659 7.490 17.771 1.00 86.88 352 VAL A O 1
ATOM 2701 N N . ALA A 1 353 ? -33.749 6.542 15.951 1.00 88.62 353 ALA A N 1
ATOM 2702 C CA . ALA A 1 353 ? -34.805 5.545 15.792 1.00 88.62 353 ALA A CA 1
ATOM 2703 C C . ALA A 1 353 ? -34.907 4.625 17.021 1.00 88.62 353 ALA A C 1
ATOM 2705 O O . ALA A 1 353 ? -36.013 4.370 17.496 1.00 88.62 353 ALA A O 1
ATOM 2706 N N . ALA A 1 354 ? -33.771 4.193 17.579 1.00 85.44 354 ALA A N 1
ATOM 2707 C CA . ALA A 1 354 ? -33.714 3.335 18.762 1.00 85.44 354 ALA A CA 1
ATOM 2708 C C . ALA A 1 354 ? -34.345 3.981 20.010 1.00 85.44 354 ALA A C 1
ATOM 2710 O O . ALA A 1 354 ? -34.911 3.272 20.843 1.00 85.44 354 ALA A O 1
ATOM 2711 N N . ALA A 1 355 ? -34.307 5.312 20.120 1.00 87.25 355 ALA A N 1
ATOM 2712 C CA . ALA A 1 355 ? -34.820 6.054 21.271 1.00 87.25 355 ALA A CA 1
ATOM 2713 C C . ALA A 1 355 ? -36.364 6.139 21.349 1.00 87.25 355 ALA A C 1
ATOM 2715 O O . ALA A 1 355 ? -36.909 6.515 22.390 1.00 87.25 355 ALA A O 1
ATOM 2716 N N . PHE A 1 356 ? -37.101 5.787 20.287 1.00 87.19 356 PHE A N 1
ATOM 2717 C CA . PHE A 1 356 ? -38.567 5.894 20.255 1.00 87.19 356 PHE A CA 1
ATOM 2718 C C . PHE A 1 356 ? -39.274 4.746 20.990 1.00 87.19 356 PHE A C 1
ATOM 2720 O O . PHE A 1 356 ? -39.674 3.753 20.390 1.00 87.19 356 PHE A O 1
ATOM 2727 N N . TRP A 1 357 ? -39.514 4.872 22.292 1.00 85.00 357 TRP A N 1
ATOM 2728 C CA . TRP A 1 357 ? -40.254 3.848 23.037 1.00 85.00 357 TRP A CA 1
ATOM 2729 C C . TRP A 1 357 ? -41.744 3.754 22.625 1.00 85.00 357 TRP A C 1
ATOM 2731 O O . TRP A 1 357 ? -42.408 4.790 22.534 1.00 85.00 357 TRP A O 1
ATOM 2741 N N . PRO A 1 358 ? -42.321 2.544 22.434 1.00 90.31 358 PRO A N 1
ATOM 2742 C CA . PRO A 1 358 ? -41.709 1.208 22.532 1.00 90.31 358 PRO A CA 1
ATOM 2743 C C . PRO A 1 358 ? -41.216 0.625 21.194 1.00 90.31 358 PRO A C 1
ATOM 2745 O O . PRO A 1 358 ? -40.642 -0.460 21.170 1.00 90.31 358 PRO A O 1
ATOM 2748 N N . ALA A 1 359 ? -41.456 1.305 20.071 1.00 92.12 359 ALA A N 1
ATOM 2749 C CA . ALA A 1 359 ? -41.154 0.787 18.734 1.00 92.12 359 ALA A CA 1
ATOM 2750 C C . ALA A 1 359 ? -39.660 0.855 18.354 1.00 92.12 359 ALA A C 1
ATOM 2752 O O . ALA A 1 359 ? -39.257 0.295 17.337 1.00 92.12 359 ALA A O 1
ATOM 2753 N N . GLY A 1 360 ? -38.843 1.531 19.157 1.00 90.81 360 GLY A N 1
ATOM 2754 C CA . GLY A 1 360 ? -37.499 1.979 18.815 1.00 90.81 360 GLY A CA 1
ATOM 2755 C C . GLY A 1 360 ? -36.554 0.867 18.374 1.00 90.81 360 GLY A C 1
ATOM 2756 O O . GLY A 1 360 ? -35.999 0.978 17.283 1.00 90.81 360 GLY A O 1
ATOM 2757 N N . PRO A 1 361 ? -36.427 -0.251 19.115 1.00 90.19 361 PRO A N 1
ATOM 2758 C CA . PRO A 1 361 ? -35.592 -1.372 18.688 1.00 90.19 361 PRO A CA 1
ATOM 2759 C C . PRO A 1 361 ? -35.978 -1.933 17.312 1.00 90.19 361 PRO A C 1
ATOM 2761 O O . PRO A 1 361 ? -35.106 -2.261 16.510 1.00 90.19 361 PRO A O 1
ATOM 2764 N N . PHE A 1 362 ? -37.277 -1.994 16.998 1.00 91.88 362 PHE A N 1
ATOM 2765 C CA . PHE A 1 362 ? -37.754 -2.457 15.693 1.00 91.88 362 PHE A CA 1
ATOM 2766 C C . PHE A 1 362 ? -37.467 -1.441 14.586 1.00 91.88 362 PHE A C 1
ATOM 2768 O O . PHE A 1 362 ? -37.092 -1.836 13.484 1.00 91.88 362 PHE A O 1
ATOM 2775 N N . LEU A 1 363 ? -37.615 -0.144 14.872 1.00 92.56 363 LEU A N 1
ATOM 2776 C CA . LEU A 1 363 ? -37.303 0.927 13.924 1.00 92.56 363 LEU A CA 1
ATOM 2777 C C . LEU A 1 363 ? -35.802 1.003 13.632 1.00 92.56 363 LEU A C 1
ATOM 2779 O O . LEU A 1 363 ? -35.423 1.109 12.469 1.00 92.56 363 LEU A O 1
ATOM 2783 N N . ALA A 1 364 ? -34.956 0.890 14.658 1.00 89.12 364 ALA A N 1
ATOM 2784 C CA . ALA A 1 364 ? -33.505 0.840 14.512 1.00 89.12 364 ALA A CA 1
ATOM 2785 C C . ALA A 1 364 ? -33.074 -0.385 13.699 1.00 89.12 36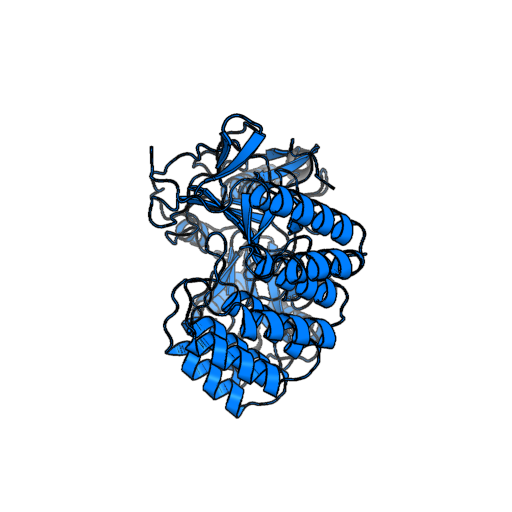4 ALA A C 1
ATOM 2787 O O . ALA A 1 364 ? -32.320 -0.247 12.741 1.00 89.12 364 ALA A O 1
ATOM 2788 N N . LEU A 1 365 ? -33.619 -1.569 14.007 1.00 90.25 365 LEU A N 1
ATOM 2789 C CA . LEU A 1 365 ? -33.353 -2.778 13.228 1.00 90.25 365 LEU A CA 1
ATOM 2790 C C . LEU A 1 365 ? -33.789 -2.615 11.765 1.00 90.25 365 LEU A C 1
ATOM 2792 O O . LEU A 1 365 ? -33.024 -2.939 10.860 1.00 90.25 365 LEU A O 1
ATOM 2796 N N . ALA A 1 366 ? -34.992 -2.091 11.519 1.00 92.06 366 ALA A N 1
ATOM 2797 C CA . ALA A 1 366 ? -35.489 -1.854 10.167 1.00 92.06 366 ALA A CA 1
ATOM 2798 C C . ALA A 1 366 ? -34.620 -0.843 9.402 1.00 92.06 366 ALA A C 1
ATOM 2800 O O . ALA A 1 366 ? -34.329 -1.067 8.228 1.00 92.06 366 ALA A O 1
ATOM 2801 N N . ALA A 1 367 ? -34.167 0.229 10.061 1.00 92.69 367 ALA A N 1
ATOM 2802 C CA . ALA A 1 367 ? -33.251 1.208 9.483 1.00 92.69 367 ALA A CA 1
ATOM 2803 C C . ALA A 1 367 ? -31.903 0.566 9.124 1.00 92.69 367 ALA A C 1
ATOM 2805 O O . ALA A 1 367 ? -31.465 0.680 7.981 1.00 92.69 367 ALA A O 1
ATOM 2806 N N . THR A 1 368 ? -31.291 -0.183 10.045 1.00 90.69 368 THR A N 1
ATOM 2807 C CA . THR A 1 368 ? -30.030 -0.902 9.804 1.00 90.69 368 THR A CA 1
ATOM 2808 C C . THR A 1 368 ? -30.157 -1.901 8.655 1.00 90.69 368 THR A C 1
ATOM 2810 O O . THR A 1 368 ? -29.297 -1.938 7.778 1.00 90.69 368 THR A O 1
ATOM 2813 N N . VAL A 1 369 ? -31.245 -2.677 8.599 1.00 91.50 369 VAL A N 1
ATOM 2814 C CA . VAL A 1 369 ? -31.502 -3.621 7.497 1.00 91.50 369 VAL A CA 1
ATOM 2815 C C . VAL A 1 369 ? -31.696 -2.882 6.174 1.00 91.50 369 VAL A C 1
ATOM 2817 O O . VAL A 1 369 ? -31.132 -3.296 5.164 1.00 91.50 369 VAL A O 1
ATOM 2820 N N . ALA A 1 370 ? -32.444 -1.776 6.159 1.00 92.75 370 ALA A N 1
ATOM 2821 C CA . ALA A 1 370 ? -32.645 -0.972 4.955 1.00 92.75 370 ALA A CA 1
ATOM 2822 C C . ALA A 1 370 ? -31.332 -0.359 4.441 1.00 92.75 370 ALA A C 1
ATOM 2824 O O . ALA A 1 370 ? -31.102 -0.316 3.232 1.00 92.75 370 ALA A O 1
ATOM 2825 N N . LEU A 1 371 ? -30.453 0.079 5.345 1.00 92.94 371 LEU A N 1
ATOM 2826 C CA . LEU A 1 371 ? -29.117 0.564 5.005 1.00 92.94 371 LEU A CA 1
ATOM 2827 C C . LEU A 1 371 ? -28.231 -0.573 4.480 1.00 92.94 371 LEU A C 1
ATOM 2829 O O . LEU A 1 371 ? -27.605 -0.421 3.432 1.00 92.94 371 LEU A O 1
ATOM 2833 N N . ALA A 1 372 ? -28.219 -1.730 5.146 1.00 92.12 372 ALA A N 1
ATOM 2834 C CA . ALA A 1 372 ? -27.438 -2.898 4.735 1.00 92.12 372 ALA A CA 1
ATOM 2835 C C . ALA A 1 372 ? -27.926 -3.529 3.423 1.00 92.12 372 ALA A C 1
ATOM 2837 O O . ALA A 1 372 ? -27.139 -4.160 2.720 1.00 92.12 372 ALA A O 1
ATOM 2838 N N . ALA A 1 373 ? -29.196 -3.339 3.064 1.00 93.38 373 ALA A N 1
ATOM 2839 C CA . ALA A 1 373 ? -29.774 -3.771 1.793 1.00 93.38 373 ALA A CA 1
ATOM 2840 C C . ALA A 1 373 ? -29.350 -2.903 0.595 1.00 93.38 373 ALA A C 1
ATOM 2842 O O . ALA A 1 373 ? -29.671 -3.235 -0.546 1.00 93.38 373 ALA A O 1
ATOM 2843 N N . ARG A 1 374 ? -28.657 -1.778 0.826 1.00 93.12 374 ARG A N 1
ATOM 2844 C CA . ARG A 1 374 ? -28.159 -0.931 -0.260 1.00 93.12 374 ARG A CA 1
ATOM 2845 C C . ARG A 1 374 ? -27.132 -1.673 -1.104 1.00 93.12 374 ARG A C 1
ATOM 2847 O O . ARG A 1 374 ? -26.396 -2.534 -0.637 1.00 93.12 374 ARG A O 1
ATOM 2854 N N . ASP A 1 375 ? -27.021 -1.228 -2.345 1.00 91.38 375 ASP A N 1
ATOM 2855 C CA . ASP A 1 375 ? -26.175 -1.817 -3.376 1.00 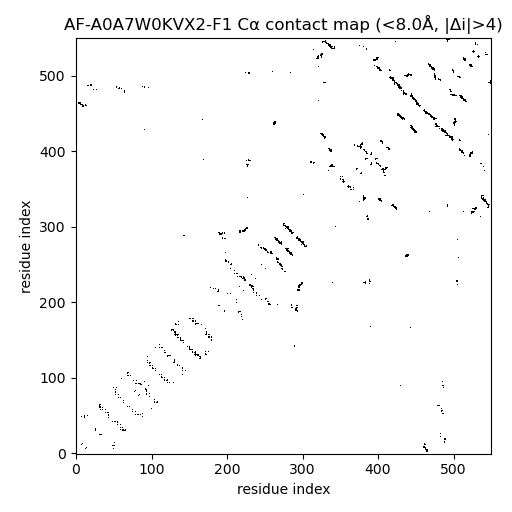91.38 375 ASP A CA 1
ATOM 2856 C C . ASP A 1 375 ? -24.703 -2.046 -2.964 1.00 91.38 375 ASP A C 1
ATOM 2858 O O . ASP A 1 375 ? -24.114 -3.054 -3.351 1.00 91.38 375 ASP A O 1
ATOM 2862 N N . CYS A 1 376 ? -24.126 -1.145 -2.164 1.00 91.50 376 CYS A N 1
ATOM 2863 C CA . CYS A 1 376 ? -22.749 -1.226 -1.659 1.00 91.50 376 CYS A CA 1
ATOM 2864 C C . CYS A 1 376 ? -22.642 -1.755 -0.210 1.00 91.50 376 CYS A C 1
ATOM 2866 O O . CYS A 1 376 ? -21.573 -1.668 0.394 1.00 91.50 376 CYS A O 1
ATOM 2868 N N . GLY A 1 377 ? -23.744 -2.257 0.356 1.00 91.69 377 GLY A N 1
ATOM 2869 C CA . GLY A 1 377 ? -23.863 -2.631 1.764 1.00 91.69 377 GLY A CA 1
ATOM 2870 C C . GLY A 1 377 ? -23.801 -1.429 2.715 1.00 91.69 377 GLY A C 1
ATOM 2871 O O . GLY A 1 377 ? -23.925 -0.269 2.297 1.00 91.69 377 GLY A O 1
ATOM 2872 N N . PHE A 1 378 ? -23.619 -1.714 4.005 1.00 90.19 378 PHE A N 1
ATOM 2873 C CA . PHE A 1 378 ? -23.570 -0.722 5.080 1.00 90.19 378 PHE A CA 1
ATOM 2874 C C . PHE A 1 378 ? -22.418 -0.998 6.039 1.00 90.19 378 PHE A C 1
ATOM 2876 O O . PHE A 1 378 ? -22.302 -2.105 6.552 1.00 90.19 378 PHE A O 1
ATOM 2883 N N . GLY A 1 379 ? -21.612 0.025 6.298 1.00 86.12 379 GLY A N 1
ATOM 2884 C CA . GLY A 1 379 ? -20.534 0.028 7.275 1.00 86.12 379 GLY A CA 1
ATOM 2885 C C . GLY A 1 379 ? -19.767 1.351 7.234 1.00 86.12 379 GLY A C 1
ATOM 2886 O O . GLY A 1 379 ? -20.186 2.241 6.475 1.00 86.12 379 GLY A O 1
ATOM 2887 N N . PRO A 1 380 ? -18.701 1.492 8.049 1.00 82.69 380 PRO A N 1
ATOM 2888 C CA . PRO A 1 380 ? -17.869 2.685 8.083 1.00 82.69 380 PRO A CA 1
ATOM 2889 C C . PRO A 1 380 ? -17.492 3.168 6.685 1.00 82.69 380 PRO A C 1
ATOM 2891 O O . PRO A 1 380 ? -17.086 2.400 5.817 1.00 82.69 380 PRO A O 1
ATOM 2894 N N . GLY A 1 381 ? -17.674 4.459 6.436 1.00 81.69 381 GLY A N 1
ATOM 2895 C CA . GLY A 1 381 ? -17.099 5.052 5.238 1.00 81.69 381 GLY A CA 1
ATOM 2896 C C . GLY A 1 381 ? -15.584 5.156 5.368 1.00 81.69 381 GLY A C 1
ATOM 2897 O O . GLY A 1 381 ? -15.044 5.218 6.472 1.00 81.69 381 GLY A O 1
ATOM 2898 N N . VAL A 1 382 ? -14.919 5.198 4.225 1.00 83.56 382 VAL A N 1
ATOM 2899 C CA . VAL A 1 382 ? -13.486 5.489 4.131 1.00 83.56 382 VAL A CA 1
ATOM 2900 C C . VAL A 1 382 ? -13.260 6.977 3.847 1.00 83.56 382 VAL A C 1
ATOM 2902 O O . VAL A 1 382 ? -14.237 7.733 3.741 1.00 83.56 382 VAL A O 1
ATOM 2905 N N . LEU A 1 383 ? -12.007 7.430 3.776 1.00 77.81 383 LEU A N 1
ATOM 2906 C CA . LEU A 1 383 ? -11.725 8.841 3.544 1.00 77.81 383 LEU A CA 1
ATOM 2907 C C . LEU A 1 383 ? -12.088 9.268 2.123 1.00 77.81 383 LEU A C 1
ATOM 2909 O O . LEU A 1 383 ? -12.114 8.504 1.154 1.00 77.81 383 LEU A O 1
ATOM 2913 N N . TYR A 1 384 ? -12.382 10.556 2.021 1.00 79.44 384 TYR A N 1
ATOM 2914 C CA . TYR A 1 384 ? -12.750 11.223 0.787 1.00 79.44 384 TYR A CA 1
ATOM 2915 C C . TYR A 1 384 ? -11.912 12.492 0.611 1.00 79.44 384 TYR A C 1
ATOM 2917 O O . TYR A 1 384 ? -11.107 12.822 1.480 1.00 79.44 384 TYR A O 1
ATOM 2925 N N . HIS A 1 385 ? -12.049 13.191 -0.517 1.00 81.00 385 HIS A N 1
ATOM 2926 C CA . HIS A 1 385 ? -11.224 14.362 -0.848 1.00 81.00 385 HIS A CA 1
ATOM 2927 C C . HIS A 1 385 ? -11.042 15.338 0.330 1.00 81.00 385 HIS A C 1
ATOM 2929 O O . HIS A 1 385 ? -12.015 15.647 1.023 1.00 81.00 385 HIS A O 1
ATOM 2935 N N . ASP A 1 386 ? -9.839 15.908 0.466 1.00 78.19 386 ASP A N 1
ATOM 2936 C CA . ASP A 1 386 ? -9.514 16.922 1.480 1.00 78.19 386 ASP A CA 1
ATOM 2937 C C . ASP A 1 386 ? -9.671 16.449 2.944 1.00 78.19 386 ASP A C 1
ATOM 2939 O O . ASP A 1 386 ? -9.844 17.285 3.824 1.00 78.19 386 ASP A O 1
ATOM 2943 N N . MET A 1 387 ? -9.634 15.147 3.239 1.00 78.88 387 MET A N 1
ATOM 2944 C CA . MET A 1 387 ? -9.779 14.628 4.608 1.00 78.88 387 MET A CA 1
ATOM 2945 C C . MET A 1 387 ? -8.451 14.244 5.273 1.00 78.88 387 MET A C 1
ATOM 2947 O O . MET A 1 387 ? -7.587 13.613 4.669 1.00 78.88 387 MET A O 1
ATOM 2951 N N . TRP A 1 388 ? -8.310 14.590 6.552 1.00 75.94 388 TRP A N 1
ATOM 2952 C CA . TRP A 1 388 ? -7.256 14.058 7.425 1.00 75.94 388 TRP A CA 1
ATOM 2953 C C . TRP A 1 388 ? -7.493 12.555 7.698 1.00 75.94 388 TRP A C 1
ATOM 2955 O O . TRP A 1 388 ? -8.658 12.154 7.793 1.00 75.94 388 TRP A O 1
ATOM 2965 N N . PRO A 1 389 ? -6.447 11.727 7.891 1.00 69.75 389 PRO A N 1
ATOM 2966 C CA . PRO A 1 389 ? -5.024 12.086 7.881 1.00 69.75 389 PRO A CA 1
ATOM 2967 C C . PRO A 1 389 ? -4.383 12.135 6.494 1.00 69.75 389 PRO A C 1
ATOM 2969 O O . PRO A 1 389 ? -3.417 12.870 6.292 1.00 69.75 389 PRO A O 1
ATOM 2972 N N . THR A 1 390 ? -4.925 11.419 5.504 1.00 65.25 390 THR A N 1
ATOM 2973 C CA . THR A 1 390 ? -4.139 11.113 4.300 1.00 65.25 390 THR A CA 1
ATOM 2974 C C . THR A 1 390 ? -4.331 12.024 3.102 1.00 65.25 390 THR A C 1
ATOM 2976 O O . THR A 1 390 ? -3.424 12.146 2.279 1.00 65.25 390 THR A O 1
ATOM 2979 N N . HIS A 1 391 ? -5.456 12.732 3.013 1.00 71.06 391 HIS A N 1
ATOM 2980 C CA . HIS A 1 391 ? -5.836 13.530 1.843 1.00 71.06 391 HIS A CA 1
ATOM 2981 C C . HIS A 1 391 ? -5.604 15.035 2.053 1.00 71.06 391 HIS A C 1
ATOM 2983 O O . HIS A 1 391 ? -6.311 15.872 1.487 1.00 71.06 391 HIS A O 1
ATOM 2989 N N . LEU A 1 392 ? -4.616 15.409 2.872 1.00 64.50 392 LEU A N 1
ATOM 2990 C CA . LEU A 1 392 ? -4.284 16.815 3.145 1.00 64.50 392 LEU A CA 1
ATOM 2991 C C . LEU A 1 392 ? -3.033 17.318 2.422 1.00 64.50 392 LEU A C 1
ATOM 2993 O O . LEU A 1 392 ? -2.900 18.523 2.184 1.00 64.50 392 LEU A O 1
ATOM 2997 N N . ASN A 1 393 ? -2.108 16.425 2.066 1.00 70.88 393 ASN A N 1
ATOM 2998 C CA . ASN A 1 393 ? -0.912 16.815 1.326 1.00 70.88 393 ASN A CA 1
ATOM 2999 C C . ASN A 1 393 ? -1.263 17.094 -0.153 1.00 70.88 393 ASN A C 1
ATOM 3001 O O . ASN A 1 393 ? -2.290 16.654 -0.662 1.00 70.88 393 ASN A O 1
ATOM 3005 N N . GLN A 1 394 ? -0.432 17.858 -0.872 1.00 66.81 394 GLN A N 1
ATOM 3006 C CA . GLN A 1 394 ? -0.729 18.218 -2.272 1.00 66.81 394 GLN A CA 1
ATOM 3007 C C . GLN A 1 394 ? -0.745 17.012 -3.227 1.00 66.81 394 GLN A C 1
ATOM 3009 O O . GLN A 1 394 ? -1.299 17.126 -4.325 1.00 66.81 394 GLN A O 1
ATOM 3014 N N . GLN A 1 395 ? -0.133 15.894 -2.831 1.00 75.50 395 GLN A N 1
ATOM 3015 C CA . GLN A 1 395 ? -0.006 14.713 -3.670 1.00 75.50 395 GLN A CA 1
ATOM 3016 C C . GLN A 1 395 ? -1.297 13.900 -3.667 1.00 75.50 395 GLN A C 1
ATOM 3018 O O . GLN A 1 395 ? -1.801 13.665 -4.749 1.00 75.50 395 GLN A O 1
ATOM 3023 N N . ASP A 1 396 ? -1.903 13.595 -2.519 1.00 79.88 396 ASP A N 1
ATOM 3024 C CA . ASP A 1 396 ? -3.079 12.707 -2.430 1.00 79.88 396 ASP A CA 1
ATOM 3025 C C . ASP A 1 396 ? -4.367 13.437 -2.021 1.00 79.88 396 ASP A C 1
ATOM 3027 O O . ASP A 1 396 ? -5.371 12.838 -1.650 1.00 79.88 396 ASP A O 1
ATOM 3031 N N . ARG A 1 397 ? -4.384 14.765 -2.161 1.00 82.75 397 ARG A N 1
ATOM 3032 C CA . ARG A 1 397 ? -5.518 15.631 -1.796 1.00 82.75 397 ARG A CA 1
ATOM 3033 C C . ARG A 1 397 ? -6.883 15.210 -2.358 1.00 82.75 397 ARG A C 1
ATOM 3035 O O . ARG A 1 397 ? -7.924 15.497 -1.768 1.00 82.75 397 ARG A O 1
ATOM 3042 N N . PHE A 1 398 ? -6.875 14.580 -3.533 1.00 85.69 398 PHE A N 1
ATOM 3043 C CA . PHE A 1 398 ? -8.068 14.087 -4.233 1.00 85.69 398 PHE A CA 1
ATOM 3044 C C . PHE A 1 398 ? -8.052 12.577 -4.432 1.00 85.69 398 PHE A C 1
ATOM 3046 O O . PHE A 1 398 ? -8.724 12.071 -5.333 1.00 85.69 398 PHE A O 1
ATOM 3053 N N . ALA A 1 399 ? -7.276 11.868 -3.619 1.00 88.06 399 ALA A N 1
ATOM 3054 C CA . ALA A 1 399 ? -7.434 10.439 -3.513 1.00 88.06 399 ALA A CA 1
ATOM 3055 C C . ALA A 1 399 ? -8.829 10.100 -2.974 1.00 88.06 399 ALA A C 1
ATOM 3057 O O . ALA A 1 399 ? -9.487 10.895 -2.290 1.00 88.06 399 ALA A O 1
ATOM 3058 N N . VAL A 1 400 ? -9.297 8.924 -3.366 1.00 90.94 400 VAL A N 1
ATOM 3059 C CA . VAL A 1 400 ? -10.569 8.362 -2.946 1.00 90.94 400 VAL A CA 1
ATOM 3060 C C . VAL A 1 400 ? -10.305 6.941 -2.507 1.00 90.94 400 VAL A C 1
ATOM 3062 O O . VAL A 1 400 ? -9.766 6.137 -3.274 1.00 90.94 400 VAL A O 1
ATOM 3065 N N . ASP A 1 401 ? -10.764 6.633 -1.306 1.00 92.69 401 ASP A N 1
ATOM 3066 C CA . ASP A 1 401 ? -10.777 5.270 -0.830 1.00 92.69 401 ASP A CA 1
ATOM 3067 C C . ASP A 1 401 ? -12.079 4.594 -1.257 1.00 92.69 401 ASP A C 1
ATOM 3069 O O . ASP A 1 401 ? -13.173 5.176 -1.221 1.00 92.69 401 ASP A O 1
ATOM 3073 N N . PHE A 1 402 ? -11.963 3.335 -1.662 1.00 94.25 402 PHE A N 1
ATOM 3074 C CA . PHE A 1 402 ? -13.081 2.505 -2.074 1.00 94.25 402 PHE A CA 1
ATOM 3075 C C . PHE A 1 402 ? -13.177 1.265 -1.201 1.00 94.25 402 PHE A C 1
ATOM 3077 O O . PHE A 1 402 ? -12.220 0.503 -1.066 1.00 94.25 402 PHE A O 1
ATOM 3084 N N . ILE A 1 403 ? -14.372 1.037 -0.662 1.00 93.88 403 ILE A N 1
ATOM 3085 C CA . ILE A 1 403 ? -14.680 -0.120 0.179 1.00 93.88 403 ILE A CA 1
ATOM 3086 C C . ILE A 1 403 ? -15.976 -0.797 -0.264 1.00 93.88 403 ILE A C 1
ATOM 3088 O O . ILE A 1 403 ? -16.845 -0.202 -0.912 1.00 93.88 403 ILE A O 1
ATOM 3092 N N . ARG A 1 404 ? -16.121 -2.072 0.095 1.00 93.06 404 ARG A N 1
ATOM 3093 C CA . ARG A 1 404 ? -17.294 -2.882 -0.207 1.00 93.06 404 ARG A CA 1
ATOM 3094 C C . ARG A 1 404 ? -17.748 -3.648 1.024 1.00 93.06 404 ARG A C 1
ATOM 3096 O O . ARG A 1 404 ? -16.979 -4.414 1.592 1.00 93.06 404 ARG A O 1
ATOM 3103 N N . TYR A 1 405 ? -19.032 -3.530 1.340 1.00 92.62 405 TYR A N 1
ATOM 3104 C CA . TYR A 1 405 ? -19.675 -4.324 2.380 1.00 92.62 405 TYR A CA 1
ATOM 3105 C C . TYR A 1 405 ? -20.581 -5.393 1.776 1.00 92.62 405 TYR A C 1
ATOM 3107 O O . TYR A 1 405 ? -21.156 -5.214 0.695 1.00 92.62 405 TYR A O 1
ATOM 3115 N N . GLN A 1 406 ? -20.719 -6.519 2.472 1.00 93.50 406 GLN A N 1
ATOM 3116 C CA . GLN A 1 406 ? -21.670 -7.549 2.082 1.00 93.50 406 GLN A CA 1
ATOM 3117 C C . GLN A 1 406 ? -23.102 -7.030 2.259 1.00 93.50 406 GLN A C 1
ATOM 3119 O O . GLN A 1 406 ? -23.485 -6.530 3.316 1.00 93.50 406 GLN A O 1
ATOM 3124 N N . GLN A 1 407 ? -23.922 -7.167 1.215 1.00 93.44 407 GLN A N 1
ATOM 3125 C CA . GLN A 1 407 ? -25.335 -6.804 1.303 1.00 93.44 407 GLN A CA 1
ATOM 3126 C C . GLN A 1 407 ? -26.032 -7.633 2.382 1.00 93.44 407 GLN A C 1
ATOM 3128 O O . GLN A 1 407 ? -25.783 -8.832 2.516 1.00 93.44 407 GLN A O 1
ATOM 3133 N N . PHE A 1 408 ? -26.925 -6.981 3.122 1.00 92.25 408 PHE A N 1
ATOM 3134 C CA . PHE A 1 408 ? -27.695 -7.549 4.233 1.00 92.25 408 PHE A CA 1
ATOM 3135 C C . PHE A 1 408 ? -26.873 -7.976 5.458 1.00 92.25 408 PHE A C 1
ATOM 3137 O O . PHE A 1 408 ? -27.463 -8.443 6.430 1.00 92.25 408 PHE A O 1
ATOM 3144 N N . VAL A 1 409 ? -25.550 -7.781 5.455 1.00 90.06 409 VAL A N 1
ATOM 3145 C CA . VAL A 1 409 ? -24.677 -8.053 6.604 1.00 90.06 409 VAL A CA 1
ATOM 3146 C C . VAL A 1 409 ? -23.977 -6.747 6.995 1.00 90.06 409 VAL A C 1
ATOM 3148 O O . VAL A 1 409 ? -22.967 -6.390 6.386 1.00 90.06 409 VAL A O 1
ATOM 3151 N N . PRO A 1 410 ? -24.526 -5.993 7.967 1.00 85.88 410 PRO A N 1
ATOM 3152 C CA . PRO A 1 410 ? -23.922 -4.750 8.433 1.00 85.88 410 PRO A CA 1
ATOM 3153 C C . PRO A 1 410 ? -22.458 -4.952 8.829 1.00 85.88 410 PRO A C 1
ATOM 3155 O O . PRO A 1 410 ? -22.120 -5.959 9.445 1.00 85.88 410 PRO A O 1
ATOM 3158 N N . TYR A 1 411 ? -21.614 -3.982 8.489 1.00 84.44 411 TYR A N 1
ATOM 3159 C CA . TYR A 1 411 ? -20.206 -3.876 8.888 1.00 84.44 411 TYR A CA 1
ATOM 3160 C C . TYR A 1 411 ? -19.268 -4.954 8.334 1.00 84.44 411 TYR A C 1
ATOM 3162 O O . TYR A 1 411 ? -18.057 -4.835 8.491 1.00 84.44 411 TYR A O 1
ATOM 3170 N N . HIS A 1 412 ? -19.778 -5.960 7.619 1.00 88.06 412 HIS A N 1
ATOM 3171 C CA . HIS A 1 412 ? -18.942 -7.020 7.067 1.00 88.06 412 HIS A CA 1
ATOM 3172 C C . HIS A 1 412 ? -18.218 -6.553 5.799 1.00 88.06 412 HIS A C 1
ATOM 3174 O O . HIS A 1 412 ? -18.783 -6.567 4.697 1.00 88.06 412 HIS A O 1
ATOM 3180 N N . ASN A 1 413 ? -16.981 -6.085 5.979 1.00 89.75 413 ASN A N 1
ATOM 3181 C CA . ASN A 1 413 ? -16.096 -5.676 4.895 1.00 89.75 413 ASN A CA 1
ATOM 3182 C C . ASN A 1 413 ? -15.685 -6.900 4.061 1.00 89.75 413 ASN A C 1
ATOM 3184 O O . ASN A 1 413 ? -15.170 -7.879 4.589 1.00 89.75 413 ASN A O 1
ATOM 3188 N N . ILE A 1 414 ? -15.917 -6.825 2.753 1.00 91.69 414 ILE A N 1
ATOM 3189 C CA . ILE A 1 414 ? -15.558 -7.854 1.768 1.00 91.69 414 ILE A CA 1
ATOM 3190 C C . ILE A 1 414 ? -14.743 -7.258 0.609 1.00 91.69 414 ILE A C 1
ATOM 3192 O O . ILE A 1 414 ? -14.781 -7.772 -0.512 1.00 91.69 414 ILE A O 1
ATOM 3196 N N . ALA A 1 415 ? -14.083 -6.117 0.835 1.00 91.31 415 ALA A N 1
ATOM 3197 C CA . ALA A 1 415 ? -13.206 -5.493 -0.152 1.00 91.31 415 ALA A CA 1
ATOM 3198 C C . ALA A 1 415 ? -11.948 -6.334 -0.397 1.00 91.31 415 ALA A C 1
ATOM 3200 O O . ALA A 1 415 ? -11.534 -6.473 -1.553 1.00 91.31 415 ALA A O 1
ATOM 3201 N N . GLY A 1 416 ? -11.405 -6.945 0.661 1.00 90.00 416 GLY A N 1
ATOM 3202 C CA . GLY A 1 416 ? -10.260 -7.844 0.591 1.00 90.00 416 GLY A CA 1
ATOM 3203 C C . GLY A 1 416 ? -10.435 -8.908 -0.482 1.00 90.00 416 GLY A C 1
ATOM 3204 O O . GLY A 1 416 ? -11.541 -9.374 -0.767 1.00 90.00 416 GLY A O 1
ATOM 3205 N N . GLN A 1 417 ? -9.332 -9.273 -1.126 1.00 88.69 417 GLN A N 1
ATOM 3206 C CA . GLN A 1 417 ? -9.319 -10.248 -2.217 1.00 88.69 417 GLN A CA 1
ATOM 3207 C C . GLN A 1 417 ? -10.019 -9.802 -3.520 1.00 88.69 417 GLN A C 1
ATOM 3209 O O . GLN A 1 417 ? -10.016 -10.544 -4.510 1.00 88.69 417 GLN A O 1
ATOM 3214 N N . THR A 1 418 ? -10.556 -8.578 -3.596 1.00 94.38 418 THR A N 1
ATOM 3215 C CA . THR A 1 418 ? -11.103 -8.053 -4.854 1.00 94.38 418 THR A CA 1
ATOM 3216 C C . THR A 1 418 ? -9.972 -7.734 -5.840 1.00 94.38 418 THR A C 1
ATOM 3218 O O . THR A 1 418 ? -9.041 -7.010 -5.481 1.00 94.38 418 THR A O 1
ATOM 3221 N N . PRO A 1 419 ? -10.022 -8.223 -7.098 1.00 94.69 419 PRO A N 1
ATOM 3222 C CA . PRO A 1 419 ? -9.038 -7.850 -8.108 1.00 94.69 419 PRO A CA 1
ATOM 3223 C C . PRO A 1 419 ? -9.032 -6.342 -8.357 1.00 94.69 419 PRO A C 1
ATOM 3225 O O . PRO A 1 419 ? -10.086 -5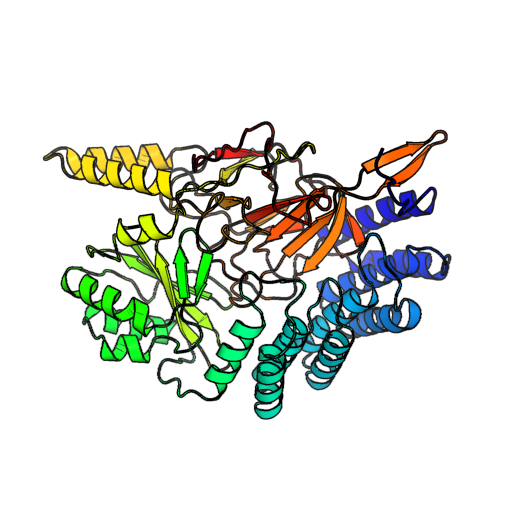.743 -8.570 1.00 94.69 419 PRO A O 1
ATOM 3228 N N . VAL A 1 420 ? -7.839 -5.756 -8.401 1.00 96.31 420 VAL A N 1
ATOM 3229 C CA . VAL A 1 420 ? -7.648 -4.361 -8.809 1.00 96.31 420 VAL A CA 1
ATOM 3230 C C . VAL A 1 420 ? -7.298 -4.339 -10.286 1.00 96.31 420 VAL A C 1
ATOM 3232 O O . VAL A 1 420 ? -6.400 -5.063 -10.726 1.00 96.31 420 VAL A O 1
ATOM 3235 N N . LEU A 1 421 ? -8.028 -3.538 -11.056 1.00 97.31 421 LEU A N 1
ATOM 3236 C CA . LEU A 1 421 ? -7.875 -3.405 -12.501 1.00 97.31 421 LEU A CA 1
ATOM 3237 C C . LEU A 1 421 ? -7.412 -1.997 -12.870 1.00 97.31 421 LEU A C 1
ATOM 3239 O O . LEU A 1 421 ? -7.804 -1.019 -12.236 1.00 97.31 421 LEU A O 1
ATOM 3243 N N . ALA A 1 422 ? -6.654 -1.875 -13.955 1.00 96.88 422 ALA A N 1
ATOM 3244 C CA . ALA A 1 422 ? -6.287 -0.578 -14.505 1.00 96.88 422 ALA A CA 1
ATOM 3245 C C . ALA A 1 422 ? -7.537 0.221 -14.908 1.00 96.88 422 ALA A C 1
ATOM 3247 O O . ALA A 1 422 ? -8.352 -0.230 -15.724 1.00 96.88 422 ALA A O 1
ATOM 3248 N N . ALA A 1 423 ? -7.669 1.431 -14.357 1.00 96.44 423 ALA A N 1
ATOM 3249 C CA . ALA A 1 423 ? -8.763 2.356 -14.655 1.00 96.44 423 ALA A CA 1
ATOM 3250 C C . ALA A 1 423 ? -8.695 2.894 -16.093 1.00 96.44 423 ALA A C 1
ATOM 3252 O O . ALA A 1 423 ? -9.718 3.239 -16.689 1.00 96.44 423 ALA A O 1
ATOM 3253 N N . ALA A 1 424 ? -7.494 2.945 -16.668 1.00 93.88 424 ALA A N 1
ATOM 3254 C CA . ALA A 1 424 ? -7.227 3.308 -18.051 1.00 93.88 424 ALA A CA 1
ATOM 3255 C C . ALA A 1 424 ? -5.909 2.677 -18.521 1.00 93.88 424 ALA A C 1
ATOM 3257 O O . ALA A 1 424 ? -5.071 2.293 -17.706 1.00 93.88 424 ALA A O 1
ATOM 3258 N N . ALA A 1 425 ? -5.732 2.572 -19.839 1.00 93.25 425 ALA A N 1
ATOM 3259 C CA . ALA A 1 425 ? -4.500 2.047 -20.418 1.00 93.25 425 ALA A CA 1
ATOM 3260 C C . ALA A 1 425 ? -3.310 2.982 -20.153 1.00 93.25 425 ALA A C 1
ATOM 3262 O O . ALA A 1 425 ? -3.482 4.192 -19.975 1.00 93.25 425 ALA A O 1
ATOM 3263 N N . GLY A 1 426 ? -2.101 2.434 -20.151 1.00 93.12 426 GLY A N 1
ATOM 3264 C CA . GLY A 1 426 ? -0.893 3.218 -19.932 1.00 93.12 426 GLY A CA 1
ATOM 3265 C C . GLY A 1 426 ? 0.348 2.359 -19.771 1.00 93.12 426 GLY A C 1
ATOM 3266 O O . GLY A 1 426 ? 0.336 1.167 -20.071 1.00 93.12 426 GLY A O 1
ATOM 3267 N N . MET A 1 427 ? 1.416 2.989 -19.303 1.00 93.19 427 MET A N 1
ATOM 3268 C CA . MET A 1 427 ? 2.643 2.311 -18.925 1.00 93.19 427 MET A CA 1
ATOM 3269 C C . MET A 1 427 ? 2.745 2.273 -17.408 1.00 93.19 427 MET A C 1
ATOM 3271 O O . MET A 1 427 ? 2.578 3.294 -16.741 1.00 93.19 427 MET A O 1
ATOM 3275 N N . VAL A 1 428 ? 3.046 1.099 -16.875 1.00 94.38 428 VAL A N 1
ATOM 3276 C CA . VAL A 1 428 ? 3.331 0.908 -15.459 1.00 94.38 428 VAL A CA 1
ATOM 3277 C C . VAL A 1 428 ? 4.639 1.610 -15.150 1.00 94.38 428 VAL A C 1
ATOM 3279 O O . VAL A 1 428 ? 5.701 1.215 -15.624 1.00 94.38 428 VAL A O 1
ATOM 3282 N N . THR A 1 429 ? 4.572 2.668 -14.360 1.00 91.69 429 THR A N 1
ATOM 3283 C CA . THR A 1 429 ? 5.766 3.342 -13.880 1.00 91.69 429 THR A CA 1
ATOM 3284 C C . THR A 1 429 ? 6.296 2.622 -12.656 1.00 91.69 429 THR A C 1
ATOM 3286 O O . THR A 1 429 ? 7.496 2.400 -12.594 1.00 91.69 429 THR A O 1
ATOM 3289 N N . MET A 1 430 ? 5.456 2.196 -11.718 1.00 91.00 430 MET A N 1
ATOM 3290 C CA . MET A 1 430 ? 5.867 1.525 -10.479 1.00 91.00 430 MET A CA 1
ATOM 3291 C C . MET A 1 430 ? 4.972 0.313 -10.212 1.00 91.00 430 MET A C 1
ATOM 3293 O O . MET A 1 430 ? 3.787 0.350 -10.533 1.00 91.00 430 MET A O 1
ATOM 3297 N N . ALA A 1 431 ? 5.530 -0.756 -9.647 1.00 92.00 431 ALA A N 1
ATOM 3298 C CA . ALA A 1 431 ? 4.787 -1.978 -9.328 1.00 92.00 431 ALA A CA 1
ATOM 3299 C C . ALA A 1 431 ? 5.403 -2.698 -8.129 1.00 92.00 431 ALA A C 1
ATOM 3301 O O . ALA A 1 431 ? 6.187 -3.626 -8.311 1.00 92.00 431 ALA A O 1
ATOM 3302 N N . ASP A 1 432 ? 5.103 -2.239 -6.918 1.00 88.50 432 ASP A N 1
ATOM 3303 C CA . ASP A 1 432 ? 5.603 -2.803 -5.669 1.00 88.50 432 ASP A CA 1
ATOM 3304 C C . ASP A 1 432 ? 4.670 -3.856 -5.107 1.00 88.50 432 ASP A C 1
ATOM 3306 O O . ASP A 1 432 ? 3.495 -3.597 -4.862 1.00 88.50 432 ASP A O 1
ATOM 3310 N N . HIS A 1 433 ? 5.237 -5.031 -4.858 1.00 85.25 433 HIS A N 1
ATOM 3311 C CA . HIS A 1 433 ? 4.525 -6.174 -4.296 1.00 85.25 433 HIS A CA 1
ATOM 3312 C C . HIS A 1 433 ? 5.362 -6.882 -3.220 1.00 85.25 433 HIS A C 1
ATOM 3314 O O . HIS A 1 433 ? 5.126 -8.049 -2.906 1.00 85.25 433 HIS A O 1
ATOM 3320 N N . SER A 1 434 ? 6.414 -6.242 -2.703 1.00 80.62 434 SER A N 1
ATOM 3321 C CA . SER A 1 434 ? 7.423 -6.946 -1.914 1.00 80.62 434 SER A CA 1
ATOM 3322 C C . SER A 1 434 ? 7.081 -7.105 -0.438 1.00 80.62 434 SER A C 1
ATOM 3324 O O . SER A 1 434 ? 7.663 -7.990 0.193 1.00 80.62 434 SER A O 1
ATOM 3326 N N . VAL A 1 435 ? 6.110 -6.359 0.094 1.00 83.25 435 VAL A N 1
ATOM 3327 C CA . VAL A 1 435 ? 5.772 -6.426 1.521 1.00 83.25 435 VAL A CA 1
ATOM 3328 C C . VAL A 1 435 ? 4.574 -7.329 1.792 1.00 83.25 435 VAL A C 1
ATOM 3330 O O . VAL A 1 435 ? 3.641 -7.360 0.985 1.00 83.25 435 VAL A O 1
ATOM 3333 N N . PRO A 1 436 ? 4.602 -8.113 2.884 1.00 84.19 436 PRO A N 1
ATOM 3334 C CA . PRO A 1 436 ? 3.507 -9.004 3.232 1.00 84.19 436 PRO A CA 1
ATOM 3335 C C . PRO A 1 436 ? 2.245 -8.215 3.588 1.00 84.19 436 PRO A C 1
ATOM 3337 O O . PRO A 1 436 ? 2.301 -7.056 3.996 1.00 84.19 436 PRO A O 1
ATOM 3340 N N . SER A 1 437 ? 1.103 -8.887 3.481 1.00 84.75 437 SER A N 1
ATOM 3341 C CA . SER A 1 437 ? -0.172 -8.379 3.977 1.00 84.75 437 SER A CA 1
ATOM 3342 C C . SER A 1 437 ? -0.061 -7.962 5.449 1.00 84.75 437 SER A C 1
ATOM 3344 O O . SER A 1 437 ? 0.615 -8.622 6.248 1.00 84.75 437 SER A O 1
ATOM 3346 N N . GLY A 1 438 ? -0.691 -6.852 5.809 1.00 80.69 438 GLY A N 1
ATOM 3347 C CA . GLY A 1 438 ? -0.606 -6.266 7.138 1.00 80.69 438 GLY A CA 1
ATOM 3348 C C . GLY A 1 438 ? 0.714 -5.566 7.479 1.00 80.69 438 GLY A C 1
ATOM 3349 O O . GLY A 1 438 ? 0.892 -5.189 8.631 1.00 80.69 438 GLY A O 1
ATOM 3350 N N . ASP A 1 439 ? 1.656 -5.363 6.552 1.00 82.44 439 ASP A N 1
ATOM 3351 C CA . ASP A 1 439 ? 2.805 -4.478 6.819 1.00 82.44 439 ASP A CA 1
ATOM 3352 C C . ASP A 1 439 ? 2.299 -3.048 7.081 1.00 82.44 439 ASP A C 1
ATOM 3354 O O . ASP A 1 439 ? 1.515 -2.521 6.296 1.00 82.44 439 ASP A O 1
ATOM 3358 N N . SER A 1 440 ? 2.671 -2.429 8.205 1.00 74.12 440 SER A N 1
ATOM 3359 C CA . SER A 1 440 ? 2.213 -1.081 8.578 1.00 74.12 440 SER A CA 1
ATOM 3360 C C . SER A 1 440 ? 3.135 0.049 8.108 1.00 74.12 440 SER A C 1
ATOM 3362 O O . SER A 1 440 ? 2.740 1.213 8.151 1.00 74.12 440 SER A O 1
ATOM 3364 N N . GLY A 1 441 ? 4.365 -0.268 7.699 1.00 73.31 441 GLY A N 1
ATOM 3365 C CA . GLY A 1 441 ? 5.383 0.713 7.310 1.00 73.31 441 GLY A CA 1
ATOM 3366 C C . GLY A 1 441 ? 5.445 0.966 5.804 1.00 73.31 441 GLY A C 1
ATOM 3367 O O . GLY A 1 441 ? 5.923 2.019 5.372 1.00 73.31 441 GLY A O 1
ATOM 3368 N N . ARG A 1 442 ? 4.966 0.013 4.995 1.00 81.75 442 ARG A N 1
ATOM 3369 C CA . ARG A 1 442 ? 5.002 0.057 3.529 1.00 81.75 442 ARG A CA 1
ATOM 3370 C C . ARG A 1 442 ? 3.717 -0.497 2.934 1.00 81.75 442 ARG A C 1
ATOM 3372 O O . ARG A 1 442 ? 3.230 -1.543 3.345 1.00 81.75 442 ARG A O 1
ATOM 3379 N N . ASP A 1 443 ? 3.202 0.178 1.922 1.00 86.81 443 ASP A N 1
ATOM 3380 C CA . ASP A 1 443 ? 2.135 -0.324 1.066 1.00 86.81 443 ASP A CA 1
ATOM 3381 C C . ASP A 1 443 ? 2.709 -1.004 -0.184 1.00 86.81 443 ASP A C 1
ATOM 3383 O O . ASP A 1 443 ? 3.744 -0.607 -0.726 1.00 86.81 443 ASP A O 1
ATOM 3387 N N . ASN A 1 444 ? 2.008 -2.029 -0.663 1.00 90.50 444 ASN A N 1
ATOM 3388 C CA . ASN A 1 444 ? 2.171 -2.479 -2.040 1.00 90.50 444 ASN A CA 1
ATOM 3389 C C . ASN A 1 444 ? 1.316 -1.591 -2.943 1.00 90.50 444 ASN A C 1
ATOM 3391 O O . ASN A 1 444 ? 0.161 -1.289 -2.617 1.00 90.50 444 ASN A O 1
ATOM 3395 N N . ARG A 1 445 ? 1.860 -1.224 -4.102 1.00 92.88 445 ARG A N 1
ATOM 3396 C CA . ARG A 1 445 ? 1.217 -0.275 -5.005 1.00 92.88 445 ARG A CA 1
ATOM 3397 C C . ARG A 1 445 ? 1.551 -0.509 -6.459 1.00 92.88 445 ARG A C 1
ATOM 3399 O O . ARG A 1 445 ? 2.598 -1.052 -6.802 1.00 92.88 445 ARG A O 1
ATOM 3406 N N . VAL A 1 446 ? 0.697 0.017 -7.320 1.00 94.62 446 VAL A N 1
ATOM 3407 C CA . VAL A 1 446 ? 0.988 0.178 -8.742 1.00 94.62 446 VAL A CA 1
ATOM 3408 C C . VAL A 1 446 ? 0.776 1.637 -9.120 1.00 94.62 446 VAL A C 1
ATOM 3410 O O . VAL A 1 446 ? -0.177 2.272 -8.675 1.00 94.62 446 VAL A O 1
ATOM 3413 N N . GLU A 1 447 ? 1.652 2.167 -9.966 1.00 94.19 447 GLU A N 1
ATOM 3414 C CA . GLU A 1 447 ? 1.474 3.467 -10.604 1.00 94.19 447 GLU A CA 1
ATOM 3415 C C . GLU A 1 447 ? 1.494 3.298 -12.120 1.00 94.19 447 GLU A C 1
ATOM 3417 O O . GLU A 1 447 ? 2.325 2.567 -12.665 1.00 94.19 447 GLU A O 1
ATOM 3422 N N . ILE A 1 448 ? 0.572 3.972 -12.806 1.00 94.25 448 ILE A N 1
ATOM 3423 C CA . ILE A 1 448 ? 0.454 3.936 -14.266 1.00 94.25 448 ILE A CA 1
ATOM 3424 C C . ILE A 1 448 ? 0.456 5.362 -14.785 1.00 94.25 448 ILE A C 1
ATOM 3426 O O . ILE A 1 448 ? -0.424 6.143 -14.428 1.00 94.25 448 ILE A O 1
ATOM 3430 N N . THR A 1 449 ? 1.381 5.677 -15.686 1.00 92.81 449 THR A N 1
ATOM 3431 C CA . THR A 1 449 ? 1.303 6.888 -16.502 1.00 92.81 449 THR A CA 1
ATOM 3432 C C . THR A 1 449 ? 0.459 6.599 -17.742 1.00 92.81 449 THR A C 1
ATOM 3434 O O . THR A 1 449 ? 0.730 5.683 -18.523 1.00 92.81 449 THR A O 1
ATOM 3437 N N . HIS A 1 450 ? -0.599 7.380 -17.930 1.00 90.62 450 HIS A N 1
ATOM 3438 C CA . HIS A 1 450 ? -1.539 7.240 -19.034 1.00 90.62 450 HIS A CA 1
ATOM 3439 C C . HIS A 1 450 ? -1.044 8.014 -20.248 1.00 90.62 450 HIS A C 1
ATOM 3441 O O . HIS A 1 450 ? -1.211 9.233 -20.369 1.00 90.62 450 HIS A O 1
ATOM 3447 N N . HIS A 1 451 ? -0.424 7.270 -21.152 1.00 77.88 451 HIS A N 1
ATOM 3448 C CA . HIS A 1 451 ? 0.097 7.773 -22.410 1.00 77.88 451 HIS A CA 1
ATOM 3449 C C . HIS A 1 451 ? -0.979 7.801 -23.496 1.00 77.88 451 HIS A C 1
ATOM 3451 O O . HIS A 1 451 ? -1.876 6.956 -23.547 1.00 77.88 451 HIS A O 1
ATOM 3457 N N . GLY A 1 452 ? -0.870 8.781 -24.393 1.00 69.69 452 GLY A N 1
ATOM 3458 C CA . GLY A 1 452 ? -1.648 8.794 -25.624 1.00 69.69 452 GLY A CA 1
ATOM 3459 C C . GLY A 1 452 ? -1.062 7.804 -26.627 1.00 69.69 452 GLY A C 1
ATOM 3460 O O . GLY A 1 452 ? 0.148 7.791 -26.847 1.00 69.69 452 GLY A O 1
ATOM 3461 N N . PHE A 1 453 ? -1.927 7.016 -27.262 1.00 68.19 453 PHE A N 1
ATOM 3462 C CA . PHE A 1 453 ? -1.562 6.168 -28.393 1.00 68.19 453 PHE A CA 1
ATOM 3463 C C . PHE A 1 453 ? -2.013 6.843 -29.680 1.00 68.19 453 PHE A C 1
ATOM 3465 O O . PHE A 1 453 ? -3.201 7.121 -29.854 1.00 68.19 453 PHE A O 1
ATOM 3472 N N . ALA A 1 454 ? -1.074 7.096 -30.585 1.00 62.91 454 ALA A N 1
ATOM 3473 C CA . ALA A 1 454 ? -1.384 7.589 -31.918 1.00 62.91 454 ALA A CA 1
ATOM 3474 C C . ALA A 1 454 ? -0.957 6.555 -32.959 1.00 62.91 454 ALA A C 1
ATOM 3476 O O . ALA A 1 454 ? 0.159 6.040 -32.914 1.00 62.91 454 ALA A O 1
ATOM 3477 N N . SER A 1 455 ? -1.842 6.273 -33.918 1.00 56.66 455 SER A N 1
ATOM 3478 C CA . SER A 1 455 ? -1.430 5.648 -35.170 1.00 56.66 455 SER A CA 1
ATOM 3479 C C . SER A 1 455 ? -1.142 6.754 -36.172 1.00 56.66 455 SER A C 1
ATOM 3481 O O . SER A 1 455 ? -2.051 7.484 -36.571 1.00 56.66 455 SER A O 1
ATOM 3483 N N . ILE A 1 456 ? 0.117 6.888 -36.575 1.00 55.09 456 ILE A N 1
ATOM 3484 C CA . ILE A 1 456 ? 0.468 7.691 -37.747 1.00 55.09 456 ILE A CA 1
ATOM 3485 C C . ILE A 1 456 ? 0.522 6.758 -38.960 1.00 55.09 456 ILE A C 1
ATOM 3487 O O . ILE A 1 456 ? 0.890 5.589 -38.835 1.00 55.09 456 ILE A O 1
ATOM 3491 N N . GLY A 1 457 ? 0.042 7.239 -40.115 1.00 43.75 457 GLY A N 1
ATOM 3492 C CA . GLY A 1 457 ? -0.269 6.421 -41.296 1.00 43.75 457 GLY A CA 1
ATOM 3493 C C . GLY A 1 457 ? 0.758 5.323 -41.625 1.00 43.75 457 GLY A C 1
ATOM 3494 O O . GLY A 1 457 ? 1.954 5.503 -41.432 1.00 43.75 457 GLY A O 1
ATOM 3495 N N . ARG A 1 458 ? 0.268 4.198 -42.177 1.00 50.28 458 ARG A N 1
ATOM 3496 C CA . ARG A 1 458 ? 0.953 2.888 -42.344 1.00 50.28 458 ARG A CA 1
ATOM 3497 C C . ARG A 1 458 ? 1.023 1.992 -41.095 1.00 50.28 458 ARG A C 1
ATOM 3499 O O . ARG A 1 458 ? 1.748 1.005 -41.115 1.00 50.28 458 ARG A O 1
ATOM 3506 N N . GLY A 1 459 ? 0.229 2.265 -40.057 1.00 53.09 459 GLY A N 1
ATOM 3507 C CA . GLY A 1 459 ? 0.102 1.364 -38.902 1.00 53.09 459 GLY A CA 1
ATOM 3508 C C . GLY A 1 459 ? 1.243 1.477 -37.889 1.00 53.09 459 GLY A C 1
ATOM 3509 O O . GLY A 1 459 ? 1.444 0.559 -37.102 1.00 53.09 459 GLY A O 1
ATOM 3510 N N . LEU A 1 460 ? 1.981 2.592 -37.898 1.00 52.88 460 LEU A N 1
ATOM 3511 C CA . LEU A 1 460 ? 3.013 2.867 -36.904 1.00 52.88 460 LEU A CA 1
ATOM 3512 C C . LEU A 1 460 ? 2.342 3.281 -35.589 1.00 52.88 460 LEU A C 1
ATOM 3514 O O . LEU A 1 460 ? 1.598 4.265 -35.572 1.00 52.88 460 LEU A O 1
ATOM 3518 N N . LEU A 1 461 ? 2.587 2.534 -34.513 1.00 64.19 461 LEU A N 1
ATOM 3519 C CA . LEU A 1 461 ? 2.158 2.904 -33.166 1.00 64.19 461 LEU A CA 1
ATOM 3520 C C . LEU A 1 461 ? 3.191 3.855 -32.557 1.00 64.19 461 LEU A C 1
ATOM 3522 O O . LEU A 1 461 ? 4.387 3.576 -32.604 1.00 64.19 461 LEU A O 1
ATOM 3526 N N . VAL A 1 462 ? 2.717 4.967 -32.004 1.00 58.88 462 VAL A N 1
ATOM 3527 C CA . VAL A 1 462 ? 3.529 5.966 -31.308 1.00 58.88 462 VAL A CA 1
ATOM 3528 C C . VAL A 1 462 ? 3.016 6.122 -29.881 1.00 58.88 462 VAL A C 1
ATOM 3530 O O . VAL A 1 462 ? 1.817 6.344 -29.675 1.00 58.88 462 VAL A O 1
ATOM 3533 N N . LEU A 1 463 ? 3.936 6.028 -28.918 1.00 68.44 463 LEU A N 1
ATOM 3534 C CA . LEU A 1 463 ? 3.690 6.310 -27.507 1.00 68.44 463 LEU A CA 1
ATOM 3535 C C . LEU A 1 463 ? 4.101 7.755 -27.187 1.00 68.44 463 LEU A C 1
ATOM 3537 O O . LEU A 1 463 ? 5.279 8.099 -27.281 1.00 68.44 463 LEU A O 1
ATOM 3541 N N . LEU A 1 464 ? 3.128 8.591 -26.816 1.00 65.69 464 LEU A N 1
ATOM 3542 C CA . LEU A 1 464 ? 3.352 9.996 -26.452 1.00 65.69 464 LEU A CA 1
ATOM 3543 C C . LEU A 1 464 ? 3.422 10.167 -24.932 1.00 65.69 464 LEU A C 1
ATOM 3545 O O . LEU A 1 464 ? 2.709 9.475 -24.202 1.00 65.69 464 LEU A O 1
ATOM 3549 N N . GLY A 1 465 ? 4.215 11.131 -24.455 1.00 64.19 465 GLY A N 1
ATOM 3550 C CA . GLY A 1 465 ? 4.265 11.531 -23.042 1.00 64.19 465 GLY A CA 1
ATOM 3551 C C . GLY A 1 465 ? 2.879 11.635 -22.379 1.00 64.19 465 GLY A C 1
ATOM 3552 O O . GLY A 1 465 ? 1.917 12.138 -22.967 1.00 64.19 465 GLY A O 1
ATOM 3553 N N . GLY A 1 466 ? 2.761 11.093 -21.164 1.00 75.25 466 GLY A N 1
ATOM 3554 C CA . GLY A 1 466 ? 1.494 10.970 -20.446 1.00 75.25 466 GLY A CA 1
ATOM 3555 C C . GLY A 1 466 ? 1.309 12.090 -19.430 1.00 75.25 466 GLY A C 1
ATOM 3556 O O . GLY A 1 466 ? 2.160 12.306 -18.576 1.00 75.25 466 GLY A O 1
ATOM 3557 N N . ARG A 1 467 ? 0.179 12.798 -19.518 1.00 85.56 467 ARG A N 1
ATOM 3558 C CA . ARG A 1 467 ? -0.188 13.856 -18.562 1.00 85.56 467 ARG A CA 1
ATOM 3559 C C . ARG A 1 467 ? -0.676 13.285 -17.233 1.00 85.56 467 ARG A C 1
ATOM 3561 O O . ARG A 1 467 ? -0.384 13.826 -16.175 1.00 85.56 467 ARG A O 1
ATOM 3568 N N . TRP A 1 468 ? -1.501 12.249 -17.320 1.00 91.19 468 TRP A N 1
ATOM 3569 C CA . TRP A 1 468 ? -2.227 11.709 -16.181 1.00 91.19 468 TRP A CA 1
ATOM 3570 C C . TRP A 1 468 ? -1.490 10.504 -15.623 1.00 91.19 468 TRP A C 1
ATOM 3572 O O . TRP A 1 468 ? -1.087 9.634 -16.392 1.00 91.19 468 TRP A O 1
ATOM 3582 N N . ARG A 1 469 ? -1.383 10.413 -14.301 1.00 92.62 469 ARG A N 1
ATOM 3583 C CA . ARG A 1 469 ? -0.913 9.215 -13.603 1.00 92.62 469 ARG A CA 1
ATOM 3584 C C . ARG A 1 469 ? -1.997 8.714 -12.663 1.00 92.62 469 ARG A C 1
ATOM 3586 O O . ARG A 1 469 ? -2.628 9.528 -12.002 1.00 92.62 469 ARG A O 1
ATOM 3593 N N . SER A 1 470 ? -2.221 7.410 -12.604 1.00 95.06 470 SER A N 1
ATOM 3594 C CA . SER A 1 470 ? -3.065 6.787 -11.580 1.00 95.06 470 SER A CA 1
ATOM 3595 C C . SER A 1 470 ? -2.208 6.024 -10.579 1.00 95.06 470 SER A C 1
ATOM 3597 O O . SER A 1 470 ? -1.295 5.317 -11.018 1.00 95.06 470 SER A O 1
ATOM 3599 N N . LYS A 1 471 ? -2.533 6.107 -9.288 1.00 94.44 471 LYS A N 1
ATOM 3600 C CA . LYS A 1 471 ? -1.937 5.283 -8.230 1.00 94.44 471 LYS A CA 1
ATOM 3601 C C . LYS A 1 471 ? -2.989 4.358 -7.619 1.00 94.44 471 LYS A C 1
ATOM 3603 O O . LYS A 1 471 ? -4.140 4.754 -7.447 1.00 94.44 471 LYS A O 1
ATOM 3608 N N . TYR A 1 472 ? -2.576 3.133 -7.311 1.00 95.62 472 TYR A N 1
ATOM 3609 C CA . TYR A 1 472 ? -3.392 2.088 -6.690 1.00 95.62 472 TYR A CA 1
ATOM 3610 C C . TYR A 1 472 ? -2.611 1.548 -5.500 1.00 95.62 472 TYR A C 1
ATOM 3612 O O . TYR A 1 472 ? -1.553 0.955 -5.709 1.00 95.62 472 TYR A O 1
ATOM 3620 N N . LEU A 1 473 ? -3.093 1.779 -4.284 1.00 93.00 473 LEU A N 1
ATOM 3621 C CA . LEU A 1 473 ? -2.398 1.424 -3.045 1.00 93.00 473 LEU A CA 1
ATOM 3622 C C . LEU A 1 473 ? -3.150 0.327 -2.280 1.00 93.00 473 LEU A C 1
ATOM 3624 O O . LEU A 1 473 ? -4.272 -0.036 -2.634 1.00 93.00 473 LEU A O 1
ATOM 3628 N N . HIS A 1 474 ? -2.503 -0.184 -1.230 1.00 92.25 474 HIS A N 1
ATOM 3629 C CA . HIS A 1 474 ? -3.013 -1.244 -0.355 1.00 92.25 474 HIS A CA 1
ATOM 3630 C C . HIS A 1 474 ? -3.242 -2.557 -1.108 1.00 92.25 474 HIS A C 1
ATOM 3632 O O . HIS A 1 474 ? -4.281 -3.202 -1.003 1.00 92.25 474 HIS A O 1
ATOM 3638 N N . LEU A 1 475 ? -2.260 -2.948 -1.926 1.00 93.19 475 LEU A N 1
ATOM 3639 C CA . LEU A 1 475 ? -2.315 -4.202 -2.670 1.00 93.19 475 LEU A CA 1
ATOM 3640 C C . LEU A 1 475 ? -1.732 -5.376 -1.868 1.00 93.19 475 LEU A C 1
ATOM 3642 O O . LEU A 1 475 ? -0.960 -5.209 -0.920 1.00 93.19 475 LEU A O 1
ATOM 3646 N N . GLN A 1 476 ? -2.061 -6.589 -2.299 1.00 89.56 476 GLN A N 1
ATOM 3647 C CA . GLN A 1 476 ? -1.484 -7.817 -1.765 1.00 89.56 476 GLN A CA 1
ATOM 3648 C C . GLN A 1 476 ? -0.065 -8.093 -2.303 1.00 89.56 476 GLN A C 1
ATOM 3650 O O . GLN A 1 476 ? 0.306 -7.677 -3.407 1.00 89.56 476 GLN A O 1
ATOM 3655 N N . ALA A 1 477 ? 0.718 -8.833 -1.513 1.00 80.75 477 ALA A N 1
ATOM 3656 C CA . ALA A 1 477 ? 2.104 -9.215 -1.778 1.00 80.75 477 ALA A CA 1
ATOM 3657 C C . ALA A 1 477 ? 2.335 -10.150 -2.995 1.00 80.75 477 ALA A C 1
ATOM 3659 O O . ALA A 1 477 ? 1.437 -10.817 -3.510 1.00 80.75 477 ALA A O 1
ATOM 3660 N N . ALA A 1 478 ? 3.616 -10.264 -3.367 1.00 61.44 478 ALA A N 1
ATOM 3661 C CA . ALA A 1 478 ? 4.250 -10.787 -4.589 1.00 61.44 478 ALA A CA 1
ATOM 3662 C C . ALA A 1 478 ? 3.716 -12.069 -5.246 1.00 61.44 478 ALA A C 1
ATOM 3664 O O . ALA A 1 478 ? 3.946 -12.246 -6.440 1.00 61.44 478 ALA A O 1
ATOM 3665 N N . SER A 1 479 ? 2.990 -12.946 -4.546 1.00 60.38 479 SER A N 1
ATOM 3666 C CA . SER A 1 479 ? 2.405 -14.146 -5.182 1.00 60.38 479 SER A CA 1
ATOM 3667 C C . SER A 1 479 ? 1.384 -13.814 -6.285 1.00 60.38 479 SER A C 1
ATOM 3669 O O . SER A 1 479 ? 0.924 -14.697 -7.010 1.00 60.38 479 SER A O 1
ATOM 3671 N N . THR A 1 480 ? 1.034 -12.532 -6.417 1.00 65.19 480 THR A N 1
ATOM 3672 C CA . THR A 1 480 ? 0.082 -12.011 -7.389 1.00 65.19 480 THR A CA 1
ATOM 3673 C C . THR A 1 480 ? 0.642 -10.914 -8.292 1.00 65.19 480 THR A C 1
ATOM 3675 O O . THR A 1 480 ? -0.189 -10.262 -8.912 1.00 65.19 480 THR A O 1
ATOM 3678 N N . GLN A 1 481 ? 1.967 -10.683 -8.379 1.00 77.12 481 GLN A N 1
ATOM 3679 C CA . GLN A 1 481 ? 2.557 -9.603 -9.198 1.00 77.12 481 GLN A CA 1
ATOM 3680 C C . GLN A 1 481 ? 2.190 -9.782 -10.684 1.00 77.12 481 GLN A C 1
ATOM 3682 O O . GLN A 1 481 ? 2.819 -10.578 -11.383 1.00 77.12 481 GLN A O 1
ATOM 3687 N N . PRO A 1 482 ? 1.187 -9.061 -11.212 1.00 85.88 482 PRO A N 1
ATOM 3688 C CA . PRO A 1 482 ? 0.712 -9.292 -12.571 1.00 85.88 482 PRO A CA 1
ATOM 3689 C C . PRO A 1 482 ? 1.452 -8.404 -13.577 1.00 85.88 482 PRO A C 1
ATOM 3691 O O . PRO A 1 482 ? 1.459 -8.686 -14.771 1.00 85.88 482 PRO A O 1
ATOM 3694 N N . VAL A 1 483 ? 2.131 -7.361 -13.092 1.00 94.38 483 VAL A N 1
ATOM 3695 C CA . VAL A 1 483 ? 2.760 -6.308 -13.885 1.00 94.38 483 VAL A CA 1
ATOM 3696 C C . VAL A 1 483 ? 4.138 -5.941 -13.331 1.00 94.38 483 VAL A C 1
ATOM 3698 O O . VAL A 1 483 ? 4.479 -6.254 -12.192 1.00 94.38 483 VAL A O 1
ATOM 3701 N N . SER A 1 484 ? 4.951 -5.307 -14.166 1.00 94.81 484 SER A N 1
ATOM 3702 C CA . SER A 1 484 ? 6.295 -4.823 -13.843 1.00 94.81 484 SER A CA 1
ATOM 3703 C C . SER A 1 484 ? 6.450 -3.387 -14.313 1.00 94.81 484 SER A C 1
ATOM 3705 O O . SER A 1 484 ? 5.765 -2.960 -15.245 1.00 94.81 484 SER A O 1
ATOM 3707 N N . ALA A 1 485 ? 7.387 -2.656 -13.712 1.00 93.62 485 ALA A N 1
ATOM 3708 C CA . ALA A 1 485 ? 7.753 -1.340 -14.213 1.00 93.62 485 ALA A CA 1
ATOM 3709 C C . ALA A 1 485 ? 8.178 -1.421 -15.694 1.00 93.62 485 ALA A C 1
ATOM 3711 O O . ALA A 1 485 ? 8.828 -2.371 -16.138 1.00 93.62 485 ALA A O 1
ATOM 3712 N N . GLY A 1 486 ? 7.742 -0.441 -16.476 1.00 93.19 486 GLY A N 1
ATOM 3713 C CA . GLY A 1 486 ? 7.950 -0.357 -17.916 1.00 93.19 486 GLY A CA 1
ATOM 3714 C C . GLY A 1 486 ? 6.937 -1.136 -18.757 1.00 93.19 486 GLY A C 1
ATOM 3715 O O . GLY A 1 486 ? 6.941 -0.956 -19.968 1.00 93.19 486 GLY A O 1
ATOM 3716 N N . MET A 1 487 ? 6.060 -1.974 -18.186 1.00 95.06 487 MET A N 1
ATOM 3717 C CA . MET A 1 487 ? 5.060 -2.718 -18.973 1.00 95.06 487 MET A CA 1
ATOM 3718 C C . MET A 1 487 ? 3.935 -1.827 -19.499 1.00 95.06 487 MET A C 1
ATOM 3720 O O . MET A 1 487 ? 3.468 -0.919 -18.812 1.00 95.06 487 MET A O 1
ATOM 3724 N N . PHE A 1 488 ? 3.426 -2.155 -20.685 1.00 94.25 488 PHE A N 1
ATOM 3725 C CA . PHE A 1 488 ? 2.128 -1.673 -21.149 1.00 94.25 488 PHE A CA 1
ATOM 3726 C C . PHE A 1 488 ? 0.991 -2.407 -20.433 1.00 94.25 488 PHE A C 1
ATOM 3728 O O . PHE A 1 488 ? 1.010 -3.630 -20.328 1.00 94.25 488 PHE A O 1
ATOM 3735 N N . VAL A 1 489 ? -0.050 -1.682 -20.033 1.00 94.06 489 VAL A N 1
ATOM 3736 C CA . VAL A 1 489 ? -1.301 -2.251 -19.517 1.00 94.06 489 VAL A CA 1
ATOM 3737 C C . VAL A 1 489 ? -2.498 -1.669 -20.255 1.00 94.06 489 VAL A C 1
ATOM 3739 O O . VAL A 1 489 ? -2.565 -0.470 -20.539 1.00 94.06 489 VAL A O 1
ATOM 3742 N N . ARG A 1 490 ? -3.486 -2.520 -20.543 1.00 93.62 490 ARG A N 1
ATOM 3743 C CA . ARG A 1 490 ? -4.795 -2.087 -21.049 1.00 93.62 490 ARG A CA 1
ATOM 3744 C C . ARG A 1 490 ? -5.688 -1.638 -19.901 1.00 93.62 490 ARG A C 1
ATOM 3746 O O . ARG A 1 490 ? -5.539 -2.098 -18.775 1.00 93.62 490 ARG A O 1
ATOM 3753 N N . GLN A 1 491 ? -6.684 -0.808 -20.206 1.00 94.38 491 GLN A N 1
ATOM 3754 C CA . GLN A 1 491 ? -7.826 -0.648 -19.305 1.00 94.38 491 GLN A CA 1
ATOM 3755 C C . GLN A 1 491 ? -8.430 -2.032 -19.020 1.00 94.38 491 GLN A C 1
ATOM 3757 O O . GLN A 1 491 ? -8.645 -2.805 -19.954 1.00 94.38 491 GLN A O 1
ATOM 3762 N N . GLY A 1 492 ? -8.651 -2.341 -17.743 1.00 95.62 492 GLY A N 1
ATOM 3763 C CA . GLY A 1 492 ? -9.131 -3.650 -17.300 1.00 95.62 492 GLY A CA 1
ATOM 3764 C C . GLY A 1 492 ? -8.040 -4.687 -17.022 1.00 95.62 492 GLY A C 1
ATOM 3765 O O . GLY A 1 492 ? -8.365 -5.746 -16.491 1.00 95.62 492 GLY A O 1
ATOM 3766 N N . ALA A 1 493 ? -6.765 -4.412 -17.323 1.00 95.69 493 ALA A N 1
ATOM 3767 C CA . ALA A 1 493 ? -5.661 -5.302 -16.954 1.00 95.69 493 ALA A CA 1
ATOM 3768 C C . ALA A 1 493 ? -5.556 -5.439 -15.432 1.00 95.69 493 ALA A C 1
ATOM 3770 O O . ALA A 1 493 ? -5.692 -4.451 -14.706 1.00 95.69 493 ALA A O 1
ATOM 3771 N N . ARG A 1 494 ? -5.316 -6.659 -14.945 1.00 95.00 494 ARG A N 1
ATOM 3772 C CA . ARG A 1 494 ? -5.164 -6.922 -13.511 1.00 95.00 494 ARG A CA 1
ATOM 3773 C C . ARG A 1 494 ? -3.845 -6.338 -13.006 1.00 95.00 494 ARG A C 1
ATOM 3775 O O . ARG A 1 494 ? -2.794 -6.634 -13.556 1.00 95.00 494 ARG A O 1
ATOM 3782 N N . LEU A 1 495 ? -3.917 -5.553 -11.936 1.00 94.94 495 LEU A N 1
ATOM 3783 C CA . LEU A 1 495 ? -2.775 -4.901 -11.280 1.00 94.94 495 LEU A CA 1
ATOM 3784 C C . LEU A 1 495 ? -2.408 -5.557 -9.950 1.00 94.94 495 LEU A C 1
ATOM 3786 O O . LEU A 1 495 ? -1.273 -5.470 -9.495 1.00 94.94 495 LEU A O 1
ATOM 3790 N N . GLY A 1 496 ? -3.367 -6.242 -9.339 1.00 93.25 496 GLY A N 1
ATOM 3791 C CA . GLY A 1 496 ? -3.179 -6.918 -8.071 1.00 93.25 496 GLY A CA 1
ATOM 3792 C C . GLY A 1 496 ? -4.517 -7.283 -7.460 1.00 93.25 496 GLY A C 1
ATOM 3793 O O . GLY A 1 496 ? -5.487 -7.595 -8.166 1.00 93.25 496 GLY A O 1
ATOM 3794 N N . VAL A 1 497 ? -4.545 -7.263 -6.138 1.00 93.00 497 VAL A N 1
ATOM 3795 C CA . VAL A 1 497 ? -5.688 -7.611 -5.304 1.00 93.00 497 VAL A CA 1
ATOM 3796 C C . VAL A 1 497 ? -5.692 -6.670 -4.101 1.00 93.00 497 VAL A C 1
ATOM 3798 O O . VAL A 1 497 ? -4.612 -6.362 -3.605 1.00 93.00 497 VAL A O 1
ATOM 3801 N N . MET A 1 498 ? -6.869 -6.199 -3.682 1.00 93.50 498 MET A N 1
ATOM 3802 C CA . MET A 1 498 ? -7.028 -5.326 -2.510 1.00 93.50 498 MET A CA 1
ATOM 3803 C C . MET A 1 498 ? -6.655 -6.050 -1.214 1.00 93.50 498 MET A C 1
ATOM 3805 O O . MET A 1 498 ? -6.961 -7.238 -1.067 1.00 93.50 498 MET A O 1
ATOM 3809 N N . ASP A 1 499 ? -6.027 -5.309 -0.307 1.00 91.31 499 ASP A N 1
ATOM 3810 C CA . ASP A 1 499 ? -5.433 -5.774 0.948 1.00 91.31 499 ASP A CA 1
ATOM 3811 C C . ASP A 1 499 ? -5.347 -4.612 1.968 1.00 91.31 499 ASP A C 1
ATOM 3813 O O . ASP A 1 499 ? -5.848 -3.512 1.718 1.00 91.31 499 ASP A O 1
ATOM 3817 N N . ASP A 1 500 ? -4.672 -4.828 3.098 1.00 89.12 500 ASP A N 1
ATOM 3818 C CA . ASP A 1 500 ? -4.513 -3.866 4.203 1.00 89.12 500 ASP A CA 1
ATOM 3819 C C . ASP A 1 500 ? -3.060 -3.372 4.416 1.00 89.12 500 ASP A C 1
ATOM 3821 O O . ASP A 1 500 ? -2.675 -2.973 5.523 1.00 89.12 500 ASP A O 1
ATOM 3825 N N . THR A 1 501 ? -2.213 -3.396 3.381 1.00 88.62 501 THR A N 1
ATOM 3826 C CA . THR A 1 501 ? -0.795 -2.989 3.501 1.00 88.62 501 THR A CA 1
ATOM 3827 C C . THR A 1 501 ? -0.610 -1.486 3.745 1.00 88.62 501 THR A C 1
ATOM 3829 O O . THR A 1 501 ? -1.511 -0.683 3.531 1.00 88.62 501 THR A O 1
ATOM 3832 N N . GLY A 1 502 ? 0.561 -1.067 4.215 1.00 84.94 502 GLY A N 1
ATOM 3833 C CA . GLY A 1 502 ? 0.893 0.316 4.557 1.00 84.94 502 GLY A CA 1
ATOM 3834 C C . GLY A 1 502 ? 0.084 0.864 5.724 1.00 84.94 502 GLY A C 1
ATOM 3835 O O . GLY A 1 502 ? -0.263 0.151 6.664 1.00 84.94 502 GLY A O 1
ATOM 3836 N N . ASN A 1 503 ? -0.253 2.148 5.669 1.00 83.50 503 ASN A N 1
ATOM 3837 C CA . ASN A 1 503 ? -1.003 2.819 6.730 1.00 83.50 503 ASN A CA 1
ATOM 3838 C C . ASN A 1 503 ? -2.513 2.509 6.714 1.00 83.50 503 ASN A C 1
ATOM 3840 O O . ASN A 1 503 ? -3.283 3.267 7.293 1.00 83.50 503 ASN A O 1
ATOM 3844 N N . SER A 1 504 ? -2.942 1.429 6.058 1.00 86.31 504 SER A N 1
ATOM 3845 C CA . SER A 1 504 ? -4.333 0.989 6.061 1.00 86.31 504 SER A CA 1
ATOM 3846 C C . SER A 1 504 ? -4.717 0.311 7.385 1.00 86.31 504 SER A C 1
ATOM 3848 O O . SER A 1 504 ? -3.944 -0.469 7.956 1.00 86.31 504 SER A O 1
ATOM 3850 N N . ALA A 1 505 ? -5.924 0.604 7.869 1.00 83.12 505 ALA A N 1
ATOM 3851 C CA . ALA A 1 505 ? -6.536 0.001 9.049 1.00 83.12 505 ALA A CA 1
ATOM 3852 C C . ALA A 1 505 ? -7.431 -1.211 8.724 1.00 83.12 505 ALA A C 1
ATOM 3854 O O . ALA A 1 505 ? -7.822 -1.912 9.650 1.00 83.12 505 ALA A O 1
ATOM 3855 N N . PHE A 1 506 ? -7.780 -1.443 7.454 1.00 85.38 506 PHE A N 1
ATOM 3856 C CA . PHE A 1 506 ? -8.575 -2.584 6.974 1.00 85.38 506 PHE A CA 1
ATOM 3857 C C . PHE A 1 506 ? -8.578 -2.631 5.439 1.00 85.38 506 PHE A C 1
ATOM 3859 O O . PHE A 1 506 ? -8.306 -1.623 4.793 1.00 85.38 506 PHE A O 1
ATOM 3866 N N . ASP A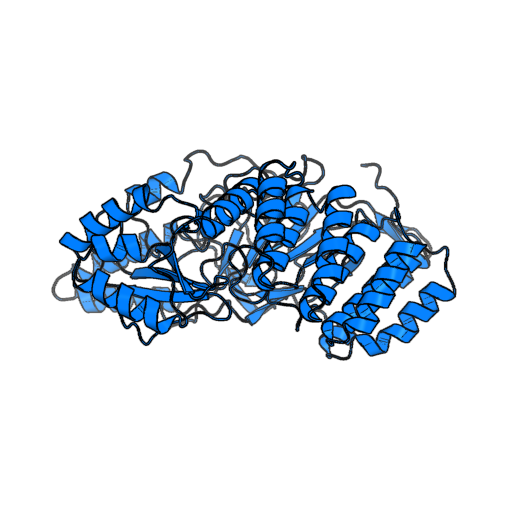 1 507 ? -8.974 -3.752 4.837 1.00 90.19 507 ASP A N 1
ATOM 3867 C CA . ASP A 1 507 ? -9.003 -3.896 3.376 1.00 90.19 507 ASP A CA 1
ATOM 3868 C C . ASP A 1 507 ? -9.813 -2.796 2.671 1.00 90.19 507 ASP A C 1
ATOM 3870 O O . ASP A 1 507 ? -11.025 -2.665 2.877 1.00 90.19 507 ASP A O 1
ATOM 3874 N N . HIS A 1 508 ? -9.154 -2.035 1.800 1.00 93.75 508 HIS A N 1
ATOM 3875 C CA . HIS A 1 508 ? -9.770 -1.058 0.900 1.00 93.75 508 HIS A CA 1
ATOM 3876 C C . HIS A 1 508 ? -8.819 -0.749 -0.265 1.00 93.75 508 HIS A C 1
ATOM 3878 O O . HIS A 1 508 ? -7.659 -1.150 -0.256 1.00 93.75 508 HIS A O 1
ATOM 3884 N N . LEU A 1 509 ? -9.304 -0.037 -1.284 1.00 95.19 509 LEU A N 1
ATOM 3885 C CA . LEU A 1 509 ? -8.449 0.506 -2.341 1.00 95.19 509 LEU A CA 1
ATOM 3886 C C . LEU A 1 509 ? -8.327 2.014 -2.182 1.00 95.19 509 LEU A C 1
ATOM 3888 O O . LEU A 1 509 ? -9.317 2.716 -2.364 1.00 95.19 509 LEU A O 1
ATOM 3892 N N . HIS A 1 510 ? -7.110 2.495 -1.966 1.00 94.31 510 HIS A N 1
ATOM 3893 C CA . HIS A 1 510 ? -6.783 3.908 -2.104 1.00 94.31 510 HIS A CA 1
ATOM 3894 C C . HIS A 1 510 ? -6.402 4.197 -3.561 1.00 94.31 510 HIS A C 1
ATOM 3896 O O . HIS A 1 510 ? -5.466 3.598 -4.108 1.00 94.31 510 HIS A O 1
ATOM 3902 N N . PHE A 1 511 ? -7.165 5.072 -4.217 1.00 94.50 511 PHE A N 1
ATOM 3903 C CA . PHE A 1 511 ? -7.009 5.390 -5.635 1.00 94.50 511 PHE A CA 1
ATOM 3904 C C . PHE A 1 511 ? -6.911 6.896 -5.861 1.00 94.50 511 PHE A C 1
ATOM 3906 O O . PHE A 1 511 ? -7.793 7.659 -5.466 1.00 94.50 511 PHE A O 1
ATOM 3913 N N . SER A 1 512 ? -5.872 7.322 -6.575 1.00 92.31 512 SER A N 1
ATOM 3914 C CA . SER A 1 512 ? -5.644 8.731 -6.891 1.00 92.31 512 SER A CA 1
ATOM 3915 C C . SER A 1 512 ? -5.241 8.932 -8.348 1.00 92.31 512 SER A C 1
ATOM 3917 O O . SER A 1 512 ? -4.666 8.057 -9.000 1.00 92.31 512 SER A O 1
ATOM 3919 N N . MET A 1 513 ? -5.573 10.111 -8.874 1.00 92.88 513 MET A N 1
ATOM 3920 C CA . MET A 1 513 ? -5.140 10.583 -10.187 1.00 92.88 513 MET A CA 1
ATOM 3921 C C . MET A 1 513 ? -4.247 11.799 -9.992 1.00 92.88 513 MET A C 1
ATOM 3923 O O . MET A 1 513 ? -4.575 12.649 -9.177 1.00 92.88 513 MET A O 1
ATOM 3927 N N . HIS A 1 514 ? -3.175 11.929 -10.762 1.00 90.12 514 HIS A N 1
ATOM 3928 C CA . HIS A 1 514 ? -2.231 13.041 -10.681 1.00 90.12 514 HIS A CA 1
ATOM 3929 C C . HIS A 1 514 ? -2.012 13.674 -12.050 1.00 90.12 514 HIS A C 1
ATOM 3931 O O . HIS A 1 514 ? -2.044 12.986 -13.075 1.00 90.12 514 HIS A O 1
ATOM 3937 N N . ASP A 1 515 ? -1.799 14.990 -12.061 1.00 87.88 515 ASP A N 1
ATOM 3938 C CA . ASP A 1 515 ? -1.479 15.760 -13.262 1.00 87.88 515 ASP A CA 1
ATOM 3939 C C . ASP A 1 515 ? 0.003 16.147 -13.278 1.00 87.88 515 ASP A C 1
ATOM 3941 O O . ASP A 1 515 ? 0.423 17.082 -12.588 1.00 87.88 515 ASP A O 1
ATOM 3945 N N . ALA A 1 516 ? 0.787 15.478 -14.123 1.00 83.19 516 ALA A N 1
ATOM 3946 C CA . ALA A 1 516 ? 2.207 15.769 -14.299 1.00 83.19 516 ALA A CA 1
ATOM 3947 C C . ALA A 1 516 ? 2.454 17.231 -14.722 1.00 83.19 516 ALA A C 1
ATOM 3949 O O . ALA A 1 516 ? 3.451 17.832 -14.327 1.00 83.19 516 ALA A O 1
ATOM 3950 N N . ASN A 1 517 ? 1.511 17.856 -15.441 1.00 83.56 517 ASN A N 1
ATOM 3951 C CA . ASN A 1 517 ? 1.640 19.251 -15.878 1.00 83.56 517 ASN A CA 1
ATOM 3952 C C . ASN A 1 517 ? 1.376 20.270 -14.758 1.00 83.56 517 ASN A C 1
ATOM 3954 O O . ASN A 1 517 ? 1.575 21.467 -14.959 1.00 83.56 517 ASN A O 1
ATOM 3958 N N . ASN A 1 518 ? 0.906 19.820 -13.596 1.00 80.81 518 ASN A N 1
ATOM 3959 C CA . ASN A 1 518 ? 0.615 20.660 -12.439 1.00 80.81 518 ASN A CA 1
ATOM 3960 C C . ASN A 1 518 ? 1.496 20.273 -11.242 1.00 80.81 518 ASN A C 1
ATOM 3962 O O . ASN A 1 518 ? 1.034 20.286 -10.103 1.00 80.81 518 ASN A O 1
ATOM 3966 N N . GLY A 1 519 ? 2.749 19.882 -11.500 1.00 75.25 519 GLY A N 1
ATOM 3967 C CA . GLY A 1 519 ? 3.686 19.459 -10.455 1.00 75.25 519 GLY A CA 1
ATOM 3968 C C . GLY A 1 519 ? 3.259 18.170 -9.750 1.00 75.25 519 GLY A C 1
ATOM 3969 O O . GLY A 1 519 ? 3.427 18.066 -8.540 1.00 75.25 519 GLY A O 1
ATOM 3970 N N . ASP A 1 520 ? 2.650 17.238 -10.491 1.00 78.56 520 ASP A N 1
ATOM 3971 C CA . ASP A 1 520 ? 2.171 15.931 -10.004 1.00 78.56 520 ASP A CA 1
ATOM 3972 C C . ASP A 1 520 ? 1.120 16.014 -8.880 1.00 78.56 520 ASP A C 1
ATOM 3974 O O . ASP A 1 520 ? 0.958 15.111 -8.055 1.00 78.56 520 ASP A O 1
ATOM 3978 N N . ARG A 1 521 ? 0.375 17.123 -8.842 1.00 83.12 521 ARG A N 1
ATOM 3979 C CA . ARG A 1 521 ? -0.726 17.327 -7.895 1.00 83.12 521 ARG A CA 1
ATOM 3980 C C . ARG A 1 521 ? -1.890 16.390 -8.185 1.00 83.12 521 ARG A C 1
ATOM 3982 O O . ARG A 1 521 ? -2.230 16.167 -9.352 1.00 83.12 521 ARG A O 1
ATOM 3989 N N . ALA A 1 522 ? -2.554 15.935 -7.122 1.00 85.56 522 ALA A N 1
ATOM 3990 C CA . ALA A 1 522 ? -3.772 15.148 -7.249 1.00 85.56 522 ALA A CA 1
ATOM 3991 C C . ALA A 1 522 ? -4.859 15.886 -8.049 1.00 85.56 522 ALA A C 1
ATOM 3993 O O . ALA A 1 522 ? -5.053 17.099 -7.938 1.00 85.56 522 ALA A O 1
ATOM 3994 N N . ALA A 1 523 ? -5.619 15.116 -8.813 1.00 88.25 523 ALA A N 1
ATOM 3995 C CA . ALA A 1 523 ? -6.724 15.492 -9.671 1.00 88.25 523 ALA A CA 1
ATOM 3996 C C . ALA A 1 523 ? -7.962 14.673 -9.309 1.00 88.25 523 ALA A C 1
ATOM 3998 O O . ALA A 1 523 ? -7.858 13.522 -8.890 1.00 88.25 523 ALA A O 1
ATOM 3999 N N . LYS A 1 524 ? -9.155 15.242 -9.498 1.00 87.31 524 LYS A N 1
ATOM 4000 C CA . LYS A 1 524 ? -10.388 14.511 -9.190 1.00 87.31 524 LYS A CA 1
ATOM 4001 C C . LYS A 1 524 ? -10.580 13.377 -10.182 1.00 87.31 524 LYS A C 1
ATOM 4003 O O . LYS A 1 524 ? -10.730 13.635 -11.379 1.00 87.31 524 LYS A O 1
ATOM 4008 N N . ALA A 1 525 ? -10.673 12.155 -9.671 1.00 87.69 525 ALA A N 1
ATOM 4009 C CA . ALA A 1 525 ? -10.986 10.945 -10.423 1.00 87.69 525 ALA A CA 1
ATOM 4010 C C . ALA A 1 525 ? -12.453 10.911 -10.902 1.00 87.69 525 ALA A C 1
ATOM 4012 O O . ALA A 1 525 ? -13.207 9.993 -10.606 1.00 87.69 525 ALA A O 1
ATOM 4013 N N . THR A 1 526 ? -12.893 11.940 -11.624 1.00 86.25 526 THR A N 1
ATOM 4014 C CA . THR A 1 526 ? -14.267 12.090 -12.108 1.00 86.25 526 THR A CA 1
ATOM 4015 C C . THR A 1 526 ? -14.274 12.507 -13.582 1.00 86.25 526 THR A C 1
ATOM 4017 O O . THR A 1 526 ? -13.458 13.345 -13.961 1.00 86.25 526 THR A O 1
ATOM 4020 N N . PRO A 1 527 ? -15.218 12.007 -14.404 1.00 89.94 527 PRO A N 1
ATOM 4021 C CA . PRO A 1 527 ? -16.161 10.934 -14.083 1.00 89.94 527 PRO A CA 1
ATOM 4022 C C . PRO A 1 527 ? -15.469 9.562 -13.976 1.00 89.94 527 PRO A C 1
ATOM 4024 O O . PRO A 1 527 ? -14.619 9.235 -14.801 1.00 89.94 527 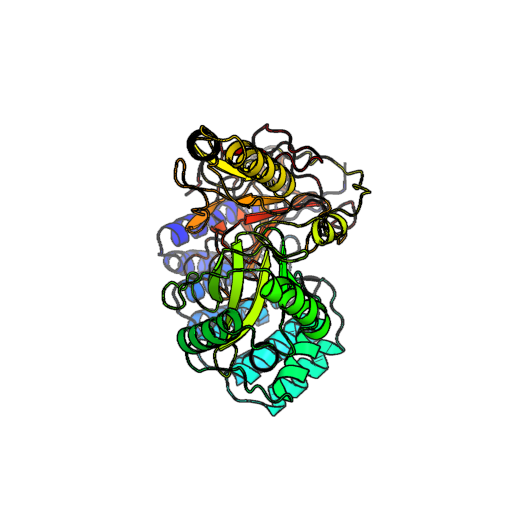PRO A O 1
ATOM 4027 N N . LEU A 1 528 ? -15.877 8.750 -12.997 1.00 92.19 528 LEU A N 1
ATOM 4028 C CA . LEU A 1 528 ? -15.456 7.355 -12.832 1.00 92.19 528 LEU A CA 1
ATOM 4029 C C . LEU A 1 528 ? -16.607 6.441 -13.244 1.00 92.19 528 LEU A C 1
ATOM 4031 O O . LEU A 1 528 ? -17.680 6.477 -12.642 1.00 92.19 528 LEU A O 1
ATOM 4035 N N . ASP A 1 529 ? -16.421 5.666 -14.311 1.00 93.19 529 ASP A N 1
ATOM 4036 C CA . ASP A 1 529 ? -17.496 4.861 -14.907 1.00 93.19 529 ASP A CA 1
ATOM 4037 C C . ASP A 1 529 ? -18.754 5.687 -15.253 1.00 93.19 529 ASP A C 1
ATOM 4039 O O . ASP A 1 529 ? -19.900 5.277 -15.072 1.00 93.19 529 ASP A O 1
ATOM 4043 N N . GLY A 1 530 ? -18.531 6.915 -15.737 1.00 89.00 530 GLY A N 1
ATOM 4044 C CA . GLY A 1 530 ? -19.595 7.869 -16.064 1.00 89.00 530 GLY A CA 1
ATOM 4045 C C . GLY A 1 530 ? -20.278 8.495 -14.844 1.00 89.00 530 GLY A C 1
ATOM 4046 O O . GLY A 1 530 ? -21.101 9.396 -15.009 1.00 89.00 530 GLY A O 1
ATOM 4047 N N . GLN A 1 531 ? -19.932 8.070 -13.627 1.00 89.19 531 GLN A N 1
ATOM 4048 C CA . GLN A 1 531 ? -20.439 8.663 -12.399 1.00 89.19 531 GLN A CA 1
ATOM 4049 C C . GLN A 1 531 ? -19.585 9.855 -11.995 1.00 89.19 531 GLN A C 1
ATOM 4051 O O . GLN A 1 531 ? -18.356 9.811 -12.033 1.00 89.19 531 GLN A O 1
ATOM 4056 N N . ARG A 1 532 ? -20.250 10.934 -11.595 1.00 88.44 532 ARG A N 1
ATOM 4057 C CA . ARG A 1 532 ? -19.581 12.110 -11.060 1.00 88.44 532 ARG A CA 1
ATOM 4058 C C . ARG A 1 532 ? -19.279 11.883 -9.581 1.00 88.44 532 ARG A C 1
ATOM 4060 O O . ARG A 1 532 ? -20.205 11.632 -8.817 1.00 88.44 532 ARG A O 1
ATOM 4067 N N . LEU A 1 533 ? -18.004 11.973 -9.215 1.00 85.69 533 LEU A N 1
ATOM 4068 C CA . LEU A 1 533 ? -17.545 11.971 -7.826 1.00 85.69 533 LEU A CA 1
ATOM 4069 C C . LEU A 1 533 ? -17.384 13.432 -7.403 1.00 85.69 533 LEU A C 1
ATOM 4071 O O . LEU A 1 533 ? -16.418 14.104 -7.779 1.00 85.69 533 LEU A O 1
ATOM 4075 N N . ASP A 1 534 ? -18.403 13.971 -6.733 1.00 75.25 534 ASP A N 1
ATOM 4076 C CA . ASP A 1 534 ? -18.419 15.372 -6.309 1.00 75.25 534 ASP A CA 1
ATOM 4077 C C . ASP A 1 534 ? -17.434 15.626 -5.158 1.00 75.25 534 ASP A C 1
ATOM 4079 O O . ASP A 1 534 ? -16.744 14.729 -4.690 1.00 75.25 534 ASP A O 1
ATOM 4083 N N . THR A 1 535 ? -17.297 16.879 -4.718 1.00 68.44 535 THR A N 1
ATOM 4084 C CA . THR A 1 535 ? -16.448 17.231 -3.562 1.00 68.44 535 THR A CA 1
ATOM 4085 C C . THR A 1 535 ? -17.111 16.946 -2.221 1.00 68.44 535 THR A C 1
ATOM 4087 O O . THR A 1 535 ? -16.450 17.042 -1.189 1.00 68.44 535 THR A O 1
ATOM 4090 N N . GLY A 1 536 ? -18.414 16.668 -2.203 1.00 68.56 536 GLY A N 1
ATOM 4091 C CA . GLY A 1 536 ? -19.103 16.187 -1.013 1.00 68.56 536 GLY A CA 1
ATOM 4092 C C . GLY A 1 536 ? -18.712 14.741 -0.749 1.00 68.56 536 GLY A C 1
ATOM 4093 O O . GLY A 1 536 ? -18.618 13.975 -1.697 1.00 68.56 536 GLY A O 1
ATOM 4094 N N . ASP A 1 537 ? -18.495 14.398 0.518 1.00 72.62 537 ASP A N 1
ATOM 4095 C CA . ASP A 1 537 ? -18.327 13.016 0.967 1.00 72.62 537 ASP A CA 1
ATOM 4096 C C . ASP A 1 537 ? -19.675 12.282 0.867 1.00 72.62 537 ASP A C 1
ATOM 4098 O O . ASP A 1 537 ? -20.377 12.080 1.854 1.00 72.62 537 ASP A O 1
ATOM 4102 N N . ASP A 1 538 ? -20.114 12.027 -0.365 1.00 73.06 538 ASP A N 1
ATOM 4103 C CA . ASP A 1 538 ? -21.479 11.622 -0.694 1.00 73.06 538 ASP A CA 1
ATOM 4104 C C . ASP A 1 538 ? -21.697 10.105 -0.606 1.00 73.06 538 ASP A C 1
ATOM 4106 O O . ASP A 1 538 ? -22.809 9.631 -0.854 1.00 73.06 538 ASP A O 1
ATOM 4110 N N . ALA A 1 539 ? -20.679 9.346 -0.182 1.00 83.31 539 ALA A N 1
ATOM 4111 C CA . ALA A 1 539 ? -20.716 7.888 -0.088 1.00 83.31 539 ALA A CA 1
ATOM 4112 C C . ALA A 1 539 ? -21.173 7.231 -1.404 1.00 83.31 539 ALA A C 1
ATOM 4114 O O . ALA A 1 539 ? -21.940 6.256 -1.391 1.00 83.31 539 ALA A O 1
ATOM 4115 N N . ARG A 1 540 ? -20.769 7.787 -2.558 1.00 90.69 540 ARG A N 1
ATOM 4116 C CA . ARG A 1 540 ? -21.267 7.343 -3.864 1.00 90.69 540 ARG A CA 1
ATOM 4117 C C . ARG A 1 540 ? -21.025 5.850 -4.069 1.00 90.69 540 ARG A C 1
ATOM 4119 O O . ARG A 1 540 ? -19.899 5.371 -3.999 1.00 90.69 540 ARG A O 1
ATOM 4126 N N . CYS A 1 541 ? -22.083 5.113 -4.401 1.00 93.19 541 CYS A N 1
ATOM 4127 C CA . CYS A 1 541 ? -21.981 3.703 -4.771 1.00 93.19 541 CYS A CA 1
ATOM 4128 C C . CYS A 1 541 ? -21.704 3.561 -6.278 1.00 93.19 541 CYS A C 1
ATOM 4130 O O . CYS A 1 541 ? -22.597 3.746 -7.113 1.00 93.19 541 CYS A O 1
ATOM 4132 N N . VAL A 1 542 ? -20.463 3.228 -6.629 1.00 94.94 542 VAL A N 1
ATOM 4133 C CA . VAL A 1 542 ? -19.983 3.136 -8.011 1.00 94.94 542 VAL A CA 1
ATOM 4134 C C . VAL A 1 542 ? -20.098 1.695 -8.508 1.00 94.94 542 VAL A C 1
ATOM 4136 O O . VAL A 1 542 ? -19.523 0.781 -7.925 1.00 94.94 542 VAL A O 1
ATOM 4139 N N . LEU A 1 543 ? -20.848 1.484 -9.593 1.00 96.69 543 LEU A N 1
ATOM 4140 C CA . LEU A 1 543 ? -20.906 0.208 -10.313 1.00 96.69 543 LEU A CA 1
ATOM 4141 C C . LEU A 1 543 ? -19.831 0.203 -11.392 1.00 96.69 543 LEU A C 1
ATOM 4143 O O . LEU A 1 543 ? -19.853 1.072 -12.264 1.00 96.69 543 LEU A O 1
ATOM 4147 N N . SER A 1 544 ? -18.949 -0.792 -11.359 1.00 97.62 544 SER A N 1
ATOM 4148 C CA . SER A 1 544 ? -17.934 -0.928 -12.397 1.00 97.62 544 SER A CA 1
ATOM 4149 C C . SER A 1 544 ? -18.510 -1.479 -13.694 1.00 97.62 544 SER A C 1
ATOM 4151 O O . SER A 1 544 ? -19.301 -2.431 -13.691 1.00 97.62 544 SER A O 1
ATOM 4153 N N . THR A 1 545 ? -18.038 -0.924 -14.810 1.00 97.50 545 THR A N 1
ATOM 4154 C CA . THR A 1 545 ? -18.174 -1.526 -16.147 1.00 97.50 545 THR A CA 1
ATOM 4155 C C . THR A 1 545 ? -16.829 -1.996 -16.716 1.00 97.50 545 THR A C 1
ATOM 4157 O O . THR A 1 545 ? -16.731 -2.339 -17.896 1.00 97.50 545 THR A O 1
ATOM 4160 N N . ASN A 1 546 ? -15.783 -2.022 -15.888 1.00 97.44 546 ASN A N 1
ATOM 4161 C CA . ASN A 1 546 ? -14.430 -2.401 -16.272 1.00 97.44 546 ASN A CA 1
ATOM 4162 C C . ASN A 1 546 ? -14.331 -3.913 -16.497 1.00 97.44 546 ASN A C 1
ATOM 4164 O O . ASN A 1 546 ? -14.359 -4.710 -15.557 1.00 97.44 546 ASN A O 1
ATOM 4168 N N . THR A 1 547 ? -14.258 -4.327 -17.757 1.00 96.56 547 THR A N 1
ATOM 4169 C CA . THR A 1 547 ? -14.164 -5.750 -18.088 1.00 96.56 547 THR A CA 1
ATOM 4170 C C . THR A 1 547 ? -12.724 -6.213 -17.870 1.00 96.56 547 THR A C 1
ATOM 4172 O O . THR A 1 547 ? -11.826 -5.590 -18.436 1.00 96.56 547 THR A O 1
ATOM 4175 N N . PRO A 1 548 ? -12.484 -7.277 -17.081 1.00 90.94 548 PRO A N 1
ATOM 4176 C CA . PRO A 1 548 ? -11.140 -7.803 -16.887 1.00 90.94 548 PRO A CA 1
ATOM 4177 C C . PRO A 1 548 ? -10.478 -8.147 -18.223 1.00 90.94 548 PRO A C 1
ATOM 4179 O O . PRO A 1 548 ? -11.069 -8.839 -19.055 1.00 90.94 548 PRO A O 1
ATOM 4182 N N . PHE A 1 549 ? -9.252 -7.673 -18.406 1.00 85.25 549 PHE A N 1
ATOM 4183 C CA . PHE A 1 549 ? -8.365 -8.130 -19.465 1.00 85.25 549 PHE A CA 1
ATOM 4184 C C . PHE A 1 549 ? -7.503 -9.280 -18.908 1.00 85.25 549 PHE A C 1
ATOM 4186 O O . PHE A 1 549 ? -6.974 -9.124 -17.800 1.00 85.25 549 PHE A O 1
ATOM 4193 N N . PRO A 1 550 ? -7.433 -10.428 -19.610 1.00 62.00 550 PRO A N 1
ATOM 4194 C CA . PRO A 1 550 ? -6.740 -11.625 -19.137 1.00 62.00 550 PRO A CA 1
ATOM 4195 C C . PRO A 1 550 ? -5.225 -11.459 -18.998 1.00 62.00 550 PRO A C 1
ATOM 4197 O O . PRO A 1 550 ? -4.600 -10.796 -19.857 1.00 62.00 550 PRO A O 1
#

Solvent-accessible surface area (backbone atoms only — not comparable to full-atom values): 26565 Å² total; per-residue (Å²): 127,81,89,52,55,76,72,36,50,39,72,58,34,51,47,48,46,52,52,27,46,52,45,27,35,27,32,71,70,73,43,33,53,76,48,30,65,59,34,49,48,50,26,64,77,39,66,86,42,88,54,22,48,47,36,38,48,47,35,16,53,25,25,43,52,70,71,39,30,74,64,14,39,55,36,23,50,50,32,40,75,75,29,56,87,40,65,48,87,85,23,50,44,27,61,54,26,40,57,52,30,23,55,31,25,56,74,67,73,36,58,72,58,19,39,53,35,23,50,52,44,24,72,65,47,39,93,72,44,10,30,3,51,26,25,31,50,31,12,51,52,26,45,73,69,74,33,58,68,60,12,43,53,25,8,51,51,4,38,75,33,60,56,54,41,75,80,56,98,60,59,40,26,59,56,12,44,29,50,37,49,48,78,72,49,88,63,87,27,52,23,86,43,61,58,58,40,34,48,52,50,52,48,23,65,69,66,63,35,58,71,56,47,60,47,31,41,32,96,55,60,16,26,44,26,43,35,48,35,51,38,83,46,62,55,83,77,47,52,63,50,53,52,63,18,49,77,66,28,66,68,43,69,54,48,87,64,60,39,80,47,80,37,27,34,34,44,57,32,30,46,35,61,29,73,69,45,38,44,43,38,32,35,35,34,35,59,56,89,85,22,17,29,37,27,32,42,32,47,63,47,74,32,70,74,50,51,63,64,29,47,77,87,71,74,80,88,75,58,68,46,88,64,84,32,31,35,46,30,48,48,81,45,45,29,20,39,13,9,40,65,48,34,48,54,53,49,52,51,32,54,58,34,41,68,42,83,87,57,5,64,59,46,19,50,51,46,51,49,58,44,4,59,33,89,28,20,25,53,71,18,25,41,29,57,43,19,48,77,72,14,66,48,68,56,38,25,31,25,37,24,34,37,25,28,37,63,67,37,67,62,42,72,59,25,46,75,37,53,28,23,32,34,48,40,24,34,23,48,39,52,47,25,84,49,56,43,22,31,61,88,48,55,10,31,41,29,32,35,34,41,49,78,43,75,48,90,93,78,30,38,34,40,31,58,44,52,42,33,40,40,42,35,16,23,41,31,37,87,50,60,32,61,41,51,55,28,46,42,50,49,13,24,54,62,36,26,26,20,25,9,9,49,36,73,48,45,27,37,43,38,34,28,24,30,54,88,62,80,46,26,35,22,38,68,25,42,36,49,82,40,77,66,68,88,60,56,71,35,47,68,46,60,18,74,21,55,72,41,102

pLDDT: mean 88.62, std 9.85, range [34.28, 98.31]

Nearest PDB structures (foldseek):
  4y6c-assembly1_A-2  TM=6.547E-01  e=1.146E-04  Podospora anserina
  5o09-assembly1_1C  TM=5.568E-01  e=2.205E-03  Prosthecobacter vanneervenii
  7v1m-assembly2_G  TM=6.500E-01  e=2.110E-02  Homo sapiens
  3rib-assembly2_B  TM=6.970E-01  e=2.247E-01  Homo sapiens
  8rtc-assembly2_B  TM=4.711E-01  e=6.525E-02  Bacillus phage phi3T

Mean predicted aligned error: 5.99 Å

Sequence (550 aa):
MADGELLLDGPAAAAWQLLSEQVQTARHHRVASTMNETLLTHATREPQSPLAGPVRLWAADSLASEARFEQAEALYQEVVDRHAGEALGGVDLESASLCRMADCQERFDTPDAALATYQRLAELGTERFSPAWALYQMGRVAEWHDLAEEAGRAYAAAADAPDQPVRNHFPMPDLAARAAKRMQASRPGVRPQPDDVAAELAAALRNGDLGRLRELASPTHFTLGIGGHLEFIEPEDLLPSIEADLGVSEVRLDHAALTGHGAKRYLETDGWQGQWLSGQVIMLITRSHDGWEWTGVALTLLTDPWAERVDPGNKAPNQIVTLPLKAPWPAGIRMRAGGLRNYILEQASIAVAAAFWPAGPFLALAATVALAARDCGFGPGVLYHDMWPTHLNQQDRFAVDFIRYQQFVPYHNIAGQTPVLAAAAGMVTMADHSVPSGDSGRDNRVEITHHGFASIGRGLLVLLGGRWRSKYLHLQAASTQPVSAGMFVRQGARLGVMDDTGNSAFDHLHFSMHDANNGDRAAKATPLDGQRLDTGDDARCVLSTNTPFP

Foldseek 3Di:
DPPFPFQDKFPLVVCQFVLLQVLLVCLVVLNNLVCLVVLCVVLVVCVVRLSNLVSLLSNLLSCVLVLVLVVSLVSLVVSLVRVQPRDGLQFGSNLQSLVVNLLSCLVVVNLVSSLVSLCVSLVVAGQAAFVLNSLQVNLQSCLLVVVLVSNLVSLCCSLVGDCPPPDALDGSNLVSVLSNVLSVDDQQQFDAALLVSLVQVVVCLQVLPLVSVVSQERQRQAWEAEQFFTDDDGCVVCSVQSSQQSVVWNKDWDSVPWDFDDFWTWTWIAGGPGQAAHGIKIFIWGADSRHIGRRYIYHQAGHPVVVPQWAPVDADDFDADPDQFFAFFAFQAKWWWFCQVVLNVLVVVLVVQLPPPPCSVVSSVVSQLVQQQDRQGAGHGHDAARTPDRLPDQQNNGKIKIWGAHRSDHHHTPQFQTWTWGRFKFFWQAFAQSDAFPAAADKTKIKGFHWDWDQDPPRMTTTTNGFKMKMKIQFHHSNSQSGGGGHIDGQQETRGTWGQHYRGPTTIITMWMFGVVVVRGTHHPPPHCPNGDDRDSPRDIDRGPGHHDD